Protein AF-0000000077553442 (afdb_homodimer)

pLDDT: mean 93.77, std 8.23, range [32.81, 98.44]

Solvent-accessible surface area (backbone atoms only — not comparable to full-atom values): 22302 Å² total; per-residue (Å²): 128,80,71,80,67,77,78,49,71,69,54,51,41,55,32,45,45,23,33,68,34,34,52,26,51,50,46,31,51,26,26,51,32,44,35,47,26,70,66,44,84,52,64,70,59,17,49,35,37,38,51,53,23,52,50,47,52,50,30,48,53,60,61,53,53,65,42,47,67,46,32,50,54,54,42,69,42,34,64,62,48,52,74,72,46,93,47,56,65,56,48,45,39,51,39,48,36,38,46,38,50,40,51,24,46,52,39,37,50,50,19,53,38,17,68,52,67,76,36,97,56,62,33,70,60,32,44,48,52,23,48,53,34,49,40,51,31,36,51,44,50,49,52,39,48,50,50,53,50,49,52,51,49,52,34,35,76,68,68,73,34,53,72,70,56,45,51,62,66,41,47,62,50,54,50,46,46,54,17,45,48,24,36,38,55,32,42,44,26,67,39,89,58,89,46,93,56,21,67,67,59,50,74,51,55,34,24,48,30,39,27,50,18,22,49,42,54,37,56,70,60,108,128,82,73,80,70,75,80,50,73,68,54,51,40,57,32,44,46,24,33,68,34,35,51,26,49,51,46,31,52,26,26,50,32,46,36,46,26,70,66,45,82,51,65,68,58,18,50,35,38,38,52,52,24,50,51,48,52,51,28,48,54,58,62,53,51,65,43,50,67,47,32,49,53,54,42,69,42,32,65,62,48,51,75,71,46,93,47,55,64,56,48,47,40,53,39,49,36,38,44,36,49,41,51,25,46,51,39,36,50,52,18,53,39,17,68,50,66,76,36,96,57,64,34,70,61,33,44,48,51,22,50,51,36,50,40,50,32,36,52,45,49,48,51,40,48,50,49,52,51,49,52,51,49,50,34,35,76,68,67,76,32,54,71,70,56,43,50,62,65,41,47,63,48,54,50,46,46,53,18,47,49,25,38,38,55,32,42,44,25,68,38,89,57,87,44,94,59,22,66,67,55,51,74,52,55,33,24,48,29,40,28,52,18,22,49,43,54,38,56,70,58,107

Secondary structure (DSSP, 8-state):
--------HHHHHHHHTBHHHHHHHHHHHHHHHHHHHHH-S-HHHHHHHHHHHHHHHHHHHHHHGGGHHHHHHHHHTHHHHHHT-S-HHHHHHHHHHHHHHHHHHHHHHHHHHHHTTSS-S-HHHHHHHHHHHHHHHHHHHHHHHHHHHHHHHHHHHTTSS-HHHHHHHHHHHHHHHHHHHHHHHHHHHT-SS--TTTTTS-HHHHHHHHHHHHHHHHHTT-/--------HHHHHHHHTBHHHHHHHHHHHHHHHHHHHHH-S-HHHHHHHHHHHHHHHHHHHHHHGGGHHHHHHHHHTHHHHHHT-S-HHHHHHHHHHHHHHHHHHHHHHHHHHHHTTSS-S-HHHHHHHHHHHHHHHHHHHHHHHHHHHHHHHHHHHTTSS-HHHHHHHHHHHHHHHHHHHHHHHHHHHT-SS--TTTTTS-HHHHHHHHHHHHHHHHHTT-

Radius of gyration: 24.99 Å; Cα contacts (8 Å, |Δi|>4): 515; chains: 2; bounding box: 57×66×61 Å

Organism: Bursaphelenchus xylophilus (NCBI:txid6326)

Foldseek 3Di:
DPPPDDDDPVLLVVLCVDPLLVLLVLLLQLLVLLLVLVVDPDVVVSVVSNVVSVVSVVVSLVVVLVCLVVLVVVLVCLVVCCVPDPDNLLSVLVSVLSVLVNVLSVLSVQLVCVVVPNHPDDNVVSVLVSLVSVLVSLVSLLVSLVVVLVVLVVCVVVVNAPPVRSCVVNVLSVLLNLLSVLLNVLSQCCHPDPDDNHVVDDSNSSSVSNSSSSVSSSVVSD/DPPPDDDDPVLLVVLCVDPLLVLLVLLLQLLVLLLVLVVDPDVVVSVVSNVVSVVSVVVSLVVVLVCLVVLVVVLVCLVVCCVPDPDNLLSVLVSVLSVLVNVLSVLSVQLVCVVVPNHPDDNVVSVLVSLVSVLVSLVSLLVSLVVVLVVLVVCVVVVNAPPVRSCVVNVLSVLLNLLSVLLNVLSQCCHPDPDDNHVVDDSNSSSVSNSSSSVSSSVVSD

Sequence (444 aa):
MSHEKLPSLKEIIRVLATYNGRDKAVRCIYFSLILLSTKVGDPEIAKKIFSLAKELSKSRLIFRQLNIPSLFYTASKVPDDLEHSRDLVDTGLAGTVTWIFSVQNVIELLAYLSDHQLVSVETAKWFRWALYLWVLAMFHGLIRLAWRLRRASRQRENNELSEKAYQEVTKSDRIALLGLGSDFIAGVASLPHRFLWAGRLSKAQHAAFSLVASFVGLYKCFMSHEKLPSLKEIIRVLATYNGRDKAVRCIYFSLILLSTKVGDPEIAKKIFSLAKELSKSRLIFRQLNIPSLFYTASKVPDDLEHSRDLVDTGLAGTVTWIFSVQNVIELLAYLSDHQLVSVETAKWFRWALYLWVLAMFHGLIRLAWRLRRASRQRENNELSEKAYQEVTKSDRIALLGLGSDFIAGVASLPHRFLWAGRLSKAQHAAFSLVASFVGLYKCF

Structure (mmCIF, N/CA/C/O backbone):
data_AF-0000000077553442-model_v1
#
loop_
_entity.id
_entity.type
_entity.pdbx_description
1 polymer '(pine wood nematode) hypothetical protein'
#
loop_
_atom_site.group_PDB
_atom_site.id
_atom_site.type_symbol
_atom_site.label_atom_id
_atom_site.label_alt_id
_atom_site.label_comp_id
_atom_site.label_asym_id
_atom_site.label_entity_id
_atom_site.label_seq_id
_atom_site.pdbx_PDB_ins_code
_atom_site.Cartn_x
_atom_site.Cartn_y
_atom_site.Cartn_z
_atom_site.occupancy
_atom_site.B_iso_or_equiv
_atom_site.auth_seq_id
_atom_site.auth_comp_id
_atom_site.auth_asym_id
_atom_site.auth_atom_id
_atom_site.pdbx_PDB_model_num
ATOM 1 N N . MET A 1 1 ? -11.641 8.242 33 1 32.91 1 MET A N 1
ATOM 2 C CA . MET A 1 1 ? -10.508 8.219 32.094 1 32.91 1 MET A CA 1
ATOM 3 C C . MET A 1 1 ? -10.594 7.016 31.156 1 32.91 1 MET A C 1
ATOM 5 O O . MET A 1 1 ? -10.375 5.879 31.578 1 32.91 1 MET A O 1
ATOM 9 N N . SER A 1 2 ? -11.617 6.887 30.375 1 42.91 2 SER A N 1
ATOM 10 C CA . SER A 1 2 ? -11.914 5.727 29.547 1 42.91 2 SER A CA 1
ATOM 11 C C . SER A 1 2 ? -10.656 5.16 28.906 1 42.91 2 SER A C 1
ATOM 13 O O . SER A 1 2 ? -9.867 5.895 28.312 1 42.91 2 SER A O 1
ATOM 15 N N . HIS A 1 3 ? -9.945 4.223 29.438 1 49.44 3 HIS A N 1
ATOM 16 C CA . HIS A 1 3 ? -8.742 3.488 29.062 1 49.44 3 HIS A CA 1
ATOM 17 C C . HIS A 1 3 ? -8.672 3.273 27.547 1 49.44 3 HIS A C 1
ATOM 19 O O . HIS A 1 3 ? -9.555 2.641 26.969 1 49.44 3 HIS A O 1
ATOM 25 N N . GLU A 1 4 ? -8.375 4.352 26.922 1 62.22 4 GLU A N 1
ATOM 26 C CA . GLU A 1 4 ? -8.148 4.27 25.484 1 62.22 4 GLU A CA 1
ATOM 27 C C . GLU A 1 4 ? -7.59 2.91 25.094 1 62.22 4 GLU A C 1
ATOM 29 O O . GLU A 1 4 ? -6.453 2.574 25.438 1 62.22 4 GLU A O 1
ATOM 34 N N . LYS A 1 5 ? -8.414 1.891 25.078 1 70 5 LYS A N 1
ATOM 35 C CA . LYS A 1 5 ? -8.211 0.471 24.812 1 70 5 LYS A CA 1
ATOM 36 C C . LYS A 1 5 ? -7.395 0.266 23.531 1 70 5 LYS A C 1
ATOM 38 O O . LYS A 1 5 ? -7.602 0.959 22.547 1 70 5 LYS A O 1
ATOM 43 N N . LEU A 1 6 ? -6.195 -0.256 23.656 1 84.75 6 LEU A N 1
ATOM 44 C CA . LEU A 1 6 ? -5.355 -0.708 22.547 1 84.75 6 LEU A CA 1
ATOM 45 C C . LEU A 1 6 ? -6.184 -1.437 21.5 1 84.75 6 LEU A C 1
ATOM 47 O O . LEU A 1 6 ? -7.129 -2.158 21.844 1 84.75 6 LEU A O 1
ATOM 51 N N . PRO A 1 7 ? -5.898 -1.057 20.266 1 91.81 7 PRO A N 1
ATOM 52 C CA . PRO A 1 7 ? -6.656 -1.723 19.203 1 91.81 7 PRO A CA 1
ATOM 53 C C . PRO A 1 7 ? -6.496 -3.24 19.234 1 91.81 7 PRO A C 1
ATOM 55 O O . PRO A 1 7 ? -5.414 -3.746 19.547 1 91.81 7 PRO A O 1
ATOM 58 N N . SER A 1 8 ? -7.508 -3.934 18.938 1 93 8 SER A N 1
ATOM 59 C CA . SER A 1 8 ? -7.477 -5.387 18.812 1 93 8 SER A CA 1
ATOM 60 C C . SER A 1 8 ? -6.715 -5.824 17.578 1 93 8 SER A C 1
ATOM 62 O O . SER A 1 8 ? -6.473 -5.02 16.672 1 93 8 SER A O 1
ATOM 64 N N . LEU A 1 9 ? -6.27 -7.051 17.562 1 93.62 9 LEU A N 1
ATOM 65 C CA . LEU A 1 9 ? -5.566 -7.609 16.422 1 93.62 9 LEU A CA 1
ATOM 66 C C . LEU A 1 9 ? -6.422 -7.523 15.156 1 93.62 9 LEU A C 1
ATOM 68 O O . LEU A 1 9 ? -5.914 -7.223 14.078 1 93.62 9 LEU A O 1
ATOM 72 N N . LYS A 1 10 ? -7.691 -7.762 15.281 1 94.94 10 LYS A N 1
ATOM 73 C CA . LYS A 1 10 ? -8.609 -7.688 14.156 1 94.94 10 LYS A CA 1
ATOM 74 C C . LYS A 1 10 ? -8.68 -6.27 13.594 1 94.94 10 LYS A C 1
ATOM 76 O O . LYS A 1 10 ? -8.766 -6.078 12.383 1 94.94 10 LYS A O 1
ATOM 81 N N . GLU A 1 11 ? -8.625 -5.32 14.477 1 96.44 11 GLU A N 1
ATOM 82 C CA . GLU A 1 11 ? -8.641 -3.924 14.047 1 96.44 11 GLU A CA 1
ATOM 83 C C . GLU A 1 11 ? -7.352 -3.557 13.32 1 96.44 11 GLU A C 1
ATOM 85 O O . GLU A 1 11 ? -7.379 -2.832 12.328 1 96.44 11 GLU A O 1
ATOM 90 N N . ILE A 1 12 ? -6.289 -4.066 13.867 1 96.88 12 ILE A N 1
ATOM 91 C CA . ILE A 1 12 ? -4.992 -3.814 13.242 1 96.88 12 ILE A CA 1
ATOM 92 C C . ILE A 1 12 ? -4.977 -4.387 11.828 1 96.88 12 ILE A C 1
ATOM 94 O O . ILE A 1 12 ? -4.551 -3.717 10.891 1 96.88 12 ILE A O 1
ATOM 98 N N . ILE A 1 13 ? -5.48 -5.559 11.68 1 97.12 13 ILE A N 1
ATOM 99 C CA . ILE A 1 13 ? -5.508 -6.242 10.391 1 97.12 13 ILE A CA 1
ATOM 100 C C . ILE A 1 13 ? -6.398 -5.473 9.422 1 97.12 13 ILE A C 1
ATOM 102 O O . ILE A 1 13 ? -6.051 -5.305 8.25 1 97.12 13 ILE A O 1
ATOM 106 N N . ARG A 1 14 ? -7.465 -4.992 9.891 1 96.75 14 ARG A N 1
ATOM 107 C CA . ARG A 1 14 ? -8.383 -4.223 9.062 1 96.75 14 ARG A CA 1
ATOM 108 C C . ARG A 1 14 ? -7.73 -2.938 8.562 1 96.75 14 ARG A C 1
ATOM 110 O O . ARG A 1 14 ? -7.855 -2.586 7.38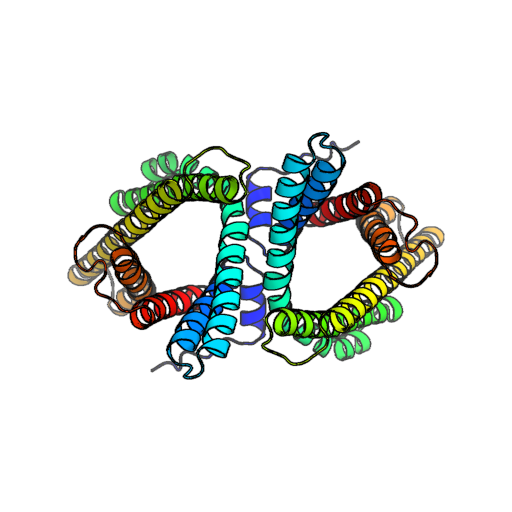7 1 96.75 14 ARG A O 1
ATOM 117 N N . VAL A 1 15 ? -7.031 -2.277 9.422 1 97.19 15 VAL A N 1
ATOM 118 C CA . VAL A 1 15 ? -6.371 -1.023 9.078 1 97.19 15 VAL A CA 1
ATOM 119 C C . VAL A 1 15 ? -5.242 -1.29 8.086 1 97.19 15 VAL A C 1
ATOM 121 O O . VAL A 1 15 ? -5.082 -0.556 7.109 1 97.19 15 VAL A O 1
ATOM 124 N N . LEU A 1 16 ? -4.547 -2.371 8.281 1 97.56 16 LEU A N 1
ATOM 125 C CA . LEU A 1 16 ? -3.416 -2.699 7.418 1 97.56 16 LEU A CA 1
ATOM 126 C C . LEU A 1 16 ? -3.895 -3.174 6.051 1 97.56 16 LEU A C 1
ATOM 128 O O . LEU A 1 16 ? -3.111 -3.23 5.098 1 97.56 16 LEU A O 1
ATOM 132 N N . ALA A 1 17 ? -5.156 -3.486 5.953 1 97.12 17 ALA A N 1
ATOM 133 C CA . ALA A 1 17 ? -5.711 -3.928 4.676 1 97.12 17 ALA A CA 1
ATOM 134 C C . ALA A 1 17 ? -6 -2.738 3.766 1 97.12 17 ALA A C 1
ATOM 136 O O . ALA A 1 17 ? -6.184 -2.904 2.557 1 97.12 17 ALA A O 1
ATOM 137 N N . THR A 1 18 ? -6.035 -1.557 4.312 1 97.62 18 THR A N 1
ATOM 138 C CA . THR A 1 18 ? -6.207 -0.34 3.525 1 97.62 18 THR A CA 1
ATOM 139 C C . THR A 1 18 ? -4.852 0.266 3.168 1 97.62 18 THR A C 1
ATOM 141 O O . THR A 1 18 ? -3.873 0.08 3.893 1 97.62 18 THR A O 1
ATOM 144 N N . TYR A 1 19 ? -4.824 0.962 2.102 1 97.69 19 TYR A N 1
ATOM 145 C CA . TYR A 1 19 ? -3.578 1.63 1.735 1 97.69 19 TYR A CA 1
ATOM 146 C C . TYR A 1 19 ? -3.199 2.682 2.771 1 97.69 19 TYR A C 1
ATOM 148 O O . TYR A 1 19 ? -2.047 2.75 3.203 1 97.69 19 TYR A O 1
ATOM 156 N N . ASN A 1 20 ? -4.16 3.518 3.152 1 97.25 20 ASN A N 1
ATOM 157 C CA . ASN A 1 20 ? -3.893 4.613 4.078 1 97.25 20 ASN A CA 1
ATOM 158 C C . ASN A 1 20 ? -3.291 4.109 5.387 1 97.25 20 ASN A C 1
ATOM 160 O O . ASN A 1 20 ? -2.275 4.633 5.848 1 97.25 20 ASN A O 1
ATOM 164 N N . GLY A 1 21 ? -3.945 3.125 5.961 1 97.69 21 GLY A N 1
ATOM 165 C CA . GLY A 1 21 ? -3.428 2.557 7.195 1 97.69 21 GLY A CA 1
ATOM 166 C C . GLY A 1 21 ? -2.045 1.952 7.039 1 97.69 21 GLY A C 1
ATOM 167 O O . GLY A 1 21 ? -1.185 2.127 7.902 1 97.69 21 GLY A O 1
ATOM 168 N N . ARG A 1 22 ? -1.861 1.27 5.957 1 97.81 22 ARG A N 1
ATOM 169 C CA . ARG A 1 22 ? -0.581 0.613 5.711 1 97.81 22 ARG A CA 1
ATOM 170 C C . ARG A 1 22 ? 0.527 1.638 5.492 1 97.81 22 ARG A C 1
ATOM 172 O O . ARG A 1 22 ? 1.651 1.455 5.965 1 97.81 22 ARG A O 1
ATOM 179 N N . ASP A 1 23 ? 0.273 2.662 4.766 1 98 23 ASP A N 1
ATOM 180 C CA . ASP A 1 23 ? 1.25 3.721 4.523 1 98 23 ASP A CA 1
ATOM 181 C C . ASP A 1 23 ? 1.676 4.383 5.832 1 98 23 ASP A C 1
ATOM 183 O O . ASP A 1 23 ? 2.857 4.672 6.031 1 98 23 ASP A O 1
ATOM 187 N N . LYS A 1 24 ? 0.7 4.633 6.719 1 98 24 LYS A N 1
ATOM 188 C CA . LYS A 1 24 ? 1.019 5.262 7.996 1 98 24 LYS A CA 1
ATOM 189 C C . LYS A 1 24 ? 1.86 4.336 8.867 1 98 24 LYS A C 1
ATOM 191 O O . LYS A 1 24 ? 2.711 4.797 9.633 1 98 24 LYS A O 1
ATOM 196 N N . ALA A 1 25 ? 1.593 3.09 8.75 1 98.25 25 ALA A N 1
ATOM 197 C CA . ALA A 1 25 ? 2.402 2.125 9.492 1 98.25 25 ALA A CA 1
ATOM 198 C C . ALA A 1 25 ? 3.844 2.117 8.992 1 98.25 25 ALA A C 1
ATOM 200 O O . ALA A 1 25 ? 4.785 2.129 9.781 1 98.25 25 ALA A O 1
ATOM 201 N N . VAL A 1 26 ? 3.994 2.117 7.68 1 98.44 26 VAL A N 1
ATOM 202 C CA . VAL A 1 26 ? 5.328 2.131 7.09 1 98.44 26 VAL A CA 1
ATOM 203 C C . VAL A 1 26 ? 6.047 3.428 7.461 1 98.44 26 VAL A C 1
ATOM 205 O O . VAL A 1 26 ? 7.25 3.426 7.73 1 98.44 26 VAL A O 1
ATOM 208 N N . ARG A 1 27 ? 5.277 4.477 7.457 1 98.38 27 ARG A N 1
ATOM 209 C CA . ARG A 1 27 ? 5.848 5.766 7.84 1 98.38 27 ARG A CA 1
ATOM 210 C C . ARG A 1 27 ? 6.352 5.738 9.281 1 98.38 27 ARG A C 1
ATOM 212 O O . ARG A 1 27 ? 7.402 6.309 9.586 1 98.38 27 ARG A O 1
ATOM 219 N N . CYS A 1 28 ? 5.637 5.125 10.141 1 98.25 28 CYS A N 1
ATOM 220 C CA . CYS A 1 28 ? 6.07 4.984 11.531 1 98.25 28 CYS A CA 1
ATOM 221 C C . CYS A 1 28 ? 7.379 4.211 11.617 1 98.25 28 CYS A C 1
ATOM 223 O O . CYS A 1 28 ? 8.297 4.609 12.336 1 98.25 28 CYS A O 1
ATOM 225 N N . ILE A 1 29 ? 7.457 3.15 10.883 1 98.25 29 ILE A N 1
ATOM 226 C CA . ILE A 1 29 ? 8.664 2.332 10.898 1 98.25 29 ILE A CA 1
ATOM 227 C C . ILE A 1 29 ? 9.828 3.129 10.312 1 98.25 29 ILE A C 1
ATOM 229 O O . ILE A 1 29 ? 10.938 3.107 10.859 1 98.25 29 ILE A O 1
ATOM 233 N N . TYR A 1 30 ? 9.539 3.822 9.312 1 97.94 30 TYR A N 1
ATOM 234 C CA . TYR A 1 30 ? 10.531 4.656 8.641 1 97.94 30 TYR A CA 1
ATOM 235 C C . TYR A 1 30 ? 11.172 5.629 9.617 1 97.94 30 TYR A C 1
ATOM 237 O O . TYR A 1 30 ? 12.398 5.621 9.797 1 97.94 30 TYR A O 1
ATOM 245 N N . PHE A 1 31 ? 10.391 6.398 10.289 1 97.88 31 PHE A N 1
ATOM 246 C CA . PHE A 1 31 ? 10.945 7.438 11.148 1 97.88 31 PHE A CA 1
ATOM 247 C C . PHE A 1 31 ? 11.5 6.84 12.438 1 97.88 31 PHE A C 1
ATOM 249 O O . PHE A 1 31 ? 12.422 7.391 13.039 1 97.88 31 PHE A O 1
ATOM 256 N N . SER A 1 32 ? 10.953 5.719 12.875 1 97.94 32 SER A N 1
ATOM 257 C CA . SER A 1 32 ? 11.578 5.012 13.984 1 97.94 32 SER A CA 1
ATOM 258 C C . SER A 1 32 ? 13 4.578 13.633 1 97.94 32 SER A C 1
ATOM 260 O O . SER A 1 32 ? 13.906 4.672 14.469 1 97.94 32 SER A O 1
ATOM 262 N N . LEU A 1 33 ? 13.164 4.117 12.422 1 97.62 33 LEU A N 1
ATOM 263 C CA . LEU A 1 33 ? 14.484 3.689 11.969 1 97.62 33 LEU A CA 1
ATOM 264 C C . LEU A 1 33 ? 15.422 4.883 11.836 1 97.62 33 LEU A C 1
ATOM 266 O O . LEU A 1 33 ? 16.609 4.781 12.164 1 97.62 33 LEU A O 1
ATOM 270 N N . ILE A 1 34 ? 14.891 5.977 11.352 1 97.31 34 ILE A N 1
ATOM 271 C CA . ILE A 1 34 ? 15.719 7.172 11.266 1 97.31 34 ILE A CA 1
ATOM 272 C C . ILE A 1 34 ? 16.203 7.566 12.664 1 97.31 34 ILE A C 1
ATOM 274 O O . ILE A 1 34 ? 17.391 7.824 12.867 1 97.31 34 ILE A O 1
ATOM 278 N N . LEU A 1 35 ? 15.32 7.578 13.594 1 96.81 35 LEU A N 1
ATOM 279 C CA . LEU A 1 35 ? 15.68 7.918 14.961 1 96.81 35 LEU A CA 1
ATOM 280 C C . LEU A 1 35 ? 16.719 6.941 15.516 1 96.81 35 LEU A C 1
ATOM 282 O O . LEU A 1 35 ? 17.688 7.355 16.141 1 96.81 35 LEU A O 1
ATOM 286 N N . LEU A 1 36 ? 16.469 5.715 15.25 1 96.44 36 LEU A N 1
ATOM 287 C CA . LEU A 1 36 ? 17.406 4.688 15.719 1 96.44 36 LEU A CA 1
ATOM 288 C C . LEU A 1 36 ? 18.781 4.879 15.094 1 96.44 36 LEU A C 1
ATOM 290 O O . LEU A 1 36 ? 19.797 4.668 15.75 1 96.44 36 LEU A O 1
ATOM 294 N N . SER A 1 37 ? 18.812 5.234 13.867 1 96.25 37 SER A N 1
ATOM 295 C CA . SER A 1 37 ? 20.078 5.418 13.164 1 96.25 37 SER A CA 1
ATOM 296 C C . SER A 1 37 ? 20.891 6.547 13.781 1 96.25 37 SER A C 1
ATOM 298 O O . SER A 1 37 ? 22.125 6.543 13.703 1 96.25 37 SER A O 1
ATOM 300 N N . THR A 1 38 ? 20.25 7.523 14.398 1 95.12 38 THR A N 1
ATOM 301 C CA . THR A 1 38 ? 20.953 8.648 15.008 1 95.12 38 THR A CA 1
ATOM 302 C C . THR A 1 38 ? 21.422 8.289 16.422 1 95.12 38 THR A C 1
ATOM 304 O O . THR A 1 38 ? 22.281 8.969 16.984 1 95.12 38 THR A O 1
ATOM 307 N N . LYS A 1 39 ? 20.922 7.301 17 1 94.94 39 LYS A N 1
ATOM 308 C CA . LYS A 1 39 ? 21.203 6.969 18.391 1 94.94 39 LYS A CA 1
ATOM 309 C C . LYS A 1 39 ? 22.219 5.832 18.484 1 94.94 39 LYS A C 1
ATOM 311 O O . LYS A 1 39 ? 22.859 5.648 19.531 1 94.94 39 LYS A O 1
ATOM 316 N N . VAL A 1 40 ? 22.266 5.113 17.406 1 94.31 40 VAL A N 1
ATOM 317 C CA . VAL A 1 40 ? 23.188 3.979 17.406 1 94.31 40 VAL A CA 1
ATOM 318 C C . VAL A 1 40 ? 24.625 4.48 17.391 1 94.31 40 VAL A C 1
ATOM 320 O O . VAL A 1 40 ? 24.984 5.383 16.625 1 94.31 40 VAL A O 1
ATOM 323 N N . GLY A 1 41 ? 25.5 3.932 18.219 1 93.31 41 GLY A N 1
ATOM 324 C CA . GLY A 1 41 ? 26.891 4.355 18.375 1 93.31 41 GLY A CA 1
ATOM 325 C C . GLY A 1 41 ? 27.781 3.893 17.234 1 93.31 41 GLY A C 1
ATOM 326 O O . GLY A 1 41 ? 28.641 4.641 16.766 1 93.31 41 GLY A O 1
ATOM 327 N N . ASP A 1 42 ? 27.578 2.754 16.734 1 95.31 42 ASP A N 1
ATOM 328 C CA . ASP A 1 42 ? 28.375 2.201 15.641 1 95.31 42 ASP A CA 1
ATOM 329 C C . ASP A 1 42 ? 27.984 2.824 14.305 1 95.31 42 ASP A C 1
ATOM 331 O O . ASP A 1 42 ? 26.875 2.605 13.812 1 95.31 42 ASP A O 1
ATOM 335 N N . PRO A 1 43 ? 28.891 3.504 13.711 1 95 43 PRO A N 1
ATOM 336 C CA . PRO A 1 43 ? 28.578 4.207 12.461 1 95 43 PRO A CA 1
ATOM 337 C C . PRO A 1 43 ? 28.188 3.258 11.336 1 95 43 PRO A C 1
ATOM 339 O O . PRO A 1 43 ? 27.359 3.611 10.484 1 95 43 PRO A O 1
ATOM 342 N N . GLU A 1 44 ? 28.781 2.129 11.297 1 94.88 44 GLU A N 1
ATOM 343 C CA . GLU A 1 44 ? 28.453 1.17 10.25 1 94.88 44 GLU A CA 1
ATOM 344 C C . GLU A 1 44 ? 27.016 0.672 10.375 1 94.88 44 GLU A C 1
ATOM 346 O O . GLU A 1 44 ? 26.297 0.564 9.383 1 94.88 44 GLU A O 1
ATOM 351 N N . ILE A 1 45 ? 26.672 0.39 11.547 1 94.75 45 ILE A N 1
ATOM 352 C CA . ILE A 1 45 ? 25.312 -0.057 11.805 1 94.75 45 ILE A CA 1
ATOM 353 C C . ILE A 1 45 ? 24.328 1.082 11.531 1 94.75 45 ILE A C 1
ATOM 355 O O . ILE A 1 45 ? 23.25 0.863 10.969 1 94.75 45 ILE A O 1
ATOM 359 N N . ALA A 1 46 ? 24.656 2.242 11.914 1 96.19 46 ALA A N 1
ATOM 360 C CA . ALA A 1 46 ? 23.828 3.416 11.664 1 96.19 46 ALA A CA 1
ATOM 361 C C . ALA A 1 46 ? 23.562 3.594 10.172 1 96.19 46 ALA A C 1
ATOM 363 O O . ALA A 1 46 ? 22.438 3.893 9.758 1 96.19 46 ALA A O 1
ATOM 364 N N . LYS A 1 47 ? 24.547 3.389 9.461 1 96.06 47 LYS A N 1
ATOM 365 C CA . LYS A 1 47 ? 24.438 3.527 8.016 1 96.06 47 LYS A CA 1
ATOM 366 C C . LYS A 1 47 ? 23.5 2.469 7.434 1 96.06 47 LYS A C 1
ATOM 368 O O . LYS A 1 47 ? 22.719 2.758 6.531 1 96.06 47 LYS A O 1
ATOM 373 N N . LYS A 1 48 ? 23.625 1.309 7.938 1 95.94 48 LYS A N 1
ATOM 374 C CA . LYS A 1 48 ? 22.766 0.22 7.477 1 95.94 48 LYS A CA 1
ATOM 375 C C . LYS A 1 48 ? 21.312 0.501 7.793 1 95.94 48 LYS A C 1
ATOM 377 O O . LYS A 1 48 ? 20.438 0.322 6.938 1 95.94 48 LYS A O 1
ATOM 382 N N . ILE A 1 49 ? 21.109 0.964 8.945 1 96.56 49 ILE A N 1
ATOM 383 C CA . ILE A 1 49 ? 19.75 1.282 9.383 1 96.56 49 ILE A CA 1
ATOM 384 C C . ILE A 1 49 ? 19.203 2.439 8.547 1 96.56 49 ILE A C 1
ATOM 386 O O . ILE A 1 49 ? 18.047 2.408 8.125 1 96.56 49 ILE A O 1
ATOM 390 N N . PHE A 1 50 ? 19.984 3.346 8.328 1 96.25 50 PHE A N 1
ATOM 391 C CA . PHE A 1 50 ? 19.594 4.504 7.539 1 96.25 50 PHE A CA 1
ATOM 392 C C . PHE A 1 50 ? 19.281 4.098 6.105 1 96.25 50 PHE A C 1
ATOM 394 O O . PHE A 1 50 ? 18.328 4.613 5.504 1 96.25 50 PHE A O 1
ATOM 401 N N . SER A 1 51 ? 20.016 3.205 5.598 1 95.31 51 SER A N 1
ATOM 402 C CA . SER A 1 51 ? 19.781 2.709 4.246 1 95.31 51 SER A CA 1
ATOM 403 C C . SER A 1 51 ? 18.438 1.992 4.145 1 95.31 51 SER A C 1
ATOM 405 O O . SER A 1 51 ? 17.719 2.141 3.152 1 95.31 51 SER A O 1
ATOM 407 N N . LEU A 1 52 ? 18.156 1.267 5.16 1 96.19 52 LEU A N 1
ATOM 408 C CA . LEU A 1 52 ? 16.859 0.614 5.219 1 96.19 52 LEU A CA 1
ATOM 409 C C . LEU A 1 52 ? 15.734 1.646 5.281 1 96.19 52 LEU A C 1
ATOM 411 O O . LEU A 1 52 ? 14.727 1.508 4.59 1 96.19 52 LEU A O 1
ATOM 415 N N . ALA A 1 53 ? 15.922 2.648 6.039 1 96.81 53 ALA A N 1
ATOM 416 C CA . ALA A 1 53 ? 14.938 3.717 6.156 1 96.81 53 ALA A CA 1
ATOM 417 C C . ALA A 1 53 ? 14.711 4.402 4.812 1 96.81 53 ALA A C 1
ATOM 419 O O . ALA A 1 53 ? 13.57 4.691 4.438 1 96.81 53 ALA A O 1
ATOM 420 N N . LYS A 1 54 ? 15.727 4.574 4.117 1 95.19 54 LYS A N 1
ATOM 421 C CA . LYS A 1 54 ? 15.625 5.211 2.807 1 95.19 54 LYS A CA 1
ATOM 422 C C . LYS A 1 54 ? 14.797 4.363 1.846 1 95.19 54 LYS A C 1
ATOM 424 O O . LYS A 1 54 ? 14.047 4.898 1.031 1 95.19 54 LYS A O 1
ATOM 429 N N . GLU A 1 55 ? 14.914 3.127 1.939 1 95.81 55 GLU A N 1
ATOM 430 C CA . GLU A 1 55 ? 14.141 2.225 1.093 1 95.81 55 GLU A CA 1
ATOM 431 C C . GLU A 1 55 ? 12.656 2.291 1.431 1 95.81 55 GLU A C 1
ATOM 433 O O . GLU A 1 55 ? 11.805 2.219 0.54 1 95.81 55 GLU A O 1
ATOM 438 N N . LEU A 1 56 ? 12.414 2.361 2.705 1 97.62 56 LEU A N 1
ATOM 439 C CA . LEU A 1 56 ? 11.023 2.496 3.125 1 97.62 56 LEU A CA 1
ATOM 440 C C . LEU A 1 56 ? 10.422 3.797 2.6 1 97.62 56 LEU A C 1
ATOM 442 O O . LEU A 1 56 ? 9.273 3.814 2.143 1 97.62 56 LEU A O 1
ATOM 446 N N . SER A 1 57 ? 11.172 4.852 2.662 1 96.81 57 SER A N 1
ATOM 447 C CA . SER A 1 57 ? 10.711 6.145 2.166 1 96.81 57 SER A CA 1
ATOM 448 C C . SER A 1 57 ? 10.43 6.094 0.669 1 96.81 57 SER A C 1
ATOM 450 O O . SER A 1 57 ? 9.422 6.625 0.205 1 96.81 57 SER A O 1
ATOM 452 N N . LYS A 1 58 ? 11.297 5.445 -0.053 1 96.25 58 LYS A N 1
ATOM 453 C CA . LYS A 1 58 ? 11.117 5.309 -1.496 1 96.25 58 LYS A CA 1
ATOM 454 C C . LYS A 1 58 ? 9.883 4.473 -1.819 1 96.25 58 LYS A C 1
ATOM 456 O O . LYS A 1 58 ? 9.156 4.77 -2.771 1 96.25 58 LYS A O 1
ATOM 461 N N . SER A 1 59 ? 9.734 3.438 -1.064 1 97.81 59 SER A N 1
ATOM 462 C CA . SER A 1 59 ? 8.562 2.594 -1.27 1 97.81 59 SER A CA 1
ATOM 463 C C . SER A 1 59 ? 7.27 3.373 -1.041 1 97.81 59 SER A C 1
ATOM 465 O O . SER A 1 59 ? 6.305 3.215 -1.787 1 97.81 59 SER A O 1
ATOM 467 N N . ARG A 1 60 ? 7.254 4.18 -0.052 1 97.94 60 ARG A N 1
ATOM 468 C CA . ARG A 1 60 ? 6.082 5.016 0.207 1 97.94 60 ARG A CA 1
ATOM 469 C C . ARG A 1 60 ? 5.82 5.965 -0.957 1 97.94 60 ARG A C 1
ATOM 471 O O . ARG A 1 60 ? 4.668 6.184 -1.338 1 97.94 60 ARG A O 1
ATOM 478 N N . LEU A 1 61 ? 6.863 6.547 -1.436 1 97.56 61 LEU A N 1
ATOM 479 C CA . LEU A 1 61 ? 6.738 7.461 -2.566 1 97.56 61 LEU A CA 1
ATOM 480 C C . LEU A 1 61 ? 6.082 6.766 -3.756 1 97.56 61 LEU A C 1
ATOM 482 O O . LEU A 1 61 ? 5.148 7.305 -4.355 1 97.56 61 LEU A O 1
ATOM 486 N N . ILE A 1 62 ? 6.484 5.574 -4.055 1 97.5 62 ILE A N 1
ATOM 487 C CA . ILE A 1 62 ? 5.988 4.812 -5.195 1 97.5 62 ILE A CA 1
ATOM 488 C C . ILE A 1 62 ? 4.5 4.527 -5.02 1 97.5 62 ILE A C 1
ATOM 490 O O . ILE A 1 62 ? 3.697 4.812 -5.91 1 97.5 62 ILE A O 1
ATOM 494 N N . PHE A 1 63 ? 4.137 4.027 -3.861 1 98.06 63 PHE A N 1
ATOM 495 C CA . PHE A 1 63 ? 2.744 3.678 -3.619 1 98.06 63 PHE A CA 1
ATOM 496 C C . PHE A 1 63 ? 1.871 4.926 -3.564 1 98.06 63 PHE A C 1
ATOM 498 O O . PHE A 1 63 ? 0.702 4.891 -3.951 1 98.06 63 PHE A O 1
ATOM 505 N N . ARG A 1 64 ? 2.422 5.957 -3.1 1 97.25 64 ARG A N 1
ATOM 506 C CA . ARG A 1 64 ? 1.677 7.203 -2.955 1 97.25 64 ARG A CA 1
ATOM 507 C C . ARG A 1 64 ? 1.29 7.77 -4.316 1 97.25 64 ARG A C 1
ATOM 509 O O . ARG A 1 64 ? 0.296 8.492 -4.438 1 97.25 64 ARG A O 1
ATOM 516 N N . GLN A 1 65 ? 2.037 7.449 -5.352 1 97.5 65 GLN A N 1
ATOM 517 C CA . GLN A 1 65 ? 1.762 7.996 -6.676 1 97.5 65 GLN A CA 1
ATOM 518 C C . GLN A 1 65 ? 0.428 7.484 -7.215 1 97.5 65 GLN A C 1
ATOM 520 O O . GLN A 1 65 ? -0.208 8.141 -8.039 1 97.5 65 GLN A O 1
ATOM 525 N N . LEU A 1 66 ? 0.006 6.41 -6.672 1 97.94 66 LEU A N 1
ATOM 526 C CA . LEU A 1 66 ? -1.252 5.844 -7.148 1 97.94 66 LEU A CA 1
ATOM 527 C C . LEU A 1 66 ? -2.441 6.535 -6.484 1 97.94 66 LEU A C 1
ATOM 529 O O . LEU A 1 66 ? -3.59 6.129 -6.688 1 97.94 66 LEU A O 1
ATOM 533 N N . ASN A 1 67 ? -2.178 7.586 -5.75 1 97.19 67 ASN A N 1
ATOM 534 C CA . ASN A 1 67 ? -3.229 8.461 -5.238 1 97.19 67 ASN A CA 1
ATOM 535 C C . ASN A 1 67 ? -3.682 9.469 -6.293 1 97.19 67 ASN A C 1
ATOM 537 O O . ASN A 1 67 ? -4.719 10.109 -6.137 1 97.19 67 ASN A O 1
ATOM 541 N N . ILE A 1 68 ? -2.926 9.617 -7.344 1 97.38 68 ILE A N 1
ATOM 542 C CA . ILE A 1 68 ? -3.113 10.695 -8.305 1 97.38 68 ILE A CA 1
ATOM 543 C C . ILE A 1 68 ? -4.531 10.641 -8.867 1 97.38 68 ILE A C 1
ATOM 545 O O . ILE A 1 68 ? -5.25 11.641 -8.844 1 97.38 68 ILE A O 1
ATOM 549 N N . PRO A 1 69 ? -5.043 9.461 -9.297 1 96.31 69 PRO A N 1
ATOM 550 C CA . PRO A 1 69 ? -6.414 9.445 -9.805 1 96.31 69 PRO A CA 1
ATOM 551 C C . PRO A 1 69 ? -7.441 9.883 -8.766 1 96.31 69 PRO A C 1
ATOM 553 O O . PRO A 1 69 ? -8.359 10.641 -9.086 1 96.31 69 PRO A O 1
ATOM 556 N N . SER A 1 70 ? -7.266 9.453 -7.613 1 97.38 70 SER A N 1
ATOM 557 C CA . SER A 1 70 ? -8.195 9.812 -6.547 1 97.38 70 SER A CA 1
ATOM 558 C C . SER A 1 70 ? -8.133 11.305 -6.234 1 97.38 70 SER A C 1
ATOM 560 O O . SER A 1 70 ? -9.164 11.945 -6.016 1 97.38 70 SER A O 1
ATOM 562 N N . LEU A 1 71 ? -6.98 11.82 -6.211 1 97.44 71 LEU A N 1
ATOM 563 C CA . LEU A 1 71 ? -6.801 13.234 -5.898 1 97.44 71 LEU A CA 1
ATOM 564 C C . LEU A 1 71 ? -7.43 14.117 -6.973 1 97.44 71 LEU A C 1
ATOM 566 O O . LEU A 1 71 ? -8.133 15.078 -6.66 1 97.44 71 LEU A O 1
ATOM 570 N N . PHE A 1 72 ? -7.242 13.734 -8.172 1 96.75 72 PHE A N 1
ATOM 571 C CA . PHE A 1 72 ? -7.805 14.523 -9.258 1 96.75 72 PHE A CA 1
ATOM 572 C C . PHE A 1 72 ? -9.32 14.383 -9.297 1 96.75 72 PHE A C 1
ATOM 574 O O . PHE A 1 72 ? -10.031 15.336 -9.625 1 96.75 72 PHE A O 1
ATOM 581 N N . TYR A 1 73 ? -9.75 13.25 -9.008 1 97.06 73 TYR A N 1
ATOM 582 C CA . TYR A 1 73 ? -11.195 13.062 -8.922 1 97.06 73 TYR A CA 1
ATOM 583 C C . TYR A 1 73 ? -11.789 13.945 -7.836 1 97.06 73 TYR A C 1
ATOM 585 O O . TYR A 1 73 ? -12.781 14.648 -8.07 1 97.06 73 TYR A O 1
ATOM 593 N N . THR A 1 74 ? -11.234 13.945 -6.699 1 96.88 74 THR A N 1
ATOM 594 C CA . THR A 1 74 ? -11.711 14.75 -5.582 1 96.88 74 THR A CA 1
ATOM 595 C C . THR A 1 74 ? -11.594 1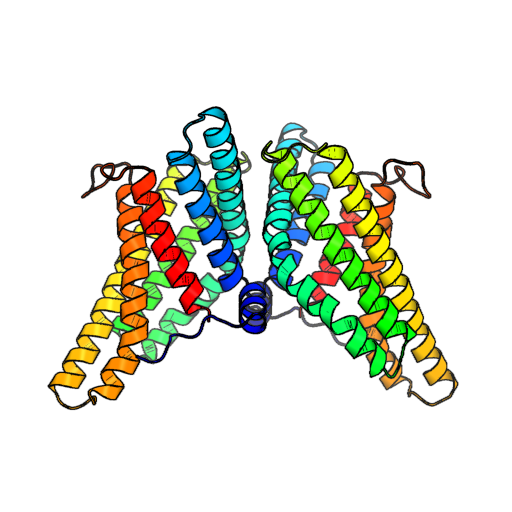6.234 -5.898 1 96.88 74 THR A C 1
ATOM 597 O O . THR A 1 74 ? -12.492 17.016 -5.574 1 96.88 74 THR A O 1
ATOM 600 N N . ALA A 1 75 ? -10.516 16.578 -6.508 1 96.38 75 ALA A N 1
ATOM 601 C CA . ALA A 1 75 ? -10.312 17.969 -6.883 1 96.38 75 ALA A CA 1
ATOM 602 C C . ALA A 1 75 ? -11.383 18.438 -7.863 1 96.38 75 ALA A C 1
ATOM 604 O O . ALA A 1 75 ? -11.82 19.594 -7.805 1 96.38 75 ALA A O 1
ATOM 605 N N . SER A 1 76 ? -11.781 17.578 -8.75 1 95.94 76 SER A N 1
ATOM 606 C CA . SER A 1 76 ? -12.781 17.922 -9.758 1 95.94 76 SER A CA 1
ATOM 607 C C . SER A 1 76 ? -14.148 18.172 -9.117 1 95.94 76 SER A C 1
ATOM 609 O O . SER A 1 76 ? -15 18.828 -9.711 1 95.94 76 SER A O 1
ATOM 611 N N . LYS A 1 77 ? -14.32 17.75 -7.957 1 96.25 77 LYS A N 1
ATOM 612 C CA . LYS A 1 77 ? -15.609 17.891 -7.281 1 96.25 77 LYS A CA 1
ATOM 613 C C . LYS A 1 77 ? -15.625 19.125 -6.391 1 96.25 77 LYS A C 1
ATOM 615 O O . LYS A 1 77 ? -16.672 19.5 -5.859 1 96.25 77 LYS A O 1
ATOM 620 N N . VAL A 1 78 ? -14.508 19.75 -6.258 1 96 78 VAL A N 1
ATOM 621 C CA . VAL A 1 78 ? -14.367 20.844 -5.309 1 96 78 VAL A CA 1
ATOM 622 C C . VAL A 1 78 ? -15.32 21.969 -5.68 1 96 78 VAL A C 1
ATOM 624 O O . VAL A 1 78 ? -16.016 22.516 -4.816 1 96 78 VAL A O 1
ATOM 627 N N . PRO A 1 79 ? -15.508 22.344 -6.961 1 96.06 79 PRO A N 1
ATOM 628 C CA . PRO A 1 79 ? -16.453 23.422 -7.289 1 96.06 79 PRO A CA 1
ATOM 629 C C . PRO A 1 79 ? -17.891 23.078 -6.887 1 96.06 79 PRO A C 1
ATOM 631 O O . PRO A 1 79 ? -18.594 23.922 -6.336 1 96.06 79 PRO A O 1
ATOM 634 N N . ASP A 1 80 ? -18.219 21.875 -7.164 1 96.5 80 ASP A N 1
ATOM 635 C CA . ASP A 1 80 ? -19.562 21.438 -6.77 1 96.5 80 ASP A CA 1
ATOM 636 C C . ASP A 1 80 ? -19.719 21.453 -5.25 1 96.5 80 ASP A C 1
ATOM 638 O O . ASP A 1 80 ? -20.766 21.828 -4.73 1 96.5 80 ASP A O 1
ATOM 642 N N . ASP A 1 81 ? -18.688 21.078 -4.574 1 95.44 81 ASP A N 1
ATOM 643 C CA . ASP A 1 81 ? -18.703 21.062 -3.115 1 95.44 81 ASP A CA 1
ATOM 644 C C . ASP A 1 81 ? -18.844 22.484 -2.564 1 95.44 81 ASP A C 1
ATOM 646 O O . ASP A 1 81 ? -19.531 22.703 -1.567 1 95.44 81 ASP A O 1
ATOM 650 N N . LEU A 1 82 ? -18.141 23.359 -3.158 1 95.56 82 LEU A N 1
ATOM 651 C CA . LEU A 1 82 ? -18.188 24.75 -2.719 1 95.56 82 LEU A CA 1
ATOM 652 C C . LEU A 1 82 ? -19.578 25.328 -2.932 1 95.56 82 LEU A C 1
ATOM 654 O O . LEU A 1 82 ? -20.062 26.094 -2.092 1 95.56 82 LEU A O 1
ATOM 658 N N . GLU A 1 83 ? -20.266 24.984 -3.99 1 95.62 83 GLU A N 1
ATOM 659 C CA . GLU A 1 83 ? -21.594 25.484 -4.316 1 95.62 83 GLU A CA 1
ATOM 660 C C . GLU A 1 83 ? -22.625 25.016 -3.303 1 95.62 83 GLU A C 1
ATOM 662 O O . GLU A 1 83 ? -23.562 25.75 -2.975 1 95.62 83 GLU A O 1
ATOM 667 N N . HIS A 1 84 ? -22.422 23.891 -2.699 1 95.38 84 HIS A N 1
ATOM 668 C CA . HIS A 1 84 ? -23.422 23.312 -1.809 1 95.38 84 HIS A CA 1
ATOM 669 C C . HIS A 1 84 ? -22.938 23.312 -0.363 1 95.38 84 HIS A C 1
ATOM 671 O O . HIS A 1 84 ? -23.531 22.656 0.496 1 95.38 84 HIS A O 1
ATOM 677 N N . SER A 1 85 ? -21.922 24.078 -0.072 1 93.69 85 SER A N 1
ATOM 678 C CA . SER A 1 85 ? -21.297 24.016 1.245 1 93.69 85 SER A CA 1
ATOM 679 C C . SER A 1 85 ? -22.031 24.891 2.252 1 93.69 85 SER A C 1
ATOM 681 O O . SER A 1 85 ? -22.547 25.953 1.898 1 93.69 85 SER A O 1
ATOM 683 N N . ARG A 1 86 ? -22.141 24.438 3.523 1 90.5 86 ARG A N 1
ATOM 684 C CA . ARG A 1 86 ? -22.672 25.219 4.629 1 90.5 86 ARG A CA 1
ATOM 685 C C . ARG A 1 86 ? -21.609 26.094 5.258 1 90.5 86 ARG A C 1
ATOM 687 O O . ARG A 1 86 ? -21.922 27.094 5.922 1 90.5 86 ARG A O 1
ATOM 694 N N . ASP A 1 87 ? -20.328 25.672 5.082 1 94.44 87 ASP A N 1
ATOM 695 C CA . ASP A 1 87 ? -19.156 26.406 5.551 1 94.44 87 ASP A CA 1
ATOM 696 C C . ASP A 1 87 ? -18.125 26.578 4.43 1 94.44 87 ASP A C 1
ATOM 698 O O . ASP A 1 87 ? -17.266 25.734 4.223 1 94.44 87 ASP A O 1
ATOM 702 N N . LEU A 1 88 ? -18.156 27.719 3.9 1 95.25 88 LEU A N 1
ATOM 703 C CA . LEU A 1 88 ? -17.391 28 2.695 1 95.25 88 LEU A CA 1
ATOM 704 C C . LEU A 1 88 ? -15.891 28.031 3.006 1 95.25 88 LEU A C 1
ATOM 706 O O . LEU A 1 88 ? -15.07 27.609 2.188 1 95.25 88 LEU A O 1
ATOM 710 N N . VAL A 1 89 ? -15.57 28.5 4.082 1 96.19 89 VAL A N 1
ATOM 711 C CA . VAL A 1 89 ? -14.164 28.609 4.453 1 96.19 89 VAL A CA 1
ATOM 712 C C . VAL A 1 89 ? -13.562 27.219 4.641 1 96.19 89 VAL A C 1
ATOM 714 O O . VAL A 1 89 ? -12.508 26.922 4.078 1 96.19 89 VAL A O 1
ATOM 717 N N . ASP A 1 90 ? -14.242 26.375 5.363 1 96.19 90 ASP A N 1
ATOM 718 C CA . ASP A 1 90 ? -13.773 25.016 5.586 1 96.19 90 ASP A CA 1
ATOM 719 C C . ASP A 1 90 ? -13.68 24.25 4.273 1 96.19 90 ASP A C 1
ATOM 721 O O . ASP A 1 90 ? -12.664 23.594 3.998 1 96.19 90 ASP A O 1
ATOM 725 N N . THR A 1 91 ? -14.742 24.344 3.525 1 97.19 91 THR A N 1
ATOM 726 C CA . THR A 1 91 ? -14.781 23.641 2.252 1 97.19 91 THR A CA 1
ATOM 727 C C . THR A 1 91 ? -13.719 24.172 1.297 1 97.19 91 THR A C 1
ATOM 729 O O . THR A 1 91 ? -13.086 23.406 0.57 1 97.19 91 THR A O 1
ATOM 732 N N . GLY A 1 92 ? -13.594 25.438 1.329 1 97.38 92 GLY A N 1
ATOM 733 C CA . GLY A 1 92 ? -12.578 26.047 0.485 1 97.38 92 GLY A CA 1
ATOM 734 C C . GLY A 1 92 ? -11.164 25.625 0.858 1 97.38 92 GLY A C 1
ATOM 735 O O . GLY A 1 92 ? -10.352 25.328 -0.016 1 97.38 92 GLY A O 1
ATOM 736 N N . LEU A 1 93 ? -10.859 25.641 2.078 1 97.69 93 LEU A N 1
ATOM 737 C CA . LEU A 1 93 ? -9.539 25.234 2.551 1 97.69 93 LEU A CA 1
ATOM 738 C C . LEU A 1 93 ? -9.289 23.766 2.262 1 97.69 93 LEU A C 1
ATOM 740 O O . LEU A 1 93 ? -8.188 23.391 1.843 1 97.69 93 LEU A O 1
ATOM 744 N N . ALA A 1 94 ? -10.242 22.953 2.441 1 97.06 94 ALA A N 1
ATOM 745 C CA . ALA A 1 94 ? -10.125 21.531 2.133 1 97.06 94 ALA A CA 1
ATOM 746 C C . ALA A 1 94 ? -9.859 21.312 0.646 1 97.06 94 ALA A C 1
ATOM 748 O O . ALA A 1 94 ? -9.023 20.5 0.27 1 97.06 94 ALA A O 1
ATOM 749 N N . GLY A 1 95 ? -10.656 22.016 -0.093 1 97.75 95 GLY A N 1
ATOM 750 C CA . GLY A 1 95 ? -10.453 21.953 -1.531 1 97.75 95 GLY A CA 1
ATOM 751 C C . GLY A 1 95 ? -9.062 22.391 -1.956 1 97.75 95 GLY A C 1
ATOM 752 O O . GLY A 1 95 ? -8.453 21.766 -2.83 1 97.75 95 GLY A O 1
ATOM 753 N N . THR A 1 96 ? -8.547 23.422 -1.374 1 97.88 96 THR A N 1
ATOM 754 C CA . THR A 1 96 ? -7.215 23.922 -1.686 1 97.88 96 THR A CA 1
ATOM 755 C C . THR A 1 96 ? -6.152 22.891 -1.333 1 97.88 96 THR A C 1
ATOM 757 O O . THR A 1 96 ? -5.207 22.672 -2.098 1 97.88 96 THR A O 1
ATOM 760 N N . VAL A 1 97 ? -6.309 22.281 -0.247 1 98 97 VAL A N 1
ATOM 761 C CA . VAL A 1 97 ? -5.371 21.234 0.166 1 98 97 VAL A CA 1
ATOM 762 C C . VAL A 1 97 ? -5.363 20.109 -0.864 1 98 97 VAL A C 1
ATOM 764 O O . VAL A 1 97 ? -4.301 19.625 -1.25 1 98 97 VAL A O 1
ATOM 767 N N . THR A 1 98 ? -6.48 19.734 -1.312 1 97.94 98 THR A N 1
ATOM 768 C CA . THR A 1 98 ? -6.602 18.672 -2.314 1 97.94 98 THR A CA 1
ATOM 769 C C . THR A 1 98 ? -5.895 19.078 -3.605 1 97.94 98 THR A C 1
ATOM 771 O O . THR A 1 98 ? -5.18 18.266 -4.203 1 97.94 98 THR A O 1
ATOM 774 N N . TRP A 1 99 ? -6.102 20.297 -3.955 1 97.81 99 TRP A N 1
ATOM 775 C CA . TRP A 1 99 ? -5.457 20.797 -5.168 1 97.81 99 TRP A CA 1
ATOM 776 C C . TRP A 1 99 ? -3.939 20.812 -5.008 1 97.81 99 TRP A C 1
ATOM 778 O O . TRP A 1 99 ? -3.209 20.438 -5.93 1 97.81 99 TRP A O 1
ATOM 788 N N . ILE A 1 100 ? -3.508 21.25 -3.926 1 98.19 100 ILE A N 1
ATOM 789 C CA . ILE A 1 100 ? -2.072 21.328 -3.678 1 98.19 100 ILE A CA 1
ATOM 790 C C . ILE A 1 100 ? -1.471 19.922 -3.742 1 98.19 100 ILE A C 1
ATOM 792 O O . ILE A 1 100 ? -0.456 19.703 -4.406 1 98.19 100 ILE A O 1
ATOM 796 N N . PHE A 1 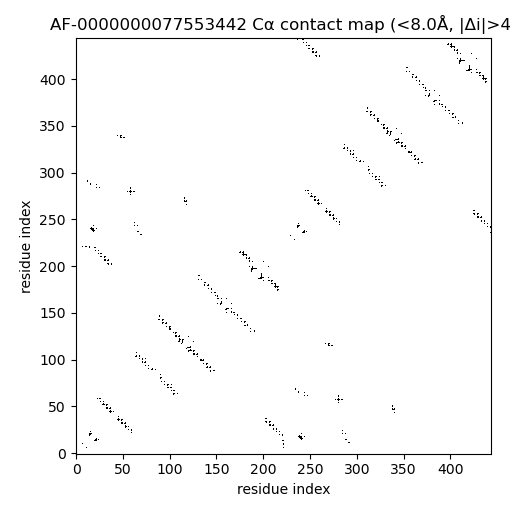101 ? -2.104 18.969 -3.141 1 97.88 101 PHE A N 1
ATOM 797 C CA . PHE A 1 101 ? -1.584 17.609 -3.137 1 97.88 101 PHE A CA 1
ATOM 798 C C . PHE A 1 101 ? -1.649 17 -4.531 1 97.88 101 PHE A C 1
ATOM 800 O O . PHE A 1 101 ? -0.782 16.203 -4.91 1 97.88 101 PHE A O 1
ATOM 807 N N . SER A 1 102 ? -2.654 17.328 -5.301 1 98 102 SER A N 1
ATOM 808 C CA . SER A 1 102 ? -2.738 16.828 -6.672 1 98 102 SER A CA 1
ATOM 809 C C . SER A 1 102 ? -1.533 17.266 -7.496 1 98 102 SER A C 1
ATOM 811 O O . SER A 1 102 ? -0.896 16.453 -8.156 1 98 102 SER A O 1
ATOM 813 N N . VAL A 1 103 ? -1.181 18.516 -7.328 1 98 103 VAL A N 1
ATOM 814 C CA . VAL A 1 103 ? -0.034 19.047 -8.047 1 98 103 VAL A CA 1
ATOM 815 C C . VAL A 1 103 ? 1.26 18.5 -7.449 1 98 103 VAL A C 1
ATOM 817 O O . VAL A 1 103 ? 2.176 18.125 -8.18 1 98 103 VAL A O 1
ATOM 820 N N . GLN A 1 104 ? 1.271 18.484 -6.207 1 98.19 104 GLN A N 1
ATOM 821 C CA . GLN A 1 104 ? 2.455 18.016 -5.492 1 98.19 104 GLN A CA 1
ATOM 822 C C . GLN A 1 104 ? 2.818 16.594 -5.898 1 98.19 104 GLN A C 1
ATOM 824 O O . GLN A 1 104 ? 3.994 16.281 -6.102 1 98.19 104 GLN A O 1
ATOM 829 N N . ASN A 1 105 ? 1.875 15.703 -6.004 1 97.94 105 ASN A N 1
ATOM 830 C CA . ASN A 1 105 ? 2.141 14.312 -6.352 1 97.94 105 ASN A CA 1
ATOM 831 C C . ASN A 1 105 ? 2.637 14.18 -7.789 1 97.94 105 ASN A C 1
ATOM 833 O O . ASN A 1 105 ? 3.475 13.328 -8.086 1 97.94 105 ASN A O 1
ATOM 837 N N . VAL A 1 106 ? 2.178 14.977 -8.641 1 97.5 106 VAL A N 1
ATOM 838 C CA . VAL A 1 106 ? 2.633 14.953 -10.023 1 97.5 106 VAL A CA 1
ATOM 839 C C . VAL A 1 106 ? 4.086 15.414 -10.102 1 97.5 106 VAL A C 1
ATOM 841 O O . VAL A 1 106 ? 4.906 14.789 -10.781 1 97.5 106 VAL A O 1
ATOM 844 N N . ILE A 1 107 ? 4.344 16.484 -9.375 1 97.75 107 ILE A N 1
ATOM 845 C CA . ILE A 1 107 ? 5.703 17.016 -9.344 1 97.75 107 ILE A CA 1
ATOM 846 C C . ILE A 1 107 ? 6.648 15.969 -8.75 1 97.75 107 ILE A C 1
ATOM 848 O O . ILE A 1 107 ? 7.75 15.758 -9.266 1 97.75 107 ILE A O 1
ATOM 852 N N . GLU A 1 108 ? 6.191 15.375 -7.75 1 97.38 108 GLU A N 1
ATOM 853 C CA . GLU A 1 108 ? 7.004 14.344 -7.113 1 97.38 108 GLU A CA 1
ATOM 854 C C . GLU A 1 108 ? 7.23 13.164 -8.055 1 97.38 108 GLU A C 1
ATOM 856 O O . GLU A 1 108 ? 8.312 12.578 -8.078 1 97.38 108 GLU A O 1
ATOM 861 N N . LEU A 1 109 ? 6.227 12.773 -8.781 1 97.12 109 LEU A N 1
ATOM 862 C CA . LEU A 1 109 ? 6.355 11.695 -9.758 1 97.12 109 LEU A CA 1
ATOM 863 C C . LEU A 1 109 ? 7.395 12.047 -10.82 1 97.12 109 LEU A C 1
ATOM 865 O O . LEU A 1 109 ? 8.227 11.211 -11.18 1 97.12 109 LEU A O 1
ATOM 869 N N . LEU A 1 110 ? 7.391 13.258 -11.273 1 96.75 110 LEU A N 1
ATOM 870 C CA . LEU A 1 110 ? 8.352 13.703 -12.281 1 96.75 110 LEU A CA 1
ATOM 871 C C . LEU A 1 110 ? 9.766 13.695 -11.719 1 96.75 110 LEU A C 1
ATOM 873 O O . LEU A 1 110 ? 10.711 13.297 -12.406 1 96.75 110 LEU A O 1
ATOM 877 N N . ALA A 1 111 ? 9.875 14.156 -10.516 1 96.56 111 ALA A N 1
ATOM 878 C CA . ALA A 1 111 ? 11.18 14.133 -9.852 1 96.56 111 ALA A CA 1
ATOM 879 C C . ALA A 1 111 ? 11.703 12.703 -9.727 1 96.56 111 ALA A C 1
ATOM 881 O O . ALA A 1 111 ? 12.883 12.445 -9.984 1 96.56 111 ALA A O 1
ATOM 882 N N . TYR A 1 112 ? 10.805 11.852 -9.398 1 96.38 112 TYR A N 1
ATOM 883 C CA . TYR A 1 112 ? 11.164 10.445 -9.234 1 96.38 112 TYR A CA 1
ATOM 884 C C . TYR A 1 112 ? 11.602 9.836 -10.555 1 96.38 112 TYR A C 1
ATOM 886 O O . TYR A 1 112 ? 12.602 9.117 -10.617 1 96.38 112 TYR A O 1
ATOM 894 N N . LEU A 1 113 ? 10.906 10.086 -11.617 1 95.12 113 LEU A N 1
ATOM 895 C CA . LEU A 1 113 ? 11.242 9.562 -12.938 1 95.12 113 LEU A CA 1
ATOM 896 C C . LEU A 1 113 ? 12.562 10.148 -13.438 1 95.12 113 LEU A C 1
ATOM 898 O O . LEU A 1 113 ? 13.328 9.477 -14.133 1 95.12 113 LEU A O 1
ATOM 902 N N . SER A 1 114 ? 12.797 11.367 -13.016 1 95.06 114 SER A N 1
ATOM 903 C CA . SER A 1 114 ? 14.055 12.008 -13.383 1 95.06 114 SER A CA 1
ATOM 904 C C . SER A 1 114 ? 15.234 11.375 -12.648 1 95.06 114 SER A C 1
ATOM 906 O O . SER A 1 114 ? 16.328 11.273 -13.195 1 95.06 114 SER A O 1
ATOM 908 N N . ASP A 1 115 ? 14.93 11.031 -11.477 1 92.62 115 ASP A N 1
ATOM 909 C CA . ASP A 1 115 ? 15.953 10.352 -10.688 1 92.62 115 ASP A CA 1
ATOM 910 C C . ASP A 1 115 ? 16.406 9.062 -11.375 1 92.62 115 ASP A C 1
ATOM 912 O O . ASP A 1 115 ? 17.531 8.609 -11.18 1 92.62 115 ASP A O 1
ATOM 916 N N . HIS A 1 116 ? 15.586 8.445 -12.172 1 92.19 116 HIS A N 1
ATOM 917 C CA . HIS A 1 116 ? 15.914 7.246 -12.93 1 92.19 116 HIS A CA 1
ATOM 918 C C . HIS A 1 116 ? 16.297 7.586 -14.367 1 92.19 116 HIS A C 1
ATOM 920 O O . HIS A 1 116 ? 16.391 6.699 -15.219 1 92.19 116 HIS A O 1
ATOM 926 N N . GLN A 1 117 ? 16.406 8.836 -14.625 1 91.75 117 GLN A N 1
ATOM 927 C CA . GLN A 1 117 ? 16.891 9.367 -15.898 1 91.75 117 GLN A CA 1
ATOM 928 C C . GLN A 1 117 ? 15.922 9.047 -17.031 1 91.75 117 GLN A C 1
ATOM 930 O O . GLN A 1 117 ? 16.344 8.734 -18.156 1 91.75 117 GLN A O 1
ATOM 935 N N . LEU A 1 118 ? 14.711 8.969 -16.688 1 91.31 118 LEU A N 1
ATOM 936 C CA . LEU A 1 118 ? 13.695 8.719 -17.719 1 91.31 118 LEU A CA 1
ATOM 937 C C . LEU A 1 118 ? 13.086 10.031 -18.203 1 91.31 118 LEU A C 1
ATOM 939 O O . LEU A 1 118 ? 12.492 10.078 -19.281 1 91.31 118 LEU A O 1
ATOM 943 N N . VAL A 1 119 ? 13.219 11 -17.297 1 89 119 VAL A N 1
ATOM 944 C CA . VAL A 1 119 ? 12.781 12.352 -17.641 1 89 119 VAL A CA 1
ATOM 945 C C . VAL A 1 119 ? 13.945 13.32 -17.469 1 89 119 VAL A C 1
ATOM 947 O O . VAL A 1 119 ? 14.719 13.203 -16.516 1 89 119 VAL A O 1
ATOM 950 N N . SER A 1 120 ? 14.008 14.25 -18.328 1 90.31 120 SER A N 1
ATOM 951 C CA . SER A 1 120 ? 15.148 15.164 -18.344 1 90.31 120 SER A CA 1
ATOM 952 C C . SER A 1 120 ? 14.844 16.438 -17.562 1 90.31 120 SER A C 1
ATOM 954 O O . SER A 1 120 ? 14.766 17.531 -18.141 1 90.31 120 SER A O 1
ATOM 956 N N . VAL A 1 121 ? 14.57 16.344 -16.344 1 89.19 121 VAL A N 1
ATOM 957 C CA . VAL A 1 121 ? 14.414 17.484 -15.461 1 89.19 121 VAL A CA 1
ATOM 958 C C . VAL A 1 121 ? 15.438 17.422 -14.336 1 89.19 121 VAL A C 1
ATOM 960 O O . VAL A 1 121 ? 16.047 16.375 -14.109 1 89.19 121 VAL A O 1
ATOM 963 N N . GLU A 1 122 ? 15.586 18.547 -13.695 1 93.69 122 GLU A N 1
ATOM 964 C CA . GLU A 1 122 ? 16.516 18.578 -12.578 1 93.69 122 GLU A CA 1
ATOM 965 C C . GLU A 1 122 ? 15.914 17.938 -11.336 1 93.69 122 GLU A C 1
ATOM 967 O O . GLU A 1 122 ? 15.102 18.562 -10.641 1 93.69 122 GLU A O 1
ATOM 972 N N . THR A 1 123 ? 16.375 16.828 -10.977 1 93.25 123 THR A N 1
ATOM 973 C CA . THR A 1 123 ? 15.789 16 -9.93 1 93.25 123 THR A CA 1
ATOM 974 C C . THR A 1 123 ? 15.68 16.781 -8.617 1 93.25 123 THR A C 1
ATOM 976 O O . THR A 1 123 ? 14.594 16.875 -8.039 1 93.25 123 THR A O 1
ATOM 979 N N . ALA A 1 124 ? 16.719 17.375 -8.18 1 93.44 124 ALA A N 1
ATOM 980 C CA . ALA A 1 124 ? 16.766 18.047 -6.879 1 93.44 124 ALA A CA 1
ATOM 981 C C . ALA A 1 124 ? 15.781 19.203 -6.828 1 93.44 124 ALA A C 1
ATOM 983 O O . ALA A 1 124 ? 15.102 19.406 -5.82 1 93.44 124 ALA A O 1
ATOM 984 N N . LYS A 1 125 ? 15.695 19.922 -7.883 1 93.94 125 LYS A N 1
ATOM 985 C CA . LYS A 1 125 ? 14.805 21.078 -7.957 1 93.94 125 LYS A CA 1
ATOM 986 C C . LYS A 1 125 ? 13.344 20.641 -7.84 1 93.94 125 LYS A C 1
ATOM 988 O O . LYS A 1 125 ? 12.562 21.266 -7.117 1 93.94 125 LYS A O 1
ATOM 993 N N . TRP A 1 126 ? 13 19.641 -8.477 1 94.81 126 TRP A N 1
ATOM 994 C CA . TRP A 1 126 ? 11.609 19.188 -8.492 1 94.81 126 TRP A CA 1
ATOM 995 C C . TRP A 1 126 ? 11.227 18.547 -7.164 1 94.81 126 TRP A C 1
ATOM 997 O O . TRP A 1 126 ? 10.094 18.703 -6.699 1 94.81 126 TRP A O 1
ATOM 1007 N N . PHE A 1 127 ? 12.148 17.859 -6.562 1 94.88 127 PHE A N 1
ATOM 1008 C CA . PHE A 1 127 ? 11.875 17.375 -5.219 1 94.88 127 PHE A CA 1
ATOM 1009 C C . PHE A 1 127 ? 11.719 18.531 -4.242 1 94.88 127 PHE A C 1
ATOM 1011 O O . PHE A 1 127 ? 10.914 18.453 -3.309 1 94.88 127 PHE A O 1
ATOM 1018 N N . ARG A 1 128 ? 12.422 19.578 -4.461 1 94.31 128 ARG A N 1
ATOM 1019 C CA . ARG A 1 128 ? 12.289 20.766 -3.617 1 94.31 128 ARG A CA 1
ATOM 1020 C C . ARG A 1 128 ? 10.914 21.391 -3.773 1 94.31 128 ARG A C 1
ATOM 1022 O O . ARG A 1 128 ? 10.289 21.781 -2.785 1 94.31 128 ARG A O 1
ATOM 1029 N N . TRP A 1 129 ? 10.516 21.484 -4.98 1 95.38 129 TRP A N 1
ATOM 1030 C CA . TRP A 1 129 ? 9.18 22.031 -5.23 1 95.38 129 TRP A CA 1
ATOM 1031 C C . TRP A 1 129 ? 8.109 21.156 -4.578 1 95.38 129 TRP A C 1
ATOM 1033 O O . TRP A 1 129 ? 7.121 21.672 -4.055 1 95.38 129 TRP A O 1
ATOM 1043 N N . ALA A 1 130 ? 8.305 19.875 -4.672 1 96.88 130 ALA A N 1
ATOM 1044 C CA . ALA A 1 130 ? 7.359 18.969 -4.012 1 96.88 130 ALA A CA 1
ATOM 1045 C C . ALA A 1 130 ? 7.324 19.219 -2.506 1 96.88 130 ALA A C 1
ATOM 1047 O O . ALA A 1 130 ? 6.254 19.203 -1.893 1 96.88 130 ALA A O 1
ATOM 1048 N N . LEU A 1 131 ? 8.445 19.453 -1.968 1 95.38 131 LEU A N 1
ATOM 1049 C CA . LEU A 1 131 ? 8.547 19.734 -0.539 1 95.38 131 LEU A CA 1
ATOM 1050 C C . LEU A 1 131 ? 7.832 21.031 -0.185 1 95.38 131 LEU A C 1
ATOM 1052 O O . LEU A 1 131 ? 7.105 21.094 0.809 1 95.38 131 LEU A O 1
ATOM 1056 N N . TYR A 1 132 ? 8.008 22.047 -1.013 1 95.31 132 TYR A N 1
ATOM 1057 C CA . TYR A 1 132 ? 7.344 23.328 -0.78 1 95.31 132 TYR A CA 1
ATOM 1058 C C . TYR A 1 132 ? 5.828 23.156 -0.791 1 95.31 132 TYR A C 1
ATOM 1060 O O . TYR A 1 132 ? 5.133 23.719 0.064 1 95.31 132 TYR A O 1
ATOM 1068 N N . LEU A 1 133 ? 5.418 22.422 -1.711 1 97.5 133 LEU A N 1
ATOM 1069 C CA . LEU A 1 133 ? 3.979 22.234 -1.832 1 97.5 133 LEU A CA 1
ATOM 1070 C C . LEU A 1 133 ? 3.441 21.406 -0.664 1 97.5 133 LEU A C 1
ATOM 1072 O O . LEU A 1 133 ? 2.336 21.672 -0.177 1 97.5 133 LEU A O 1
ATOM 1076 N N . TRP A 1 134 ? 4.188 20.453 -0.285 1 97 134 TRP A N 1
ATOM 1077 C CA . TRP A 1 134 ? 3.797 19.641 0.867 1 97 134 TRP A CA 1
ATOM 1078 C C . TRP A 1 134 ? 3.676 20.5 2.119 1 97 134 TRP A C 1
ATOM 1080 O O . TRP A 1 134 ? 2.686 20.422 2.85 1 97 134 TRP A O 1
ATOM 1090 N N . VAL A 1 135 ? 4.609 21.359 2.348 1 95.5 135 VAL A N 1
ATOM 1091 C CA . VAL A 1 135 ? 4.59 22.25 3.504 1 95.5 135 VAL A CA 1
ATOM 1092 C C . VAL A 1 135 ? 3.416 23.219 3.393 1 95.5 135 VAL A C 1
ATOM 1094 O O . VAL A 1 135 ? 2.744 23.516 4.387 1 95.5 135 VAL A O 1
ATOM 1097 N N . LEU A 1 136 ? 3.229 23.703 2.229 1 96.94 136 LEU A N 1
ATOM 1098 C CA . LEU A 1 136 ? 2.104 24.594 1.989 1 96.94 136 LEU A CA 1
ATOM 1099 C C . LEU A 1 136 ? 0.782 23.906 2.316 1 96.94 136 LEU A C 1
ATOM 1101 O O . LEU A 1 136 ? -0.121 24.531 2.885 1 96.94 136 LEU A O 1
ATOM 1105 N N . ALA A 1 137 ? 0.67 22.703 1.978 1 97.62 137 ALA A N 1
ATOM 1106 C CA . ALA A 1 137 ? -0.537 21.938 2.281 1 97.62 137 ALA A CA 1
ATOM 1107 C C . ALA A 1 137 ? -0.726 21.797 3.789 1 97.62 137 ALA A C 1
ATOM 1109 O O . ALA A 1 137 ? -1.849 21.875 4.293 1 97.62 137 ALA A O 1
ATOM 1110 N N . MET A 1 138 ? 0.359 21.531 4.457 1 96.88 138 MET A N 1
ATOM 1111 C CA . MET A 1 138 ? 0.28 21.422 5.914 1 96.88 138 MET A CA 1
ATOM 1112 C C . MET A 1 138 ? -0.189 22.734 6.531 1 96.88 138 MET A C 1
ATOM 1114 O O . MET A 1 138 ? -1.005 22.734 7.453 1 96.88 138 MET A O 1
ATOM 1118 N N . PHE A 1 139 ? 0.323 23.734 6.031 1 96.5 139 PHE A N 1
ATOM 1119 C CA . PHE A 1 139 ? -0.052 25.062 6.527 1 96.5 139 PHE A CA 1
ATOM 1120 C C . PHE A 1 139 ? -1.542 25.312 6.328 1 96.5 139 PHE A C 1
ATOM 1122 O O . PHE A 1 139 ? -2.23 25.75 7.254 1 96.5 139 PHE A O 1
ATOM 1129 N N . HIS A 1 140 ? -2.02 25.047 5.164 1 97.62 140 HIS A N 1
ATOM 1130 C CA . HIS A 1 140 ? -3.441 25.203 4.891 1 97.62 140 HIS A CA 1
ATOM 1131 C C . HIS A 1 140 ? -4.281 24.297 5.781 1 97.62 140 HIS A C 1
ATOM 1133 O O . HIS A 1 140 ? -5.359 24.688 6.234 1 97.62 140 HIS A O 1
ATOM 1139 N N . GLY A 1 141 ? -3.777 23.109 5.992 1 97.12 141 GLY A N 1
ATOM 1140 C CA . GLY A 1 141 ? -4.469 22.203 6.891 1 97.12 141 GLY A CA 1
ATOM 1141 C C . GLY A 1 141 ? -4.559 22.719 8.312 1 97.12 141 GLY A C 1
ATOM 1142 O O . GLY A 1 141 ? -5.586 22.562 8.977 1 97.12 141 GLY A O 1
ATOM 1143 N N . LEU A 1 142 ? -3.555 23.312 8.727 1 97.44 142 LEU A N 1
ATOM 1144 C CA . LEU A 1 142 ? -3.547 23.891 10.07 1 97.44 142 LEU A CA 1
ATOM 1145 C C . LEU A 1 142 ? -4.547 25.031 10.18 1 97.44 142 LEU A C 1
ATOM 1147 O O . LEU A 1 142 ? -5.266 25.141 11.172 1 97.44 142 LEU A O 1
ATOM 1151 N N . ILE A 1 143 ? -4.547 25.828 9.203 1 97.88 143 ILE A N 1
ATOM 1152 C CA . ILE A 1 143 ? -5.496 26.938 9.188 1 97.88 143 ILE A CA 1
ATOM 1153 C C . ILE A 1 143 ? -6.922 26.406 9.227 1 97.88 143 ILE A C 1
ATOM 1155 O O . ILE A 1 143 ? -7.773 26.922 9.953 1 97.88 143 ILE A O 1
ATOM 1159 N N . ARG A 1 144 ? -7.164 25.375 8.461 1 97.44 144 ARG A N 1
ATOM 1160 C CA . ARG A 1 144 ? -8.484 24.75 8.406 1 97.44 144 ARG A CA 1
ATOM 1161 C C . ARG A 1 144 ? -8.891 24.219 9.781 1 97.44 144 ARG A C 1
ATOM 1163 O O . ARG A 1 144 ? -10.023 24.453 10.227 1 97.44 144 ARG A O 1
ATOM 1170 N N . LEU A 1 145 ? -7.957 23.562 10.391 1 96.69 145 LEU A N 1
ATOM 1171 C CA . LEU A 1 145 ? -8.234 23 11.711 1 96.69 145 LEU A CA 1
ATOM 1172 C C . LEU A 1 145 ? -8.492 24.109 12.727 1 96.69 145 LEU A C 1
ATOM 1174 O O . LEU A 1 145 ? -9.375 24 13.578 1 96.69 145 LEU A O 1
ATOM 1178 N N . ALA A 1 146 ? -7.719 25.141 12.656 1 96.69 146 ALA A N 1
ATOM 1179 C CA . ALA A 1 146 ? -7.914 26.281 13.539 1 96.69 146 ALA A CA 1
ATOM 1180 C C . ALA A 1 146 ? -9.281 26.922 13.32 1 96.69 146 ALA A C 1
ATOM 1182 O O . ALA A 1 146 ? -9.961 27.312 14.281 1 96.69 146 ALA A O 1
ATOM 1183 N N . TRP A 1 147 ? -9.641 27.016 12.102 1 97.19 147 TRP A N 1
ATOM 1184 C CA . TRP A 1 147 ? -10.945 27.578 11.766 1 97.19 147 TRP A CA 1
ATOM 1185 C C . TRP A 1 147 ? -12.07 26.734 12.367 1 97.19 147 TRP A C 1
ATOM 1187 O O . TRP A 1 147 ? -12.984 27.281 12.992 1 97.19 147 TRP A O 1
ATOM 1197 N N . ARG A 1 148 ? -11.969 25.469 12.227 1 95.69 148 ARG A N 1
ATOM 1198 C CA . ARG A 1 148 ? -12.984 24.562 12.734 1 95.69 148 ARG A CA 1
ATOM 1199 C C . ARG A 1 148 ? -13.07 24.641 14.258 1 95.69 148 ARG A C 1
ATOM 1201 O O . ARG A 1 148 ? -14.164 24.641 14.82 1 95.69 148 ARG A O 1
ATOM 1208 N N . LEU A 1 149 ? -11.93 24.719 14.875 1 95.88 149 LEU A N 1
ATOM 1209 C CA . LEU A 1 149 ? -11.891 24.781 16.328 1 95.88 149 LEU A CA 1
ATOM 1210 C C . LEU A 1 149 ? -12.453 26.109 16.828 1 95.88 149 LEU A C 1
ATOM 1212 O O . LEU A 1 149 ? -13.172 26.141 17.828 1 95.88 149 LEU A O 1
ATOM 1216 N N . ARG A 1 150 ? -12.133 27.109 16.156 1 96 150 ARG A N 1
ATOM 1217 C CA . ARG A 1 150 ? -12.656 28.422 16.531 1 96 150 ARG A CA 1
ATOM 1218 C C . ARG A 1 150 ? -14.164 28.469 16.359 1 96 150 ARG A C 1
ATOM 1220 O O . ARG A 1 150 ? -14.875 29.031 17.203 1 96 150 ARG A O 1
ATOM 1227 N N . ARG A 1 151 ? -14.562 27.984 15.312 1 94.81 151 ARG A N 1
ATOM 1228 C CA . ARG A 1 151 ? -16 27.953 15.055 1 94.81 151 ARG A CA 1
ATOM 1229 C C . ARG A 1 151 ? -16.734 27.156 16.125 1 94.81 151 ARG A C 1
ATOM 1231 O O . ARG A 1 151 ? -17.781 27.578 16.625 1 94.81 151 ARG A O 1
ATOM 1238 N N . ALA A 1 152 ? -16.188 26.031 16.5 1 95 152 ALA A N 1
ATOM 1239 C CA . ALA A 1 152 ? -16.797 25.203 17.547 1 95 152 ALA A CA 1
ATOM 1240 C C . ALA A 1 152 ? -16.797 25.938 18.875 1 95 152 ALA A C 1
ATOM 1242 O O . ALA A 1 152 ? -17.766 25.844 19.641 1 95 152 ALA A O 1
ATOM 1243 N N . SER A 1 153 ? -15.758 26.609 19.156 1 95.38 153 SER A N 1
ATOM 1244 C CA . SER A 1 153 ? -15.664 27.359 20.391 1 95.38 153 SER A CA 1
ATOM 1245 C C . SER A 1 153 ? -16.703 28.469 20.453 1 95.38 153 SER A C 1
ATOM 1247 O O . SER A 1 153 ? -17.312 28.719 21.5 1 95.38 153 SER A O 1
ATOM 1249 N N . ARG A 1 154 ? -16.859 29.109 19.359 1 95.5 154 ARG A N 1
ATOM 1250 C CA . ARG A 1 154 ? -17.859 30.172 19.281 1 95.5 154 ARG A CA 1
ATOM 1251 C C . ARG A 1 154 ? -19.266 29.609 19.469 1 95.5 154 ARG A C 1
ATOM 1253 O O . ARG A 1 154 ? -20.094 30.234 20.156 1 95.5 154 ARG A O 1
ATOM 1260 N N . GLN A 1 155 ? -19.5 28.484 18.875 1 95 155 GLN A N 1
ATOM 1261 C CA . GLN A 1 155 ? -20.797 27.844 19.016 1 95 155 GLN A CA 1
ATOM 1262 C C . GLN A 1 155 ? -21.047 27.422 20.469 1 95 155 GLN A C 1
ATOM 1264 O O . GLN A 1 155 ? -22.188 27.484 20.953 1 95 155 GLN A O 1
ATOM 1269 N N . ARG A 1 156 ? -20.016 27.031 21.094 1 94.19 156 ARG A N 1
ATOM 1270 C CA . ARG A 1 156 ? -20.109 26.688 22.516 1 94.19 156 ARG A CA 1
ATOM 1271 C C . ARG A 1 156 ? -20.391 27.922 23.359 1 94.19 156 ARG A C 1
ATOM 1273 O O . ARG A 1 156 ? -21.25 27.906 24.234 1 94.19 156 ARG A O 1
ATOM 1280 N N . GLU A 1 157 ? -19.688 29 23.172 1 95.12 157 GLU A N 1
ATOM 1281 C CA . GLU A 1 157 ? -19.844 30.266 23.891 1 95.12 157 GLU A CA 1
ATOM 1282 C C . GLU A 1 157 ? -21.234 30.828 23.703 1 95.12 157 GLU A C 1
ATOM 1284 O O . GLU A 1 157 ? -21.781 31.469 24.625 1 95.12 157 GLU A O 1
ATOM 1289 N N . ASN A 1 158 ? -21.75 30.562 22.562 1 95.88 158 ASN A N 1
ATOM 1290 C CA . ASN A 1 158 ? -23.094 31.062 22.266 1 95.88 158 ASN A CA 1
ATOM 1291 C C . ASN A 1 158 ? -24.172 30.094 22.734 1 95.88 158 ASN A C 1
ATOM 1293 O O . ASN A 1 158 ? -25.344 30.25 22.375 1 95.88 158 ASN A O 1
ATOM 1297 N N . ASN A 1 159 ? -23.812 29.031 23.359 1 93.69 159 ASN A N 1
ATOM 1298 C CA . ASN A 1 159 ? -24.703 28.016 23.922 1 93.69 159 ASN A CA 1
ATOM 1299 C C . ASN A 1 159 ? -25.438 27.266 22.812 1 93.69 159 ASN A C 1
ATOM 1301 O O . ASN A 1 159 ? -26.578 26.828 23.016 1 93.69 159 ASN A O 1
ATOM 1305 N N . GLU A 1 160 ? -24.812 27.203 21.672 1 94 160 GLU A N 1
ATOM 1306 C CA . GLU A 1 160 ? -25.359 26.438 20.562 1 94 160 GLU A CA 1
ATOM 1307 C C . GLU A 1 160 ? -24.875 24.984 20.609 1 94 160 GLU A C 1
ATOM 1309 O O . GLU A 1 160 ? -25.484 24.109 20.016 1 94 160 GLU A O 1
ATOM 1314 N N . LEU A 1 161 ? -23.781 24.812 21.234 1 91.5 161 LEU A N 1
ATOM 1315 C CA . LEU A 1 161 ? -23.156 23.516 21.391 1 91.5 161 LEU A CA 1
ATOM 1316 C C . LEU A 1 161 ? -22.922 23.203 22.875 1 91.5 161 LEU A C 1
ATOM 1318 O O . LEU A 1 161 ? -22.328 24 23.594 1 91.5 161 LEU A O 1
ATOM 1322 N N . SER A 1 162 ? -23.406 22.047 23.297 1 93.81 162 SER A N 1
ATOM 1323 C CA . SER A 1 162 ? -23.141 21.641 24.672 1 93.81 162 SER A CA 1
ATOM 1324 C C . SER A 1 162 ? -21.672 21.344 24.906 1 93.81 162 SER A C 1
ATOM 1326 O O . SER A 1 162 ? -20.922 21.125 23.953 1 93.81 162 SER A O 1
ATOM 1328 N N . GLU A 1 163 ? -21.297 21.312 26.141 1 92.75 163 GLU A N 1
ATOM 1329 C CA . GLU A 1 163 ? -19.906 21 26.469 1 92.75 163 GLU A CA 1
ATOM 1330 C C . GLU A 1 163 ? -19.516 19.609 26.016 1 92.75 163 GLU A C 1
ATOM 1332 O O . GLU A 1 163 ? -18.422 19.391 25.484 1 92.75 163 GLU A O 1
ATOM 1337 N N . LYS A 1 164 ? -20.375 18.656 26.203 1 92.5 164 LYS A N 1
ATOM 1338 C CA . LYS A 1 164 ? -20.109 17.281 25.797 1 92.5 164 LYS A CA 1
ATOM 1339 C C . LYS A 1 164 ? -19.984 17.156 24.281 1 92.5 164 LYS A C 1
ATOM 1341 O O . LYS A 1 164 ? -19.062 16.5 23.781 1 92.5 164 LYS A O 1
ATOM 1346 N N . ALA A 1 165 ? -20.859 17.844 23.609 1 91.5 165 ALA A N 1
ATOM 1347 C CA . ALA A 1 165 ? -20.828 17.828 22.141 1 91.5 165 ALA A CA 1
ATOM 1348 C C . ALA A 1 165 ? -19.578 18.516 21.609 1 91.5 165 ALA A C 1
ATOM 1350 O O . ALA A 1 165 ? -18.969 18.062 20.641 1 91.5 165 ALA A O 1
ATOM 1351 N N . TYR A 1 166 ? -19.25 19.578 22.281 1 93.25 166 TYR A N 1
ATOM 1352 C CA . TYR A 1 166 ? -18.031 20.312 21.922 1 93.25 166 TYR A CA 1
ATOM 1353 C C . TYR A 1 166 ? -16.812 19.422 22.016 1 93.25 166 TYR A C 1
ATOM 1355 O O . TYR A 1 166 ? -15.984 19.375 21.094 1 93.25 166 TYR A O 1
ATOM 1363 N N . GLN A 1 167 ? -16.703 18.734 23.078 1 93 167 GLN A N 1
ATOM 1364 C CA . GLN A 1 167 ? -15.555 17.859 23.297 1 93 167 GLN A CA 1
ATOM 1365 C C . GLN A 1 167 ? -15.523 16.734 22.266 1 93 167 GLN A C 1
ATOM 1367 O O . GLN A 1 167 ? -14.461 16.359 21.766 1 93 167 GLN A O 1
ATOM 1372 N N . GLU A 1 168 ? -16.594 16.281 21.938 1 90.56 168 GLU A N 1
ATOM 1373 C CA . GLU A 1 168 ? -16.688 15.172 20.984 1 90.56 168 GLU A CA 1
ATOM 1374 C C . GLU A 1 168 ? -16.328 15.625 19.578 1 90.56 168 GLU A C 1
ATOM 1376 O O . GLU A 1 168 ? -15.625 14.906 18.859 1 90.56 168 GLU A O 1
ATOM 1381 N N . VAL A 1 169 ? -16.766 16.812 19.312 1 87.06 169 VAL A N 1
ATOM 1382 C CA . VAL A 1 169 ? -16.578 17.281 17.938 1 87.06 169 VAL A CA 1
ATOM 1383 C C . VAL A 1 169 ? -15.133 17.781 17.766 1 87.06 169 VAL A C 1
ATOM 1385 O O . VAL A 1 169 ? -14.547 17.625 16.688 1 87.06 169 VAL A O 1
ATOM 1388 N N . THR A 1 170 ? -14.531 18.25 18.859 1 93.94 170 THR A N 1
ATOM 1389 C CA . THR A 1 170 ? -13.219 18.875 18.719 1 93.94 170 THR A CA 1
ATOM 1390 C C . THR A 1 170 ? -12.109 17.875 19.016 1 93.94 170 THR A C 1
ATOM 1392 O O . THR A 1 170 ? -10.945 18.125 18.688 1 93.94 170 THR A O 1
ATOM 1395 N N . LYS A 1 171 ? -12.445 16.781 19.625 1 93.94 171 LYS A N 1
ATOM 1396 C CA . LYS A 1 171 ? -11.43 15.812 20 1 93.94 171 LYS A CA 1
ATOM 1397 C C . LYS A 1 171 ? -10.594 15.391 18.797 1 93.94 171 LYS A C 1
ATOM 1399 O O . LYS A 1 171 ? -9.359 15.43 18.844 1 93.94 171 LYS A O 1
ATOM 1404 N N . SER A 1 172 ? -11.203 14.977 17.766 1 93.75 172 SER A N 1
ATOM 1405 C CA . SER A 1 172 ? -10.508 14.531 16.562 1 93.75 172 SER A CA 1
ATOM 1406 C C . SER A 1 172 ? -9.664 15.641 15.969 1 93.75 172 SER A C 1
ATOM 1408 O O . SER A 1 172 ? -8.547 15.398 15.5 1 93.75 172 SER A O 1
ATOM 1410 N N . ASP A 1 173 ? -10.18 16.828 16.016 1 95.12 173 ASP A N 1
ATOM 1411 C CA . ASP A 1 173 ? -9.453 17.953 15.453 1 95.12 173 ASP A CA 1
ATOM 1412 C C . ASP A 1 173 ? -8.227 18.297 16.297 1 95.12 173 ASP A C 1
ATOM 1414 O O . ASP A 1 173 ? -7.191 18.703 15.758 1 95.12 173 ASP A O 1
ATOM 1418 N N . ARG A 1 174 ? -8.398 18.188 17.547 1 95.56 174 ARG A N 1
ATOM 1419 C CA . ARG A 1 174 ? -7.266 18.469 18.422 1 95.56 174 ARG A CA 1
ATOM 1420 C C . ARG A 1 174 ? -6.145 17.453 18.203 1 95.56 174 ARG A C 1
ATOM 1422 O O . ARG A 1 174 ? -4.969 17.812 18.188 1 95.56 174 ARG A O 1
ATOM 1429 N N . ILE A 1 175 ? -6.504 16.281 18.016 1 96.06 175 ILE A N 1
ATOM 1430 C CA . ILE A 1 175 ? -5.523 15.242 17.734 1 96.06 175 ILE A CA 1
ATOM 1431 C C . ILE A 1 175 ? -4.883 15.492 16.375 1 96.06 175 ILE A C 1
ATOM 1433 O O . ILE A 1 175 ? -3.664 15.375 16.219 1 96.06 175 ILE A O 1
ATOM 1437 N N . ALA A 1 176 ? -5.688 15.883 15.461 1 96.25 176 ALA A N 1
ATOM 1438 C CA . ALA A 1 176 ? -5.188 16.188 14.125 1 96.25 176 ALA A CA 1
ATOM 1439 C C . ALA A 1 176 ? -4.223 17.375 14.164 1 96.25 176 ALA A C 1
ATOM 1441 O O . ALA A 1 176 ? -3.264 17.422 13.391 1 96.25 176 ALA A O 1
ATOM 1442 N N . LEU A 1 177 ? -4.516 18.281 15.008 1 96.88 177 LEU A N 1
ATOM 1443 C CA . LEU A 1 177 ? -3.652 19.453 15.156 1 96.88 177 LEU A CA 1
ATOM 1444 C C . LEU A 1 177 ? -2.26 19.031 15.625 1 96.88 177 LEU A C 1
ATOM 1446 O O . LEU A 1 177 ? -1.259 19.594 15.156 1 96.88 177 LEU A O 1
ATOM 1450 N N . LEU A 1 178 ? -2.236 18.141 16.5 1 96.62 178 LEU A N 1
ATOM 1451 C CA . LEU A 1 178 ? -0.953 17.625 16.984 1 96.62 178 LEU A CA 1
ATOM 1452 C C . LEU A 1 178 ? -0.168 16.984 15.836 1 96.62 178 LEU A C 1
ATOM 1454 O O . LEU A 1 178 ? 1.03 17.234 15.688 1 96.62 178 LEU A O 1
ATOM 1458 N N . GLY A 1 179 ? -0.813 16.188 15.07 1 97.31 179 GLY A N 1
ATOM 1459 C CA . GLY A 1 179 ? -0.166 15.531 13.945 1 97.31 179 GLY A CA 1
ATOM 1460 C C . GLY A 1 179 ? 0.292 16.5 12.867 1 97.31 179 GLY A C 1
ATOM 1461 O O . GLY A 1 179 ? 1.47 16.516 12.508 1 97.31 179 GLY A O 1
ATOM 1462 N N . LEU A 1 180 ? -0.589 17.297 12.453 1 97 180 LEU A N 1
ATOM 1463 C CA . LEU A 1 180 ? -0.297 18.266 11.406 1 97 180 LEU A CA 1
ATOM 1464 C C . LEU A 1 180 ? 0.748 19.281 11.867 1 97 180 LEU A C 1
ATOM 1466 O O . LEU A 1 180 ? 1.613 19.688 11.094 1 97 180 LEU A O 1
ATOM 1470 N N . GLY A 1 181 ? 0.57 19.688 13.117 1 97.19 181 GLY A N 1
ATOM 1471 C CA . GLY A 1 181 ? 1.555 20.609 13.672 1 97.19 181 GLY A CA 1
ATOM 1472 C C . GLY A 1 181 ? 2.955 20.031 13.711 1 97.19 181 GLY A C 1
ATOM 1473 O O . GLY A 1 181 ? 3.924 20.703 13.359 1 97.19 181 GLY A O 1
ATOM 1474 N N . SER A 1 182 ? 3.041 18.812 14.07 1 96.94 182 SER A N 1
ATOM 1475 C CA . SER A 1 182 ? 4.332 18.141 14.117 1 96.94 182 SER A CA 1
ATOM 1476 C C . SER A 1 182 ? 4.941 18.016 12.719 1 96.94 182 SER A C 1
ATOM 1478 O O . SER A 1 182 ? 6.129 18.266 12.531 1 96.94 182 SER A O 1
ATOM 1480 N N . ASP A 1 183 ? 4.145 17.672 11.812 1 95.94 183 ASP A N 1
ATOM 1481 C CA . ASP A 1 183 ? 4.605 17.562 10.43 1 95.94 183 ASP A CA 1
ATOM 1482 C C . ASP A 1 183 ? 5.047 18.922 9.891 1 95.94 183 ASP A C 1
ATOM 1484 O O . ASP A 1 183 ? 6.012 19.016 9.133 1 95.94 183 ASP A O 1
ATOM 1488 N N . PHE A 1 184 ? 4.285 19.875 10.25 1 96.19 184 PHE A N 1
ATOM 1489 C CA . PHE A 1 184 ? 4.621 21.219 9.781 1 96.19 184 PHE A CA 1
ATOM 1490 C C . PHE A 1 184 ? 5.965 21.672 10.344 1 96.19 184 PHE A C 1
ATOM 1492 O O . PHE A 1 184 ? 6.785 22.234 9.617 1 96.19 184 PHE A O 1
ATOM 1499 N N . ILE A 1 185 ? 6.168 21.438 11.578 1 94.69 185 ILE A N 1
ATOM 1500 C CA . ILE A 1 185 ? 7.438 21.781 12.211 1 94.69 185 ILE A CA 1
ATOM 1501 C C . ILE A 1 185 ? 8.578 21.047 11.516 1 94.69 185 ILE A C 1
ATOM 1503 O O . ILE A 1 185 ? 9.586 21.672 11.141 1 94.69 185 ILE A O 1
ATOM 1507 N N . ALA A 1 186 ? 8.391 19.797 11.281 1 93.81 186 ALA A N 1
ATOM 1508 C CA . ALA A 1 186 ? 9.414 19 10.625 1 93.81 186 ALA A CA 1
ATOM 1509 C C . ALA A 1 186 ? 9.625 19.453 9.18 1 93.81 186 ALA A C 1
ATOM 1511 O O . ALA A 1 186 ? 10.758 19.484 8.688 1 93.81 186 ALA A O 1
ATOM 1512 N N . GLY A 1 187 ? 8.555 19.781 8.523 1 92.69 187 GLY A N 1
ATOM 1513 C CA . GLY A 1 187 ? 8.617 20.219 7.133 1 92.69 187 GLY A CA 1
ATOM 1514 C C . GLY A 1 187 ? 9.383 21.516 6.949 1 92.69 187 GLY A C 1
ATOM 1515 O O . GLY A 1 187 ? 10.25 21.625 6.078 1 92.69 187 GLY A O 1
ATOM 1516 N N . VAL A 1 188 ? 9.102 22.453 7.738 1 91.38 188 VAL A N 1
ATOM 1517 C CA . VAL A 1 188 ? 9.742 23.75 7.648 1 91.38 188 VAL A CA 1
ATOM 1518 C C . VAL A 1 188 ? 11.234 23.625 7.965 1 91.38 188 VAL A C 1
ATOM 1520 O O . VAL A 1 188 ? 12.07 24.281 7.348 1 91.38 188 VAL A O 1
ATOM 1523 N N . ALA A 1 189 ? 11.484 22.75 8.828 1 89.88 189 ALA A N 1
ATOM 1524 C CA . ALA A 1 189 ? 12.883 22.547 9.203 1 89.88 189 ALA A CA 1
ATOM 1525 C C . ALA A 1 189 ? 13.68 21.953 8.047 1 89.88 189 ALA A C 1
ATOM 1527 O O . ALA A 1 189 ? 14.898 22.109 7.984 1 89.88 189 ALA A O 1
ATOM 1528 N N . SER A 1 190 ? 13.023 21.266 7.172 1 87.75 190 SER A N 1
ATOM 1529 C CA . SER A 1 190 ? 13.695 20.578 6.074 1 87.75 190 SER A CA 1
ATOM 1530 C C . SER A 1 190 ? 13.867 21.5 4.867 1 87.75 190 SER A C 1
ATOM 1532 O O . SER A 1 190 ? 14.469 21.109 3.865 1 87.75 190 SER A O 1
ATOM 1534 N N . LEU A 1 191 ? 13.43 22.719 4.965 1 87.81 191 LEU A N 1
ATOM 1535 C CA . LEU A 1 191 ? 13.531 23.656 3.854 1 87.81 191 LEU A CA 1
ATOM 1536 C C . LEU A 1 191 ? 14.953 24.188 3.719 1 87.81 191 LEU A C 1
ATOM 1538 O O . LEU A 1 191 ? 15.656 24.359 4.719 1 87.81 191 LEU A O 1
ATOM 1542 N N . PRO A 1 192 ? 15.461 24.344 2.467 1 78.31 192 PRO A N 1
ATOM 1543 C CA . PRO A 1 192 ? 16.828 24.812 2.246 1 78.31 192 PRO A CA 1
ATOM 1544 C C . PRO A 1 192 ? 17.047 26.266 2.631 1 78.31 192 PRO A C 1
ATOM 1546 O O . PRO A 1 192 ? 18.141 26.656 3.051 1 78.31 192 PRO A O 1
ATOM 1549 N N . HIS A 1 193 ? 16.125 27.125 2.359 1 68.81 193 HIS A N 1
ATOM 1550 C CA . HIS A 1 193 ? 16.297 28.562 2.602 1 68.81 193 HIS A CA 1
ATOM 1551 C C . HIS A 1 193 ? 16.016 28.906 4.059 1 68.81 193 HIS A C 1
ATOM 1553 O O . HIS A 1 193 ? 15.219 28.234 4.719 1 68.81 193 HIS A O 1
ATOM 1559 N N . ARG A 1 194 ? 16.797 29.766 4.562 1 68.25 194 ARG A N 1
ATOM 1560 C CA . ARG A 1 194 ? 16.656 30.234 5.938 1 68.25 194 ARG A CA 1
ATOM 1561 C C . ARG A 1 194 ? 15.289 30.859 6.172 1 68.25 194 ARG A C 1
ATOM 1563 O O . ARG A 1 194 ? 15.109 32.062 5.957 1 68.25 194 ARG A O 1
ATOM 1570 N N . PHE A 1 195 ? 14.383 30.016 6.176 1 72.19 195 PHE A N 1
ATOM 1571 C CA . PHE A 1 195 ? 13.031 30.438 6.504 1 72.19 195 PHE A CA 1
ATOM 1572 C C . PHE A 1 195 ? 12.594 29.875 7.852 1 72.19 195 PHE A C 1
ATOM 1574 O O . PHE A 1 195 ? 12.656 28.672 8.078 1 72.19 195 PHE A O 1
ATOM 1581 N N . LEU A 1 196 ? 12.273 30.828 8.75 1 74.06 196 LEU A N 1
ATOM 1582 C CA . LEU A 1 196 ? 11.82 30.516 10.102 1 74.06 196 LEU A CA 1
ATOM 1583 C C . LEU A 1 196 ? 12.836 29.625 10.82 1 74.06 196 LEU A C 1
ATOM 1585 O O . LEU A 1 196 ? 13.945 30.078 11.117 1 74.06 196 LEU A O 1
ATOM 1589 N N . TRP A 1 197 ? 12.531 28.359 11.086 1 79.75 197 TRP A N 1
ATOM 1590 C CA . TRP A 1 197 ? 13.469 27.516 11.812 1 79.75 197 TRP A CA 1
ATOM 1591 C C . TRP A 1 197 ? 14.109 26.5 10.875 1 79.75 197 TRP A C 1
ATOM 1593 O O . TRP A 1 197 ? 14.555 25.422 11.312 1 79.75 197 TRP A O 1
ATOM 1603 N N . ALA A 1 198 ? 14.148 26.891 9.742 1 79.81 198 ALA A N 1
ATOM 1604 C CA . ALA A 1 198 ? 14.75 26 8.758 1 79.81 198 ALA A CA 1
ATOM 1605 C C . ALA A 1 198 ? 16.219 25.719 9.094 1 79.81 198 ALA A C 1
ATOM 1607 O O . ALA A 1 198 ? 16.969 26.641 9.398 1 79.81 198 ALA A O 1
ATOM 1608 N N . GLY A 1 199 ? 16.578 24.438 9.148 1 77.06 199 GLY A N 1
ATOM 1609 C CA . GLY A 1 199 ? 17.953 24.047 9.398 1 77.06 199 GLY A CA 1
ATOM 1610 C C . GLY A 1 199 ? 18.312 24.062 10.875 1 77.06 199 GLY A C 1
ATOM 1611 O O . GLY A 1 199 ? 19.453 23.766 11.234 1 77.06 199 GLY A O 1
ATOM 1612 N N . ARG A 1 200 ? 17.375 24.281 11.711 1 82.75 200 ARG A N 1
ATOM 1613 C CA . ARG A 1 200 ? 17.703 24.406 13.125 1 82.75 200 ARG A CA 1
ATOM 1614 C C . ARG A 1 200 ? 17.438 23.109 13.875 1 82.75 200 ARG A C 1
ATOM 1616 O O . ARG A 1 200 ? 17.938 22.891 14.977 1 82.75 200 ARG A O 1
ATOM 1623 N N . LEU A 1 201 ? 16.703 22.266 13.305 1 87.94 201 LEU A N 1
ATOM 1624 C CA . LEU A 1 201 ? 16.406 21 13.953 1 87.94 201 LEU A CA 1
ATOM 1625 C C . LEU A 1 201 ? 17.422 19.938 13.57 1 87.94 201 LEU A C 1
ATOM 1627 O O . LEU A 1 201 ? 17.844 19.844 12.406 1 87.94 201 LEU A O 1
ATOM 1631 N N . SER A 1 202 ? 17.875 19.25 14.547 1 89.38 202 SER A N 1
ATOM 1632 C CA . SER A 1 202 ? 18.719 18.094 14.266 1 89.38 202 SER A CA 1
ATOM 1633 C C . SER A 1 202 ? 17.953 17 13.539 1 89.38 202 SER A C 1
ATOM 1635 O O . SER A 1 202 ? 16.719 17.031 13.484 1 89.38 202 SER A O 1
ATOM 1637 N N . LYS A 1 203 ? 18.672 16.078 12.914 1 90.25 203 LYS A N 1
ATOM 1638 C CA . LYS A 1 203 ? 18.047 14.953 12.234 1 90.25 203 LYS A CA 1
ATOM 1639 C C . LYS A 1 203 ? 17.156 14.164 13.188 1 90.25 203 LYS A C 1
ATOM 1641 O O . LYS A 1 203 ? 16.078 13.711 12.797 1 90.25 203 LYS A O 1
ATOM 1646 N N . ALA A 1 204 ? 17.531 14.023 14.383 1 93 204 ALA A N 1
ATOM 1647 C CA . ALA A 1 204 ? 16.766 13.289 15.391 1 93 204 ALA A CA 1
ATOM 1648 C C . ALA A 1 204 ? 15.477 14.023 15.742 1 93 204 ALA A C 1
ATOM 1650 O O . ALA A 1 204 ? 14.422 13.391 15.867 1 93 204 ALA A O 1
ATOM 1651 N N . GLN A 1 205 ? 15.594 15.297 15.898 1 93.06 205 GLN A N 1
ATOM 1652 C CA . GLN A 1 205 ? 14.414 16.094 16.219 1 93.06 205 GLN A CA 1
ATOM 1653 C C . GLN A 1 205 ? 13.398 16.047 15.086 1 93.06 205 GLN A C 1
ATOM 1655 O O . GLN A 1 205 ? 12.195 15.898 15.32 1 93.06 205 GLN A O 1
ATOM 1660 N N . HIS A 1 206 ? 13.906 16.156 13.898 1 93.56 206 HIS A N 1
ATOM 1661 C CA . HIS A 1 206 ? 13.047 16.078 12.719 1 93.56 206 HIS A CA 1
ATOM 1662 C C . HIS A 1 206 ? 12.297 14.742 12.688 1 93.56 206 HIS A C 1
ATOM 1664 O O . HIS A 1 206 ? 11.078 14.719 12.5 1 93.56 206 HIS A O 1
ATOM 1670 N N . ALA A 1 207 ? 13.039 13.727 12.898 1 95.19 207 ALA A N 1
ATOM 1671 C CA . ALA A 1 207 ? 12.461 12.391 12.859 1 95.19 207 ALA A CA 1
ATOM 1672 C C . ALA A 1 207 ? 11.453 12.195 13.992 1 95.19 207 ALA A C 1
ATOM 1674 O O . ALA A 1 207 ? 10.438 11.516 13.82 1 95.19 207 ALA A O 1
ATOM 1675 N N . ALA A 1 208 ? 11.734 12.766 15.086 1 96.12 208 ALA A N 1
ATOM 1676 C CA . ALA A 1 208 ? 10.844 12.633 16.234 1 96.12 208 ALA A CA 1
ATOM 1677 C C . ALA A 1 208 ? 9.5 13.305 15.961 1 96.12 208 ALA A C 1
ATOM 1679 O O . ALA A 1 208 ? 8.445 12.734 16.234 1 96.12 208 ALA A O 1
ATOM 1680 N N . PHE A 1 209 ? 9.539 14.469 15.453 1 96 209 PHE A N 1
ATOM 1681 C CA . PHE A 1 209 ? 8.305 15.18 15.125 1 96 209 PHE A CA 1
ATOM 1682 C C . PHE A 1 209 ? 7.508 14.422 14.07 1 96 209 PHE A C 1
ATOM 1684 O O . PHE A 1 209 ? 6.289 14.266 14.195 1 96 209 PHE A O 1
ATOM 1691 N N . SER A 1 210 ? 8.188 13.938 13.109 1 96.44 210 SER A N 1
ATOM 1692 C CA . SER A 1 210 ? 7.512 13.211 12.039 1 96.44 210 SER A CA 1
ATOM 1693 C C . SER A 1 210 ? 6.961 11.875 12.539 1 96.44 210 SER A C 1
ATOM 1695 O O . SER A 1 210 ? 5.918 11.414 12.07 1 96.44 210 SER A O 1
ATOM 1697 N N . LEU A 1 211 ? 7.668 11.328 13.469 1 97.88 211 LEU A N 1
ATOM 1698 C CA . LEU A 1 211 ? 7.176 10.086 14.062 1 97.88 211 LEU A CA 1
ATOM 1699 C C . LEU A 1 211 ? 5.891 10.336 14.844 1 97.88 211 LEU A C 1
ATOM 1701 O O . LEU A 1 211 ? 4.949 9.539 14.773 1 97.88 211 LEU A O 1
ATOM 1705 N N . VAL A 1 212 ? 5.859 11.391 15.578 1 97.81 212 VAL A N 1
ATOM 1706 C CA . VAL A 1 212 ? 4.645 11.758 16.297 1 97.81 212 VAL A CA 1
ATOM 1707 C C . VAL A 1 212 ? 3.492 11.93 15.312 1 97.81 212 VAL A C 1
ATOM 1709 O O . VAL A 1 212 ? 2.395 11.414 15.531 1 97.81 212 VAL A O 1
ATOM 1712 N N . ALA A 1 213 ? 3.766 12.648 14.289 1 97.69 213 ALA A N 1
ATOM 1713 C CA . ALA A 1 213 ? 2.746 12.867 13.266 1 97.69 213 ALA A CA 1
ATOM 1714 C C . ALA A 1 213 ? 2.287 11.539 12.656 1 97.69 213 ALA A C 1
ATOM 1716 O O . ALA A 1 213 ? 1.098 11.352 12.391 1 97.69 213 ALA A O 1
ATOM 1717 N N . SER A 1 214 ? 3.207 10.641 12.5 1 97.81 214 SER A N 1
ATOM 1718 C CA . SER A 1 214 ? 2.889 9.344 11.914 1 97.81 214 SER A CA 1
ATOM 1719 C C . SER A 1 214 ? 2.016 8.516 12.852 1 97.81 214 SER A C 1
ATOM 1721 O O . SER A 1 214 ? 1.076 7.848 12.406 1 97.81 214 SER A O 1
ATOM 1723 N N . PHE A 1 215 ? 2.299 8.586 14.094 1 97.44 215 PHE A N 1
ATOM 1724 C CA . PHE A 1 215 ? 1.498 7.863 15.07 1 97.44 215 PHE A CA 1
ATOM 1725 C C . PHE A 1 215 ? 0.081 8.422 15.133 1 97.44 215 PHE A C 1
ATOM 1727 O O . PHE A 1 215 ? -0.885 7.66 15.242 1 97.44 215 PHE A O 1
ATOM 1734 N N . VAL A 1 216 ? 0.006 9.68 15.102 1 97.12 216 VAL A N 1
ATOM 1735 C CA . VAL A 1 216 ? -1.308 10.32 15.102 1 97.12 216 VAL A CA 1
ATOM 1736 C C . VAL A 1 216 ? -2.094 9.875 13.867 1 97.12 216 VAL A C 1
ATOM 1738 O O . VAL A 1 216 ? -3.281 9.562 13.961 1 97.12 216 VAL A O 1
ATOM 1741 N N . GLY A 1 217 ? -1.385 9.883 12.742 1 96.12 217 GLY A N 1
ATOM 1742 C CA . GLY A 1 217 ? -2.027 9.43 11.516 1 96.12 217 GLY A CA 1
ATOM 1743 C C . GLY A 1 217 ? -2.508 7.996 11.586 1 96.12 217 GLY A C 1
ATOM 1744 O O . GLY A 1 217 ? -3.617 7.684 11.148 1 96.12 217 GLY A O 1
ATOM 1745 N N . LEU A 1 218 ? -1.685 7.215 12.109 1 96.62 218 LEU A N 1
ATOM 1746 C CA . LEU A 1 218 ? -2.049 5.809 12.25 1 96.62 218 LEU A CA 1
ATOM 1747 C C . LEU A 1 218 ? -3.188 5.637 13.25 1 96.62 218 LEU A C 1
ATOM 1749 O O . LEU A 1 218 ? -4.117 4.863 13.016 1 96.62 218 LEU A O 1
ATOM 1753 N N . TYR A 1 219 ? -3.152 6.34 14.305 1 95.69 219 TYR A N 1
ATOM 1754 C CA . TYR A 1 219 ? -4.188 6.301 15.328 1 95.69 219 TYR A CA 1
ATOM 1755 C C . TYR A 1 219 ? -5.547 6.668 14.75 1 95.69 219 TYR A C 1
ATOM 1757 O O . TYR A 1 219 ? -6.559 6.047 15.078 1 95.69 219 TYR A O 1
ATOM 1765 N N . LYS A 1 220 ? -5.562 7.555 13.93 1 94.69 220 LYS A N 1
ATOM 1766 C CA . LYS A 1 220 ? -6.809 8.062 13.359 1 94.69 220 LYS A CA 1
ATOM 1767 C C . LYS A 1 220 ? -7.414 7.062 12.383 1 94.69 220 LYS A C 1
ATOM 1769 O O . LYS A 1 220 ? -8.562 7.203 11.969 1 94.69 220 LYS A O 1
ATOM 1774 N N . CYS A 1 221 ? -6.672 6.086 12.055 1 94.44 221 CYS A N 1
ATOM 1775 C CA . CYS A 1 221 ? -7.188 5.055 11.164 1 94.44 221 CYS A CA 1
ATOM 1776 C C . CYS A 1 221 ? -8.047 4.051 11.922 1 94.44 221 CYS A C 1
ATOM 1778 O O . CYS A 1 221 ? -8.773 3.266 11.312 1 94.44 221 CYS A O 1
ATOM 1780 N N . PHE A 1 222 ? -7.926 4.082 13.227 1 93.56 222 PHE A N 1
ATOM 1781 C CA . PHE A 1 222 ? -8.688 3.131 14.031 1 93.56 222 PHE A CA 1
ATOM 1782 C C . PHE A 1 222 ? -10.016 3.73 14.469 1 93.56 222 PHE A C 1
ATOM 1784 O O . PHE A 1 222 ? -11 3.012 14.648 1 93.56 222 PHE A O 1
ATOM 1791 N N . MET B 1 1 ? -23.141 -11.484 -25.453 1 32.81 1 MET B N 1
ATOM 1792 C CA . MET B 1 1 ? -21.734 -11.25 -25.109 1 32.81 1 MET B CA 1
ATOM 1793 C C . MET B 1 1 ? -21.594 -10.039 -24.203 1 32.81 1 MET B C 1
ATOM 1795 O O . MET B 1 1 ? -21.734 -8.898 -24.656 1 32.81 1 MET B O 1
ATOM 1799 N N . SER B 1 2 ? -22.141 -10.008 -23.047 1 42.22 2 SER B N 1
ATOM 1800 C CA . SER B 1 2 ? -22.266 -8.883 -22.125 1 42.22 2 SER B CA 1
ATOM 1801 C C . SER B 1 2 ? -20.969 -8.086 -22.047 1 42.22 2 SER B C 1
ATOM 1803 O O . SER B 1 2 ? -19.891 -8.656 -21.859 1 42.22 2 SER B O 1
ATOM 1805 N N . HIS B 1 3 ? -20.719 -7.047 -22.75 1 47.38 3 HIS B N 1
ATOM 1806 C CA . HIS B 1 3 ? -19.625 -6.086 -22.891 1 47.38 3 HIS B CA 1
ATOM 1807 C C . HIS B 1 3 ? -18.984 -5.797 -21.531 1 47.38 3 HIS B C 1
ATOM 1809 O O . HIS B 1 3 ? -19.641 -5.32 -20.609 1 47.38 3 HIS B O 1
ATOM 1815 N N . GLU B 1 4 ? -18.25 -6.781 -21.062 1 57.53 4 GLU B N 1
ATOM 1816 C CA . GLU B 1 4 ? -17.516 -6.59 -19.812 1 57.53 4 GLU B CA 1
ATOM 1817 C C . GLU B 1 4 ? -17.078 -5.141 -19.656 1 57.53 4 GLU B C 1
ATOM 1819 O O . GLU B 1 4 ? -16.25 -4.645 -20.422 1 57.53 4 GLU B O 1
ATOM 1824 N N . LYS B 1 5 ? -17.875 -4.238 -19.203 1 70.31 5 LYS B N 1
ATOM 1825 C CA . LYS B 1 5 ? -17.797 -2.795 -19 1 70.31 5 LYS B CA 1
ATOM 1826 C C . LYS B 1 5 ? -16.547 -2.432 -18.203 1 70.31 5 LYS B C 1
ATOM 1828 O O . LYS B 1 5 ? -16.188 -3.125 -17.234 1 70.31 5 LYS B O 1
ATOM 1833 N N . LEU B 1 6 ? -15.672 -1.743 -18.875 1 84.69 6 LEU B N 1
ATOM 1834 C CA . LEU B 1 6 ? -14.516 -1.134 -18.219 1 84.69 6 LEU B CA 1
ATOM 1835 C C . LEU B 1 6 ? -14.914 -0.497 -16.891 1 84.69 6 LEU B C 1
ATOM 1837 O O . LEU B 1 6 ? -16 0.071 -16.781 1 84.69 6 LEU B O 1
ATOM 1841 N N . PRO B 1 7 ? -14.078 -0.786 -15.938 1 91.62 7 PRO B N 1
ATOM 1842 C CA . PRO B 1 7 ? -14.406 -0.213 -14.625 1 91.62 7 PRO B CA 1
ATOM 1843 C C . PRO B 1 7 ? -14.508 1.311 -14.656 1 91.62 7 PRO B C 1
ATOM 1845 O O . PRO B 1 7 ? -13.75 1.966 -15.383 1 91.62 7 PRO B O 1
ATOM 1848 N N . SER B 1 8 ? -15.398 1.869 -13.914 1 93.06 8 SER B N 1
ATOM 1849 C CA . SER B 1 8 ? -15.531 3.314 -13.766 1 93.06 8 SER B CA 1
ATOM 1850 C C . SER B 1 8 ? -14.383 3.898 -12.953 1 93.06 8 SER B C 1
ATOM 1852 O O . SER B 1 8 ? -13.664 3.166 -12.273 1 93.06 8 SER B O 1
ATOM 1854 N N . LEU B 1 9 ? -14.18 5.168 -13.094 1 93.69 9 LEU B N 1
ATOM 1855 C CA . LEU B 1 9 ? -13.133 5.859 -12.336 1 93.69 9 LEU B CA 1
ATOM 1856 C C . LEU B 1 9 ? -13.352 5.684 -10.836 1 93.69 9 LEU B C 1
ATOM 1858 O O . LEU B 1 9 ? -12.391 5.484 -10.086 1 93.69 9 LEU B O 1
ATOM 1862 N N . LYS B 1 10 ? -14.555 5.703 -10.406 1 94.81 10 LYS B N 1
ATOM 1863 C CA . LYS B 1 10 ? -14.875 5.531 -8.992 1 94.81 10 LYS B CA 1
ATOM 1864 C C . LYS B 1 10 ? -14.484 4.137 -8.508 1 94.81 10 LYS B C 1
ATOM 1866 O O . LYS B 1 10 ? -14.016 3.977 -7.379 1 94.81 10 LYS B O 1
ATOM 1871 N N . GLU B 1 11 ? -14.695 3.207 -9.359 1 96.38 11 GLU B N 1
ATOM 1872 C CA . GLU B 1 11 ? -14.312 1.839 -9.016 1 96.38 11 GLU B CA 1
ATOM 1873 C C . GLU B 1 11 ? -12.797 1.689 -8.922 1 96.38 11 GLU B C 1
ATOM 1875 O O . GLU B 1 11 ? -12.289 1.005 -8.031 1 96.38 11 GLU B O 1
ATOM 1880 N N . ILE B 1 12 ? -12.156 2.32 -9.852 1 96.81 12 ILE B N 1
ATOM 1881 C CA . ILE B 1 12 ? -10.703 2.281 -9.852 1 96.81 12 ILE B CA 1
ATOM 1882 C C . ILE B 1 12 ? -10.164 2.896 -8.562 1 96.81 12 ILE B C 1
ATOM 1884 O O . ILE B 1 12 ? -9.281 2.326 -7.914 1 96.81 12 ILE B O 1
ATOM 1888 N N . ILE B 1 13 ? -10.742 3.979 -8.1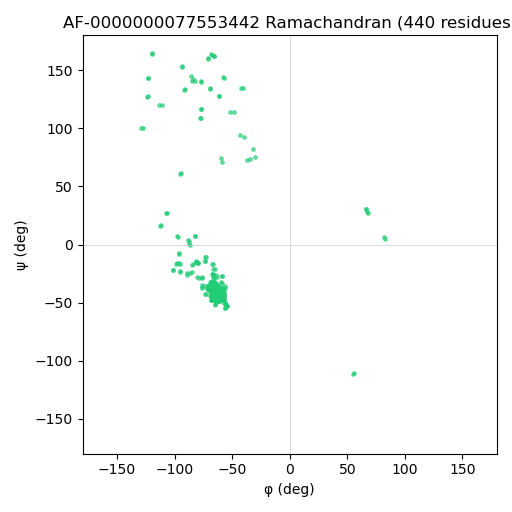8 1 97.12 13 ILE B N 1
ATOM 1889 C CA . ILE B 1 13 ? -10.312 4.691 -6.98 1 97.12 13 ILE B CA 1
ATOM 1890 C C . ILE B 1 13 ? -10.578 3.83 -5.75 1 97.12 13 ILE B C 1
ATOM 1892 O O . ILE B 1 13 ? -9.742 3.754 -4.848 1 97.12 13 ILE B O 1
ATOM 1896 N N . ARG B 1 14 ? -11.656 3.188 -5.73 1 96.75 14 ARG B N 1
ATOM 1897 C CA . ARG B 1 14 ? -12.008 2.314 -4.613 1 96.75 14 ARG B CA 1
ATOM 1898 C C . ARG B 1 14 ? -11.016 1.16 -4.492 1 96.75 14 ARG B C 1
ATOM 1900 O O . ARG B 1 14 ? -10.57 0.836 -3.389 1 96.75 14 ARG B O 1
ATOM 1907 N N . VAL B 1 15 ? -10.672 0.581 -5.59 1 97.19 15 VAL B N 1
ATOM 1908 C CA . VAL B 1 15 ? -9.758 -0.55 -5.605 1 97.19 15 VAL B CA 1
ATOM 1909 C C . VAL B 1 15 ? -8.359 -0.089 -5.184 1 97.19 15 VAL B C 1
ATOM 1911 O O . VAL B 1 15 ? -7.691 -0.758 -4.395 1 97.19 15 VAL B O 1
ATOM 1914 N N . LEU B 1 16 ? -7.973 1.072 -5.621 1 97.56 16 LEU B N 1
ATOM 1915 C CA . LEU B 1 16 ? -6.645 1.59 -5.32 1 97.56 16 LEU B CA 1
ATOM 1916 C C . LEU B 1 16 ? -6.551 2.039 -3.865 1 97.56 16 LEU B C 1
ATOM 1918 O O . LEU B 1 16 ? -5.453 2.242 -3.342 1 97.56 16 LEU B O 1
ATOM 1922 N N . ALA B 1 17 ? -7.684 2.166 -3.227 1 97.19 17 ALA B N 1
ATOM 1923 C CA . ALA B 1 17 ? -7.691 2.564 -1.82 1 97.19 17 ALA B CA 1
ATOM 1924 C C . ALA B 1 17 ? -7.383 1.378 -0.913 1 97.19 17 ALA B C 1
ATOM 1926 O O . ALA B 1 17 ? -7.055 1.557 0.262 1 97.19 17 ALA B O 1
ATOM 1927 N N . THR B 1 18 ? -7.473 0.189 -1.428 1 97.62 18 THR B N 1
ATOM 1928 C CA . THR B 1 18 ? -7.105 -1.012 -0.685 1 97.62 18 THR B CA 1
ATOM 1929 C C . THR B 1 18 ? -5.656 -1.402 -0.967 1 97.62 18 THR B C 1
ATOM 1931 O O . THR B 1 18 ? -5.125 -1.104 -2.039 1 97.62 18 THR B O 1
AT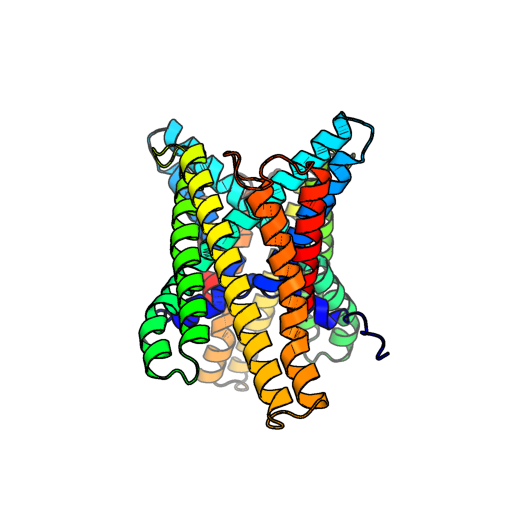OM 1934 N N . TYR B 1 19 ? -5.078 -2.061 -0.046 1 97.69 19 TYR B N 1
ATOM 1935 C CA . TYR B 1 19 ? -3.713 -2.525 -0.275 1 97.69 19 TYR B CA 1
ATOM 1936 C C . TYR B 1 19 ? -3.668 -3.543 -1.409 1 97.69 19 TYR B C 1
ATOM 1938 O O . TYR B 1 19 ? -2.82 -3.451 -2.299 1 97.69 19 TYR B O 1
ATOM 1946 N N . ASN B 1 20 ? -4.559 -4.523 -1.375 1 97.25 20 ASN B N 1
ATOM 1947 C CA . ASN B 1 20 ? -4.555 -5.598 -2.361 1 97.25 20 ASN B CA 1
ATOM 1948 C C . ASN B 1 20 ? -4.66 -5.055 -3.783 1 97.25 20 ASN B C 1
ATOM 1950 O O . ASN B 1 20 ? -3.883 -5.438 -4.66 1 97.25 20 ASN B O 1
ATOM 1954 N N . GLY B 1 21 ? -5.637 -4.203 -3.973 1 97.69 21 GLY B N 1
ATOM 1955 C CA . GLY B 1 21 ? -5.793 -3.605 -5.289 1 97.69 21 GLY B CA 1
ATOM 1956 C C . GLY B 1 21 ? -4.586 -2.801 -5.73 1 97.69 21 GLY B C 1
ATOM 1957 O O . GLY B 1 21 ? -4.168 -2.877 -6.887 1 97.69 21 GLY B O 1
ATOM 1958 N N . ARG B 1 22 ? -4.059 -2.051 -4.805 1 97.75 22 ARG B N 1
ATOM 1959 C CA . ARG B 1 22 ? -2.908 -1.207 -5.113 1 97.75 22 ARG B CA 1
ATOM 1960 C C . ARG B 1 22 ? -1.68 -2.053 -5.43 1 97.75 22 ARG B C 1
ATOM 1962 O O . ARG B 1 22 ? -0.911 -1.728 -6.336 1 97.75 22 ARG B O 1
ATOM 1969 N N . ASP B 1 23 ? -1.45 -3.08 -4.707 1 98 23 ASP B N 1
ATOM 1970 C CA . ASP B 1 23 ? -0.321 -3.975 -4.941 1 98 23 ASP B CA 1
ATOM 1971 C C . ASP B 1 23 ? -0.411 -4.617 -6.324 1 98 23 ASP B C 1
ATOM 1973 O O . ASP B 1 23 ? 0.596 -4.742 -7.023 1 98 23 ASP B O 1
ATOM 1977 N N . LYS B 1 24 ? -1.613 -5.031 -6.707 1 98 24 LYS B N 1
ATOM 1978 C CA . LYS B 1 24 ? -1.79 -5.656 -8.016 1 98 24 LYS B CA 1
ATOM 1979 C C . LYS B 1 24 ? -1.549 -4.648 -9.141 1 98 24 LYS B C 1
ATOM 1981 O O . LYS B 1 24 ? -1.055 -5.012 -10.211 1 98 24 LYS B O 1
ATOM 1986 N N . ALA B 1 25 ? -1.913 -3.449 -8.883 1 98.25 25 ALA B N 1
ATOM 1987 C CA . ALA B 1 25 ? -1.648 -2.404 -9.867 1 98.25 25 ALA B CA 1
ATOM 1988 C C . ALA B 1 25 ? -0.149 -2.174 -10.031 1 98.25 25 ALA B C 1
ATOM 1990 O O . ALA B 1 25 ? 0.35 -2.078 -11.156 1 98.25 25 ALA B O 1
ATOM 1991 N N . VAL B 1 26 ? 0.545 -2.109 -8.914 1 98.44 26 VAL B N 1
ATOM 1992 C CA . VAL B 1 26 ? 1.99 -1.913 -8.961 1 98.44 26 VAL B CA 1
ATOM 1993 C C . VAL B 1 26 ? 2.654 -3.105 -9.648 1 98.44 26 VAL B C 1
ATOM 1995 O O . VAL B 1 26 ? 3.609 -2.938 -10.406 1 98.44 26 VAL B O 1
ATOM 1998 N N . ARG B 1 27 ? 2.121 -4.246 -9.336 1 98.38 27 ARG B N 1
ATOM 1999 C CA . ARG B 1 27 ? 2.65 -5.453 -9.969 1 98.38 27 ARG B CA 1
ATOM 2000 C C . ARG B 1 27 ? 2.477 -5.398 -11.484 1 98.38 27 ARG B C 1
ATOM 2002 O O . ARG B 1 27 ? 3.361 -5.824 -12.227 1 98.38 27 ARG B O 1
ATOM 2009 N N . CYS B 1 28 ? 1.383 -4.926 -11.938 1 98.25 28 CYS B N 1
ATOM 2010 C CA . CYS B 1 28 ? 1.151 -4.77 -13.367 1 98.25 28 CYS B CA 1
ATOM 2011 C C . CYS B 1 28 ? 2.17 -3.82 -13.984 1 98.25 28 CYS B C 1
ATOM 2013 O O . CYS B 1 28 ? 2.73 -4.105 -15.047 1 98.25 28 CYS B O 1
ATOM 2015 N N . ILE B 1 29 ? 2.398 -2.734 -13.32 1 98.31 29 ILE B N 1
ATOM 2016 C CA . ILE B 1 29 ? 3.354 -1.753 -13.828 1 98.31 29 ILE B CA 1
ATOM 2017 C C . ILE B 1 29 ? 4.758 -2.355 -13.828 1 98.31 29 ILE B C 1
ATOM 2019 O O . ILE B 1 29 ? 5.504 -2.197 -14.797 1 98.31 29 ILE B O 1
ATOM 2023 N N . TYR B 1 30 ? 5.031 -3.057 -12.82 1 98 30 TYR B N 1
ATOM 2024 C CA . TYR B 1 30 ? 6.324 -3.717 -12.672 1 98 30 TYR B CA 1
ATOM 2025 C C . TYR B 1 30 ? 6.617 -4.617 -13.859 1 98 30 TYR B C 1
ATOM 2027 O O . TYR B 1 30 ? 7.629 -4.441 -14.547 1 98 30 TYR B O 1
ATOM 2035 N N . PHE B 1 31 ? 5.738 -5.508 -14.156 1 97.94 31 PHE B N 1
ATOM 2036 C CA . PHE B 1 31 ? 6.016 -6.484 -15.203 1 97.94 31 PHE B CA 1
ATOM 2037 C C . PHE B 1 31 ? 5.875 -5.852 -16.578 1 97.94 31 PHE B C 1
ATOM 2039 O O . PHE B 1 31 ? 6.527 -6.285 -17.531 1 97.94 31 PHE B O 1
ATOM 2046 N N . SER B 1 32 ? 5.039 -4.852 -16.703 1 97.94 32 SER B N 1
ATOM 2047 C CA . SER B 1 32 ? 5.012 -4.098 -17.953 1 97.94 32 SER B CA 1
ATOM 2048 C C . SER B 1 32 ? 6.363 -3.445 -18.234 1 97.94 32 SER B C 1
ATOM 2050 O O . SER B 1 32 ? 6.828 -3.438 -19.375 1 97.94 32 SER B O 1
ATOM 2052 N N . LEU B 1 33 ? 6.969 -2.918 -17.203 1 97.62 33 LEU B N 1
ATOM 2053 C CA . LEU B 1 33 ? 8.273 -2.283 -17.344 1 97.62 33 LEU B CA 1
ATOM 2054 C C . LEU B 1 33 ? 9.352 -3.316 -17.656 1 97.62 33 LEU B C 1
ATOM 2056 O O . LEU B 1 33 ? 10.25 -3.051 -18.469 1 97.62 33 LEU B O 1
ATOM 2060 N N . ILE B 1 34 ? 9.234 -4.461 -17.031 1 97.31 34 ILE B N 1
ATOM 2061 C CA . ILE B 1 34 ? 10.188 -5.52 -17.359 1 97.31 34 ILE B CA 1
ATOM 2062 C C . ILE B 1 34 ? 10.086 -5.883 -18.828 1 97.31 34 ILE B C 1
ATOM 2064 O O . ILE B 1 34 ? 11.094 -5.965 -19.531 1 97.31 34 ILE B O 1
ATOM 2068 N N . LEU B 1 35 ? 8.906 -6.051 -19.312 1 96.88 35 LEU B N 1
ATOM 2069 C CA . LEU B 1 35 ? 8.695 -6.383 -20.703 1 96.88 35 LEU B CA 1
ATOM 2070 C C . LEU B 1 35 ? 9.234 -5.281 -21.609 1 96.88 35 LEU B C 1
ATOM 2072 O O . LEU B 1 35 ? 9.898 -5.562 -22.609 1 96.88 35 LEU B O 1
ATOM 2076 N N . LEU B 1 36 ? 8.945 -4.094 -21.234 1 96.5 36 LEU B N 1
ATOM 2077 C CA . LEU B 1 36 ? 9.422 -2.957 -22.016 1 96.5 36 LEU B CA 1
ATOM 2078 C C . LEU B 1 36 ? 10.945 -2.922 -22.047 1 96.5 36 LEU B C 1
ATOM 2080 O O . LEU B 1 36 ? 11.539 -2.584 -23.078 1 96.5 36 LEU B O 1
ATOM 2084 N N . SER B 1 37 ? 11.539 -3.232 -20.953 1 96.31 37 SER B N 1
ATOM 2085 C CA . SER B 1 37 ? 13 -3.199 -20.875 1 96.31 37 SER B CA 1
ATOM 2086 C C . SER B 1 37 ? 13.633 -4.219 -21.812 1 96.31 37 SER B C 1
ATOM 2088 O O . SER B 1 37 ? 14.766 -4.031 -22.266 1 96.31 37 SER B O 1
ATOM 2090 N N . THR B 1 38 ? 12.938 -5.293 -22.141 1 95.12 38 THR B N 1
ATOM 2091 C CA . THR B 1 38 ? 13.461 -6.32 -23.031 1 95.12 38 THR B CA 1
ATOM 2092 C C . THR B 1 38 ? 13.219 -5.945 -24.484 1 95.12 38 THR B C 1
ATOM 2094 O O . THR B 1 38 ? 13.852 -6.504 -25.391 1 95.12 38 THR B O 1
ATOM 2097 N N . LYS B 1 39 ? 12.375 -5.074 -24.766 1 94.88 39 LYS B N 1
ATOM 2098 C CA . LYS B 1 39 ? 11.992 -4.75 -26.141 1 94.88 39 LYS B CA 1
ATOM 2099 C C . LYS B 1 39 ? 12.688 -3.48 -26.609 1 94.88 39 LYS B C 1
ATOM 2101 O O . LYS B 1 39 ? 12.797 -3.244 -27.828 1 94.88 39 LYS B O 1
ATOM 2106 N N . VAL B 1 40 ? 13.094 -2.717 -25.625 1 94.31 40 VAL B N 1
ATOM 2107 C CA . VAL B 1 40 ? 13.742 -1.459 -25.984 1 94.31 40 VAL B CA 1
ATOM 2108 C C . VAL B 1 40 ? 15.102 -1.743 -26.609 1 94.31 40 VAL B C 1
ATOM 2110 O O . VAL B 1 40 ? 15.875 -2.564 -26.109 1 94.31 40 VAL B O 1
ATOM 2113 N N . GLY B 1 41 ? 15.453 -1.101 -27.719 1 93.25 41 GLY B N 1
ATOM 2114 C CA . GLY B 1 41 ? 16.672 -1.322 -28.469 1 93.25 41 GLY B CA 1
ATOM 2115 C C . GLY B 1 41 ? 17.891 -0.7 -27.812 1 93.25 41 GLY B C 1
ATOM 2116 O O . GLY B 1 41 ? 18.969 -1.299 -27.781 1 93.25 41 GLY B O 1
ATOM 2117 N N . ASP B 1 42 ? 17.766 0.416 -27.219 1 95.38 42 ASP B N 1
ATOM 2118 C CA . ASP B 1 42 ? 18.875 1.112 -26.562 1 95.38 42 ASP B CA 1
ATOM 2119 C C . ASP B 1 42 ? 19.188 0.482 -25.219 1 95.38 42 ASP B C 1
ATOM 2121 O O . ASP B 1 42 ? 18.375 0.549 -24.281 1 95.38 42 ASP B O 1
ATOM 2125 N N . PRO B 1 43 ? 20.344 -0.049 -25.094 1 95 43 PRO B N 1
ATOM 2126 C CA . PRO B 1 43 ? 20.703 -0.752 -23.859 1 95 43 PRO B CA 1
ATOM 2127 C C . PRO B 1 43 ? 20.703 0.164 -22.641 1 95 43 PRO B C 1
ATOM 2129 O O . PRO B 1 43 ? 20.391 -0.278 -21.531 1 95 43 PRO B O 1
ATOM 2132 N N . GLU B 1 44 ? 21.078 1.38 -22.828 1 94.81 44 GLU B N 1
ATOM 2133 C CA . GLU B 1 44 ? 21.109 2.312 -21.703 1 94.81 44 GLU B CA 1
ATOM 2134 C C . GLU B 1 44 ? 19.688 2.592 -21.188 1 94.81 44 GLU B C 1
ATOM 2136 O O . GLU B 1 44 ? 19.469 2.619 -19.984 1 94.81 44 GLU B O 1
ATOM 2141 N N . ILE B 1 45 ? 18.844 2.779 -22.094 1 94.81 45 ILE B N 1
ATOM 2142 C CA . ILE B 1 45 ? 17.453 3.016 -21.734 1 94.81 45 ILE B CA 1
ATOM 2143 C C . ILE B 1 45 ? 16.875 1.756 -21.094 1 94.81 45 ILE B C 1
ATOM 2145 O O . ILE B 1 45 ? 16.125 1.833 -20.125 1 94.81 45 ILE B O 1
ATOM 2149 N N . ALA B 1 46 ? 17.156 0.645 -21.609 1 96.19 46 ALA B N 1
ATOM 2150 C CA . ALA B 1 46 ? 16.688 -0.629 -21.078 1 96.19 46 ALA B CA 1
ATOM 2151 C C . ALA B 1 46 ? 17.125 -0.794 -19.625 1 96.19 46 ALA B C 1
ATOM 2153 O O . ALA B 1 46 ? 16.344 -1.238 -18.781 1 96.19 46 ALA B O 1
ATOM 2154 N N . LYS B 1 47 ? 18.297 -0.427 -19.391 1 96 47 LYS B N 1
ATOM 2155 C CA . LYS B 1 47 ? 18.828 -0.533 -18.047 1 96 47 LYS B CA 1
ATOM 2156 C C . LYS B 1 47 ? 18.094 0.399 -17.094 1 96 47 LYS B C 1
ATOM 2158 O O . LYS B 1 47 ? 17.828 0.03 -15.945 1 96 47 LYS B O 1
ATOM 2163 N N . LYS B 1 48 ? 17.828 1.543 -17.562 1 95.94 48 LYS B N 1
ATOM 2164 C CA . LYS B 1 48 ? 17.109 2.512 -16.734 1 95.94 48 LYS B CA 1
ATOM 2165 C C . LYS B 1 48 ? 15.703 2.01 -16.406 1 95.94 48 LYS B C 1
ATOM 2167 O O . LYS B 1 48 ? 15.266 2.09 -15.25 1 95.94 48 LYS B O 1
ATOM 2172 N N . ILE B 1 49 ? 15.094 1.484 -17.359 1 96.56 49 ILE B N 1
ATOM 2173 C CA . ILE B 1 49 ? 13.75 0.96 -17.188 1 96.56 49 ILE B CA 1
ATOM 2174 C C . ILE B 1 49 ? 13.781 -0.235 -16.234 1 96.56 49 ILE B C 1
ATOM 2176 O O . ILE B 1 49 ? 12.93 -0.355 -15.352 1 96.56 49 ILE B O 1
ATOM 2180 N N . PHE B 1 50 ? 14.703 -1.015 -16.406 1 96.25 50 PHE B N 1
ATOM 2181 C CA . PHE B 1 50 ? 14.859 -2.193 -15.562 1 96.25 50 PHE B CA 1
ATOM 2182 C C . PHE B 1 50 ? 15.133 -1.79 -14.117 1 96.25 50 PHE B C 1
ATOM 2184 O O . PHE B 1 50 ? 14.625 -2.418 -13.188 1 96.25 50 PHE B O 1
ATOM 2191 N N . SER B 1 51 ? 15.875 -0.782 -13.945 1 95.31 51 SER B N 1
ATOM 2192 C CA . SER B 1 51 ? 16.172 -0.28 -12.609 1 95.31 51 SER B CA 1
ATOM 2193 C C . SER B 1 51 ? 14.922 0.237 -11.922 1 95.31 51 SER B C 1
ATOM 2195 O O . SER B 1 51 ? 14.727 0.018 -10.727 1 95.31 51 SER B O 1
ATOM 2197 N N . LEU B 1 52 ? 14.133 0.888 -12.695 1 96.19 52 LEU B N 1
ATOM 2198 C CA . LEU B 1 52 ? 12.852 1.344 -12.164 1 96.19 52 LEU B CA 1
ATOM 2199 C C . LEU B 1 52 ? 11.977 0.16 -11.773 1 96.19 52 LEU B C 1
ATOM 2201 O O . LEU B 1 52 ? 11.344 0.171 -10.711 1 96.19 52 LEU B O 1
ATOM 2205 N N . ALA B 1 53 ? 11.969 -0.836 -12.578 1 96.81 53 ALA B N 1
ATOM 2206 C CA . ALA B 1 53 ? 11.188 -2.037 -12.289 1 96.81 53 ALA B CA 1
ATOM 2207 C C . ALA B 1 53 ? 11.656 -2.709 -11.008 1 96.81 53 ALA B C 1
ATOM 2209 O O . ALA B 1 53 ? 10.844 -3.146 -10.188 1 96.81 53 ALA B O 1
ATOM 2210 N N . LYS B 1 54 ? 12.883 -2.711 -10.82 1 95.12 54 LYS B N 1
ATOM 2211 C CA . LYS B 1 54 ? 13.453 -3.312 -9.609 1 95.12 54 LYS B CA 1
ATOM 2212 C C . LYS B 1 54 ? 13 -2.566 -8.359 1 95.12 54 LYS B C 1
ATOM 2214 O O . LYS B 1 54 ? 12.75 -3.18 -7.32 1 95.12 54 LYS B O 1
ATOM 2219 N N . GLU B 1 55 ? 12.883 -1.334 -8.453 1 95.88 55 GLU B N 1
ATOM 2220 C CA . GLU B 1 55 ? 12.422 -0.529 -7.324 1 95.88 55 GLU B CA 1
ATOM 2221 C C . GLU B 1 55 ? 10.961 -0.82 -6.996 1 95.88 55 GLU B C 1
ATOM 2223 O O . GLU B 1 55 ? 10.578 -0.839 -5.824 1 95.88 55 GLU B O 1
ATOM 2228 N N . LEU B 1 56 ? 10.211 -0.968 -8.047 1 97.62 56 LEU B N 1
ATOM 2229 C CA . LEU B 1 56 ? 8.812 -1.319 -7.836 1 97.62 56 LEU B CA 1
ATOM 2230 C C . LEU B 1 56 ? 8.688 -2.672 -7.145 1 97.62 56 LEU B C 1
ATOM 2232 O O . LEU B 1 56 ? 7.867 -2.84 -6.238 1 97.62 56 LEU B O 1
ATOM 2236 N N . SER B 1 57 ? 9.484 -3.607 -7.559 1 96.81 57 SER B N 1
ATOM 2237 C CA . SER B 1 57 ? 9.477 -4.938 -6.953 1 96.81 57 SER B CA 1
ATOM 2238 C C . SER B 1 57 ? 9.867 -4.875 -5.48 1 96.81 57 SER B C 1
ATOM 2240 O O . SER B 1 57 ? 9.242 -5.531 -4.641 1 96.81 57 SER B O 1
ATOM 2242 N N . LYS B 1 58 ? 10.852 -4.098 -5.18 1 96.06 58 LYS B N 1
ATOM 2243 C CA . LYS B 1 58 ? 11.297 -3.939 -3.797 1 96.06 58 LYS B CA 1
ATOM 2244 C C . LYS B 1 58 ? 10.211 -3.283 -2.947 1 96.06 58 LYS B C 1
ATOM 2246 O O . LYS B 1 58 ? 10.016 -3.648 -1.785 1 96.06 58 LYS B O 1
ATOM 2251 N N . SER B 1 59 ? 9.602 -2.303 -3.539 1 97.88 59 SER B N 1
ATOM 2252 C CA . SER B 1 59 ? 8.523 -1.633 -2.822 1 97.88 59 SER B CA 1
ATOM 2253 C C . SER B 1 59 ? 7.391 -2.6 -2.498 1 97.88 59 SER B C 1
ATOM 2255 O O . SER B 1 59 ? 6.828 -2.561 -1.402 1 97.88 59 SER B O 1
ATOM 2257 N N . ARG B 1 60 ? 7.066 -3.434 -3.402 1 97.94 60 ARG B N 1
ATOM 2258 C CA . ARG B 1 60 ? 6.035 -4.438 -3.156 1 97.94 60 ARG B CA 1
ATOM 2259 C C . ARG B 1 60 ? 6.441 -5.375 -2.025 1 97.94 60 ARG B C 1
ATOM 2261 O O . ARG B 1 60 ? 5.613 -5.742 -1.188 1 97.94 60 ARG B O 1
ATOM 2268 N N . LEU B 1 61 ? 7.664 -5.781 -2.064 1 97.56 61 LEU B N 1
ATOM 2269 C CA . LEU B 1 61 ? 8.172 -6.664 -1.02 1 97.56 61 LEU B CA 1
ATOM 2270 C C . LEU B 1 61 ? 7.996 -6.031 0.358 1 97.56 61 LEU B C 1
ATOM 2272 O O . LEU B 1 61 ? 7.5 -6.68 1.283 1 97.56 61 LEU B O 1
ATOM 2276 N N . ILE B 1 62 ? 8.312 -4.785 0.487 1 97.56 62 ILE B N 1
ATOM 2277 C CA . ILE B 1 62 ? 8.25 -4.066 1.755 1 97.56 62 ILE B CA 1
ATOM 2278 C C . ILE B 1 62 ? 6.809 -4.004 2.246 1 97.56 62 ILE B C 1
ATOM 2280 O O . ILE B 1 62 ? 6.516 -4.371 3.387 1 97.56 62 ILE B O 1
ATOM 2284 N N . PHE B 1 63 ? 5.914 -3.596 1.37 1 98.06 63 PHE B N 1
ATOM 2285 C CA . PHE B 1 63 ? 4.52 -3.453 1.768 1 98.06 63 PHE B CA 1
ATOM 2286 C C . PHE B 1 63 ? 3.896 -4.816 2.053 1 98.06 63 PHE B C 1
ATOM 2288 O O . PHE B 1 63 ? 3.016 -4.934 2.908 1 98.06 63 PHE B O 1
ATOM 2295 N N . ARG B 1 64 ? 4.336 -5.766 1.369 1 97.31 64 ARG B N 1
ATOM 2296 C CA . ARG B 1 64 ? 3.787 -7.109 1.521 1 97.31 64 ARG B CA 1
ATOM 2297 C C . ARG B 1 64 ? 4.113 -7.68 2.896 1 97.31 64 ARG B C 1
ATOM 2299 O O . ARG B 1 64 ? 3.387 -8.539 3.408 1 97.31 64 ARG B O 1
ATOM 2306 N N . GLN B 1 65 ? 5.184 -7.234 3.518 1 97.44 65 GLN B N 1
ATOM 2307 C CA . GLN B 1 65 ? 5.586 -7.766 4.816 1 97.44 65 GLN B CA 1
ATOM 2308 C C . GLN B 1 65 ? 4.551 -7.441 5.891 1 97.44 65 GLN B C 1
ATOM 2310 O O . GLN B 1 65 ? 4.438 -8.156 6.887 1 97.44 65 GLN B O 1
ATOM 2315 N N . LEU B 1 66 ? 3.789 -6.461 5.613 1 97.94 66 LEU B N 1
ATOM 2316 C CA . LEU B 1 66 ? 2.789 -6.07 6.602 1 97.94 66 LEU B CA 1
ATOM 2317 C C . LEU B 1 66 ? 1.546 -6.945 6.492 1 97.94 66 LEU B C 1
ATOM 2319 O O . LEU B 1 66 ? 0.554 -6.715 7.188 1 97.94 66 LEU B O 1
ATOM 2323 N N . ASN B 1 67 ? 1.615 -7.965 5.68 1 97.25 67 ASN B N 1
ATOM 2324 C CA . ASN B 1 67 ? 0.584 -9 5.645 1 97.25 67 ASN B CA 1
ATOM 2325 C C . ASN B 1 67 ? 0.777 -10.023 6.754 1 97.25 67 ASN B C 1
ATOM 2327 O O . ASN B 1 67 ? -0.123 -10.82 7.035 1 97.25 67 ASN B O 1
ATOM 2331 N N . ILE B 1 68 ? 1.923 -10.031 7.363 1 97.38 68 ILE B N 1
ATOM 2332 C CA . ILE B 1 68 ? 2.328 -11.094 8.273 1 97.38 68 ILE B CA 1
ATOM 2333 C C . ILE B 1 68 ? 1.301 -11.227 9.398 1 97.38 68 ILE B C 1
ATOM 2335 O O . ILE B 1 68 ? 0.797 -12.328 9.656 1 97.38 68 ILE B O 1
ATOM 2339 N N . PRO B 1 69 ? 0.855 -10.125 10.055 1 96.38 69 PRO B N 1
ATOM 2340 C CA . PRO B 1 69 ? -0.149 -10.289 11.102 1 96.38 69 PRO B CA 1
ATOM 2341 C C . PRO B 1 69 ? -1.445 -10.914 10.594 1 96.38 69 PRO B C 1
ATOM 2343 O O . PRO B 1 69 ? -2.02 -11.781 11.25 1 96.38 69 PRO B O 1
ATOM 2346 N N . SER B 1 70 ? -1.859 -10.492 9.484 1 97.38 70 SER B N 1
ATOM 2347 C CA . SER B 1 70 ? -3.096 -11.023 8.906 1 97.38 70 SER B CA 1
ATOM 2348 C C . SER B 1 70 ? -2.955 -12.492 8.547 1 97.38 70 SER B C 1
ATOM 2350 O O . SER B 1 70 ? -3.873 -13.281 8.773 1 97.38 70 SER B O 1
ATOM 2352 N N . L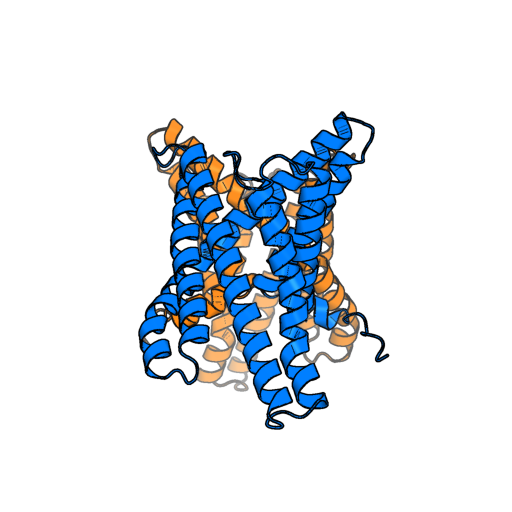EU B 1 71 ? -1.856 -12.836 8.008 1 97.38 71 LEU B N 1
ATOM 2353 C CA . LEU B 1 71 ? -1.626 -14.219 7.605 1 97.38 71 LEU B CA 1
ATOM 2354 C C . LEU B 1 71 ? -1.598 -15.148 8.82 1 97.38 71 LEU B C 1
ATOM 2356 O O . LEU B 1 71 ? -2.221 -16.203 8.812 1 97.38 71 LEU B O 1
ATOM 2360 N N . PHE B 1 72 ? -0.971 -14.695 9.836 1 96.75 72 PHE B N 1
ATOM 2361 C CA . PHE B 1 72 ? -0.891 -15.516 11.039 1 96.75 72 PHE B CA 1
ATOM 2362 C C . PHE B 1 72 ? -2.246 -15.602 11.727 1 96.75 72 PHE B C 1
ATOM 2364 O O . PHE B 1 72 ? -2.6 -16.641 12.297 1 96.75 72 PHE B O 1
ATOM 2371 N N . TYR B 1 73 ? -2.916 -14.547 11.703 1 97.06 73 TYR B N 1
ATOM 2372 C CA . TYR B 1 73 ? -4.266 -14.57 12.25 1 97.06 73 TYR B CA 1
ATOM 2373 C C . TYR B 1 73 ? -5.141 -15.57 11.5 1 97.06 73 TYR B C 1
ATOM 2375 O O . TYR B 1 73 ? -5.82 -16.391 12.117 1 97.06 73 TYR B O 1
ATOM 2383 N N . THR B 1 74 ? -5.129 -15.539 10.227 1 96.88 74 THR B N 1
ATOM 2384 C CA . THR B 1 74 ? -5.918 -16.438 9.398 1 96.88 74 THR B CA 1
ATOM 2385 C C . THR B 1 74 ? -5.465 -17.891 9.586 1 96.88 74 THR B C 1
ATOM 2387 O O . THR B 1 74 ? -6.289 -18.797 9.648 1 96.88 74 THR B O 1
ATOM 2390 N N . ALA B 1 75 ? -4.188 -18.031 9.648 1 96.31 75 ALA B N 1
ATOM 2391 C CA . ALA B 1 75 ? -3.639 -19.375 9.844 1 96.31 75 ALA B CA 1
ATOM 2392 C C . ALA B 1 75 ? -4.102 -19.953 11.18 1 96.31 75 ALA B C 1
ATOM 2394 O O . ALA B 1 75 ? -4.352 -21.156 11.273 1 96.31 75 ALA B O 1
ATOM 2395 N N . SER B 1 76 ? -4.211 -19.141 12.188 1 95.94 76 SER B N 1
ATOM 2396 C CA . SER B 1 76 ? -4.613 -19.594 13.516 1 95.94 76 SER B CA 1
ATOM 2397 C C . SER B 1 76 ? -6.066 -20.062 13.516 1 95.94 76 SER B C 1
ATOM 2399 O O . SER B 1 76 ? -6.477 -20.828 14.398 1 95.94 76 SER B O 1
ATOM 2401 N N . LYS B 1 77 ? -6.789 -19.719 12.57 1 96.25 77 LYS B N 1
ATOM 2402 C CA . LYS B 1 77 ? -8.211 -20.062 12.516 1 96.25 77 LYS B CA 1
ATOM 2403 C C . LYS B 1 77 ? -8.43 -21.328 11.672 1 96.25 77 LYS B C 1
ATOM 2405 O O . LYS B 1 77 ? -9.539 -21.859 11.641 1 96.25 77 LYS B O 1
ATOM 2410 N N . VAL B 1 78 ? -7.406 -21.766 11.039 1 95.94 78 VAL B N 1
ATOM 2411 C CA . VAL B 1 78 ? -7.527 -22.859 10.086 1 95.94 78 VAL B CA 1
ATOM 2412 C C . VAL B 1 78 ? -8.055 -24.109 10.797 1 95.94 78 VAL B C 1
ATOM 2414 O O . VAL B 1 78 ? -8.969 -24.766 10.297 1 95.94 78 VAL B O 1
ATOM 2417 N N . PRO B 1 79 ? -7.613 -24.453 12 1 96.06 79 PRO B N 1
ATOM 2418 C CA . PRO B 1 79 ? -8.164 -25.641 12.672 1 96.06 79 PRO B CA 1
ATOM 2419 C C . PRO B 1 79 ? -9.656 -25.531 12.945 1 96.06 79 PRO B C 1
ATOM 2421 O O . PRO B 1 79 ? -10.406 -26.484 12.727 1 96.06 79 PRO B O 1
ATOM 2424 N N . ASP B 1 80 ? -10.016 -24.391 13.391 1 96.5 80 ASP B N 1
ATOM 2425 C CA . ASP B 1 80 ? -11.438 -24.156 13.625 1 96.5 80 ASP B CA 1
ATOM 2426 C C . ASP B 1 80 ? -12.227 -24.234 12.32 1 96.5 80 ASP B C 1
ATOM 2428 O O . ASP B 1 80 ? -13.336 -24.781 12.297 1 96.5 80 ASP B O 1
ATOM 2432 N N . ASP B 1 81 ? -11.664 -23.734 11.273 1 95.38 81 ASP B N 1
ATOM 2433 C CA . ASP B 1 81 ? -12.32 -23.781 9.969 1 95.38 81 ASP B CA 1
ATOM 2434 C C . ASP B 1 81 ? -12.469 -25.219 9.484 1 95.38 81 ASP B C 1
ATOM 2436 O O . ASP B 1 81 ? -13.484 -25.562 8.875 1 95.38 81 ASP B O 1
ATOM 2440 N N . LEU B 1 82 ? -11.469 -25.953 9.68 1 95.44 82 LEU B N 1
ATOM 2441 C CA . LEU B 1 82 ? -11.5 -27.344 9.258 1 95.44 82 LEU B CA 1
ATOM 2442 C C . LEU B 1 82 ? -12.562 -28.125 10.031 1 95.44 82 LEU B C 1
ATOM 2444 O O . LEU B 1 82 ? -13.25 -28.969 9.461 1 95.44 82 LEU B O 1
ATOM 2448 N N . GLU B 1 83 ? -12.758 -27.844 11.297 1 95.56 83 GLU B N 1
ATOM 2449 C CA . GLU B 1 83 ? -13.727 -28.531 12.141 1 95.56 83 GLU B CA 1
ATOM 2450 C C . GLU B 1 83 ? -15.156 -28.234 11.695 1 95.56 83 GLU B C 1
ATOM 2452 O O . GLU B 1 83 ? -16.031 -29.109 11.773 1 95.56 83 GLU B O 1
ATOM 2457 N N . HIS B 1 84 ? -15.398 -27.109 11.117 1 95.38 84 HIS B N 1
ATOM 2458 C CA . HIS B 1 84 ? -16.75 -26.719 10.766 1 95.38 84 HIS B CA 1
ATOM 2459 C C . HIS B 1 84 ? -16.953 -26.688 9.25 1 95.38 84 HIS B C 1
ATOM 2461 O O . HIS B 1 84 ? -17.938 -26.156 8.758 1 95.38 84 HIS B O 1
ATOM 2467 N N . SER B 1 85 ? -16.062 -27.312 8.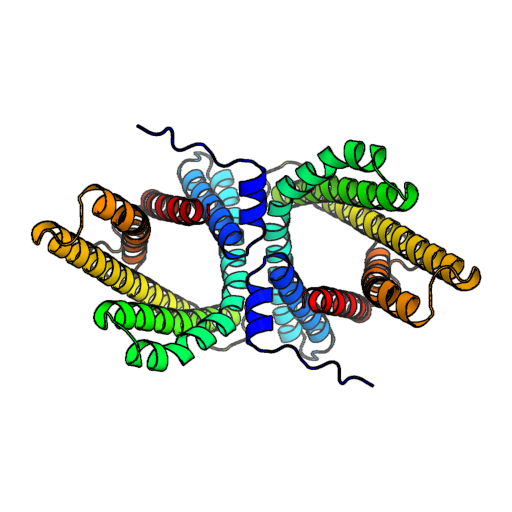516 1 93.62 85 SER B N 1
ATOM 2468 C CA . SER B 1 85 ? -16.094 -27.188 7.059 1 93.62 85 SER B CA 1
ATOM 2469 C C . SER B 1 85 ? -17.047 -28.203 6.438 1 93.62 85 SER B C 1
ATOM 2471 O O . SER B 1 85 ? -17.203 -29.312 6.945 1 93.62 85 SER B O 1
ATOM 2473 N N . ARG B 1 86 ? -17.719 -27.797 5.348 1 90.06 86 ARG B N 1
ATOM 2474 C CA . ARG B 1 86 ? -18.562 -28.688 4.559 1 90.06 86 ARG B CA 1
ATOM 2475 C C . ARG B 1 86 ? -17.75 -29.422 3.498 1 90.06 86 ARG B C 1
ATOM 2477 O O . ARG B 1 86 ? -18.172 -30.469 3.004 1 90.06 86 ARG B O 1
ATOM 2484 N N . ASP B 1 87 ? -16.625 -28.812 3.105 1 94.38 87 ASP B N 1
ATOM 2485 C CA . ASP B 1 87 ? -15.68 -29.375 2.152 1 94.38 87 ASP B CA 1
ATOM 2486 C C . ASP B 1 87 ? -14.258 -29.375 2.725 1 94.38 87 ASP B C 1
ATOM 2488 O O . ASP B 1 87 ? -13.523 -28.406 2.568 1 94.38 87 ASP B O 1
ATOM 2492 N N . LEU B 1 88 ? -13.891 -30.484 3.182 1 95.31 88 LEU B N 1
ATOM 2493 C CA . LEU B 1 88 ? -12.641 -30.609 3.928 1 95.31 88 LEU B CA 1
ATOM 2494 C C . LEU B 1 88 ? -11.438 -30.438 3.008 1 95.31 88 LEU B C 1
ATOM 2496 O O . LEU B 1 88 ? -10.422 -29.859 3.41 1 95.31 88 LEU B O 1
ATOM 2500 N N . VAL B 1 89 ? -11.562 -30.875 1.887 1 96.19 89 VAL B N 1
ATOM 2501 C CA . VAL B 1 89 ? -10.453 -30.812 0.945 1 96.19 89 VAL B CA 1
ATOM 2502 C C . VAL B 1 89 ? -10.195 -29.359 0.563 1 96.19 89 VAL B C 1
ATOM 2504 O O . VAL B 1 89 ? -9.055 -28.875 0.625 1 96.19 89 VAL B O 1
ATOM 2507 N N . ASP B 1 90 ? -11.227 -28.641 0.228 1 96.19 90 ASP B N 1
ATOM 2508 C CA . ASP B 1 90 ? -11.094 -27.234 -0.135 1 96.19 90 ASP B CA 1
ATOM 2509 C C . ASP B 1 90 ? -10.555 -26.422 1.034 1 96.19 90 ASP B C 1
ATOM 2511 O O . ASP B 1 90 ? -9.633 -25.625 0.867 1 96.19 90 ASP B O 1
ATOM 2515 N N . THR B 1 91 ? -11.164 -26.641 2.168 1 97.12 91 THR B N 1
ATOM 2516 C CA . THR B 1 91 ? -10.758 -25.906 3.361 1 97.12 91 THR B CA 1
ATOM 2517 C C . THR B 1 91 ? -9.32 -26.25 3.746 1 97.12 91 THR B C 1
ATOM 2519 O O . THR B 1 91 ? -8.555 -25.375 4.156 1 97.12 91 THR B O 1
ATOM 2522 N N . GLY B 1 92 ? -9.047 -27.5 3.607 1 97.31 92 GLY B N 1
ATOM 2523 C CA . GLY B 1 92 ? -7.691 -27.922 3.912 1 97.31 92 GLY B CA 1
ATOM 2524 C C . GLY B 1 92 ? -6.656 -27.312 2.982 1 97.31 92 GLY B C 1
ATOM 2525 O O . GLY B 1 92 ? -5.598 -26.875 3.43 1 97.31 92 GLY B O 1
ATOM 2526 N N . LEU B 1 93 ? -6.91 -27.312 1.759 1 97.62 93 LEU B N 1
ATOM 2527 C CA . LEU B 1 93 ? -5.996 -26.734 0.777 1 97.62 93 LEU B CA 1
ATOM 2528 C C . LEU B 1 93 ? -5.859 -25.234 0.979 1 97.62 93 LEU B C 1
ATOM 2530 O O . LEU B 1 93 ? -4.758 -24.688 0.894 1 97.62 93 LEU B O 1
ATOM 2534 N N . ALA B 1 94 ? -6.902 -24.594 1.242 1 97 94 ALA B N 1
ATOM 2535 C CA . ALA B 1 94 ? -6.863 -23.156 1.514 1 97 94 ALA B CA 1
ATOM 2536 C C . ALA B 1 94 ? -6.02 -22.844 2.75 1 97 94 ALA B C 1
ATOM 2538 O O . ALA B 1 94 ? -5.234 -21.906 2.754 1 97 94 ALA B O 1
ATOM 2539 N N . GLY B 1 95 ? -6.297 -23.625 3.758 1 97.69 95 GLY B N 1
ATOM 2540 C CA . GLY B 1 95 ? -5.504 -23.484 4.969 1 97.69 95 GLY B CA 1
ATOM 2541 C C . GLY B 1 95 ? -4.02 -23.703 4.738 1 97.69 95 GLY B C 1
ATOM 2542 O O . GLY B 1 95 ? -3.188 -22.984 5.285 1 97.69 95 GLY B O 1
ATOM 2543 N N . THR B 1 96 ? -3.68 -24.688 3.945 1 97.81 96 THR B N 1
ATOM 2544 C CA . THR B 1 96 ? -2.285 -24.984 3.637 1 97.81 96 THR B CA 1
ATOM 2545 C C . THR B 1 96 ? -1.638 -23.812 2.893 1 97.81 96 THR B C 1
ATOM 2547 O O . THR B 1 96 ? -0.496 -23.438 3.18 1 97.81 96 THR B O 1
ATOM 2550 N N . VAL B 1 97 ? -2.334 -23.266 2.004 1 97.88 97 VAL B N 1
ATOM 2551 C CA . VAL B 1 97 ? -1.828 -22.109 1.26 1 97.88 97 VAL B CA 1
ATOM 2552 C C . VAL B 1 97 ? -1.539 -20.969 2.221 1 97.88 97 VAL B C 1
ATOM 2554 O O . VAL B 1 97 ? -0.495 -20.312 2.125 1 97.88 97 VAL B O 1
ATOM 2557 N N . THR B 1 98 ? -2.387 -20.734 3.121 1 97.88 98 THR B N 1
ATOM 2558 C CA . THR B 1 98 ? -2.215 -19.672 4.109 1 97.88 98 THR B CA 1
ATOM 2559 C C . THR B 1 98 ? -0.972 -19.922 4.957 1 97.88 98 THR B C 1
ATOM 2561 O O . THR B 1 98 ? -0.193 -19 5.215 1 97.88 98 THR B O 1
ATOM 2564 N N . TRP B 1 99 ? -0.828 -21.156 5.316 1 97.81 99 TRP B N 1
ATOM 2565 C CA . TRP B 1 99 ? 0.338 -21.516 6.117 1 97.81 99 TRP B CA 1
ATOM 2566 C C . TRP B 1 99 ? 1.625 -21.328 5.324 1 97.81 99 TRP B C 1
ATOM 2568 O O . TRP B 1 99 ? 2.617 -20.812 5.852 1 97.81 99 TRP B O 1
ATOM 2578 N N . ILE B 1 100 ? 1.609 -21.734 4.152 1 98.19 100 ILE B N 1
ATOM 2579 C CA . ILE B 1 100 ? 2.793 -21.594 3.311 1 98.19 100 ILE B CA 1
ATOM 2580 C C . ILE B 1 100 ? 3.156 -20.125 3.154 1 98.19 100 ILE B C 1
ATOM 2582 O O . ILE B 1 100 ? 4.316 -19.734 3.326 1 98.19 100 ILE B O 1
ATOM 2586 N N . PHE B 1 101 ? 2.195 -19.297 2.91 1 97.81 101 PHE B N 1
ATOM 2587 C CA . PHE B 1 101 ? 2.463 -17.875 2.725 1 97.81 101 PHE B CA 1
ATOM 2588 C C . PHE B 1 101 ? 2.914 -17.234 4.031 1 97.81 101 PHE B C 1
ATOM 2590 O O . PHE B 1 101 ? 3.738 -16.312 4.027 1 97.81 101 PHE B O 1
ATOM 2597 N N . SER B 1 102 ? 2.4 -17.688 5.152 1 97.94 102 SER B N 1
ATOM 2598 C CA . SER B 1 102 ? 2.842 -17.172 6.445 1 97.94 102 SER B CA 1
ATOM 2599 C C . SER B 1 102 ? 4.336 -17.406 6.652 1 97.94 102 SER B C 1
ATOM 2601 O O . SER B 1 102 ? 5.07 -16.484 7.012 1 97.94 102 SER B O 1
ATOM 2603 N N . VAL B 1 103 ? 4.75 -18.578 6.309 1 98 103 VAL B N 1
ATOM 2604 C CA . VAL B 1 103 ? 6.16 -18.922 6.449 1 98 103 VAL B CA 1
ATOM 2605 C C . VAL B 1 103 ? 6.977 -18.203 5.371 1 98 103 VAL B C 1
ATOM 2607 O O . VAL B 1 103 ? 8.055 -17.672 5.648 1 98 103 VAL B O 1
ATOM 2610 N N . GLN B 1 104 ? 6.449 -18.219 4.246 1 98.12 104 GLN B N 1
ATOM 2611 C CA . GLN B 1 104 ? 7.133 -17.609 3.107 1 98.12 104 GLN B CA 1
ATOM 2612 C C . GLN B 1 104 ? 7.426 -16.141 3.367 1 98.12 104 GLN B C 1
ATOM 2614 O O . GLN B 1 104 ? 8.508 -15.648 3.051 1 98.12 104 GLN B O 1
ATOM 2619 N N . ASN B 1 105 ? 6.508 -15.406 3.891 1 97.88 105 ASN B N 1
ATOM 2620 C CA . ASN B 1 105 ? 6.688 -13.977 4.137 1 97.88 105 ASN B CA 1
ATOM 2621 C C . ASN B 1 105 ? 7.73 -13.727 5.227 1 97.88 105 ASN B C 1
ATOM 2623 O O . ASN B 1 105 ? 8.477 -12.75 5.16 1 97.88 105 ASN B O 1
ATOM 2627 N N . VAL B 1 106 ? 7.805 -14.555 6.172 1 97.56 106 VAL B N 1
ATOM 2628 C CA . VAL B 1 106 ? 8.805 -14.422 7.227 1 97.56 106 VAL B CA 1
ATOM 2629 C C . VAL B 1 106 ? 10.195 -14.664 6.652 1 97.56 106 VAL B C 1
ATOM 2631 O O . VAL B 1 106 ? 11.133 -13.906 6.93 1 97.56 106 VAL B O 1
ATOM 2634 N N . ILE B 1 107 ? 10.266 -15.703 5.848 1 97.69 107 ILE B N 1
ATOM 2635 C CA . ILE B 1 107 ? 11.539 -16.031 5.215 1 97.69 107 ILE B CA 1
ATOM 2636 C C . ILE B 1 107 ? 11.977 -14.883 4.309 1 97.69 107 ILE B C 1
ATOM 2638 O O . ILE B 1 107 ? 13.148 -14.5 4.301 1 97.69 107 ILE B O 1
ATOM 2642 N N . GLU B 1 108 ? 11.047 -14.398 3.629 1 97.31 108 GLU B N 1
ATOM 2643 C CA . GLU B 1 108 ? 11.344 -13.281 2.738 1 97.31 108 GLU B CA 1
ATOM 2644 C C . GLU B 1 108 ? 11.781 -12.047 3.527 1 97.31 108 GLU B C 1
ATOM 2646 O O . GLU B 1 108 ? 12.672 -11.312 3.1 1 97.31 108 GLU B O 1
ATOM 2651 N N . LEU B 1 109 ? 11.156 -11.781 4.637 1 97.12 109 LEU B N 1
ATOM 2652 C CA . LEU B 1 109 ? 11.531 -10.664 5.496 1 97.12 109 LEU B CA 1
ATOM 2653 C C . LEU B 1 109 ? 12.969 -10.828 5.992 1 97.12 109 LEU B C 1
ATOM 2655 O O . LEU B 1 109 ? 13.742 -9.867 5.984 1 97.12 109 LEU B O 1
ATOM 2659 N N . LEU B 1 110 ? 13.336 -12.008 6.359 1 96.75 110 LEU B N 1
ATOM 2660 C CA . LEU B 1 110 ? 14.688 -12.281 6.836 1 96.75 110 LEU B CA 1
ATOM 2661 C C . LEU B 1 110 ? 15.703 -12.086 5.719 1 96.75 110 LEU B C 1
ATOM 2663 O O . LEU B 1 110 ? 16.781 -11.523 5.945 1 96.75 110 LEU B O 1
ATOM 2667 N N . ALA B 1 111 ? 15.352 -12.562 4.574 1 96.56 111 ALA B N 1
ATOM 2668 C CA . ALA B 1 111 ? 16.219 -12.375 3.418 1 96.56 111 ALA B CA 1
ATOM 2669 C C . ALA B 1 111 ? 16.422 -10.891 3.123 1 96.56 111 ALA B C 1
ATOM 2671 O O . ALA B 1 111 ? 17.547 -10.453 2.852 1 96.56 111 ALA B O 1
ATOM 2672 N N . TYR B 1 112 ? 15.359 -10.188 3.24 1 96.44 112 TYR B N 1
ATOM 2673 C CA . TYR B 1 112 ? 15.398 -8.758 2.98 1 96.44 112 TYR B CA 1
ATOM 2674 C C . TYR B 1 112 ? 16.266 -8.039 4.008 1 96.44 112 TYR B C 1
ATOM 2676 O O . TYR B 1 112 ? 17.078 -7.184 3.65 1 96.44 112 TYR B O 1
ATOM 2684 N N . LEU B 1 113 ? 16.156 -8.344 5.262 1 95.25 113 LEU B N 1
ATOM 2685 C CA . LEU B 1 113 ? 16.938 -7.734 6.324 1 95.25 113 LEU B CA 1
ATOM 2686 C C . LEU B 1 113 ? 18.422 -8.109 6.184 1 95.25 113 LEU B C 1
ATOM 2688 O O . LEU B 1 113 ? 19.297 -7.309 6.5 1 95.25 113 LEU B O 1
ATOM 2692 N N . SER B 1 114 ? 18.625 -9.289 5.66 1 95.19 114 SER B N 1
ATOM 2693 C CA . SER B 1 114 ? 19.984 -9.727 5.434 1 95.19 114 SER B CA 1
ATOM 2694 C C . SER B 1 114 ? 20.641 -8.961 4.281 1 95.19 114 SER B C 1
ATOM 2696 O O . SER B 1 114 ? 21.828 -8.68 4.305 1 95.19 114 SER B O 1
ATOM 2698 N N . ASP B 1 115 ? 19.812 -8.703 3.359 1 92.69 115 ASP B N 1
ATOM 2699 C CA . ASP B 1 115 ? 20.281 -7.91 2.23 1 92.69 115 ASP B CA 1
ATOM 2700 C C . ASP B 1 115 ? 20.797 -6.547 2.693 1 92.69 115 ASP B C 1
ATOM 2702 O O . ASP B 1 115 ? 21.656 -5.945 2.047 1 92.69 115 ASP B O 1
ATOM 2706 N N . HIS B 1 116 ? 20.312 -6.023 3.783 1 92.06 116 HIS B N 1
ATOM 2707 C CA . HIS B 1 116 ? 20.75 -4.762 4.363 1 92.06 116 HIS B CA 1
ATOM 2708 C C . HIS B 1 116 ? 21.766 -4.992 5.484 1 92.06 116 HIS B C 1
ATOM 2710 O O . HIS B 1 116 ? 22.078 -4.07 6.242 1 92.06 116 HIS B O 1
ATOM 2716 N N . GLN B 1 117 ? 22.156 -6.203 5.637 1 91.62 117 GLN B N 1
ATOM 2717 C CA . GLN B 1 117 ? 23.219 -6.613 6.555 1 91.62 117 GLN B CA 1
ATOM 2718 C C . GLN B 1 117 ? 22.797 -6.391 8.008 1 91.62 117 GLN B C 1
ATOM 2720 O O . GLN B 1 117 ? 23.609 -5.98 8.836 1 91.62 117 GLN B O 1
ATOM 2725 N N . LEU B 1 118 ? 21.562 -6.504 8.219 1 91.31 118 LEU B N 1
ATOM 2726 C CA . LEU B 1 118 ? 21.062 -6.371 9.586 1 91.31 118 LEU B CA 1
ATOM 2727 C C . LEU B 1 118 ? 20.922 -7.738 10.25 1 91.31 118 LEU B C 1
ATOM 2729 O O . LEU B 1 118 ? 20.859 -7.832 11.477 1 91.31 118 LEU B O 1
ATOM 2733 N N . VAL B 1 119 ? 20.781 -8.711 9.359 1 89.06 119 VAL B N 1
ATOM 2734 C CA . VAL B 1 119 ? 20.75 -10.094 9.812 1 89.06 119 VAL B CA 1
ATOM 2735 C C . VAL B 1 119 ? 21.844 -10.898 9.109 1 89.06 119 VAL B C 1
ATOM 2737 O O . VAL B 1 119 ? 22.109 -10.695 7.926 1 89.06 119 VAL B O 1
ATOM 2740 N N . SER B 1 120 ? 22.406 -11.781 9.844 1 90.38 120 SER B N 1
ATOM 2741 C CA . SER B 1 120 ? 23.547 -12.523 9.328 1 90.38 120 SER B CA 1
ATOM 2742 C C . SER B 1 120 ? 23.125 -13.852 8.719 1 90.38 120 SER B C 1
ATOM 2744 O O . SER B 1 120 ? 23.453 -14.914 9.242 1 90.38 120 SER B O 1
ATOM 2746 N N . VAL B 1 121 ? 22.344 -13.828 7.73 1 89.19 121 VAL B N 1
ATOM 2747 C CA . VAL B 1 121 ? 22 -15.023 6.965 1 89.19 121 VAL B CA 1
ATOM 2748 C C . VAL B 1 121 ? 22.422 -14.844 5.508 1 89.19 121 VAL B C 1
ATOM 2750 O O . VAL B 1 121 ? 22.719 -13.734 5.074 1 89.19 121 VAL B O 1
ATOM 2753 N N . GLU B 1 122 ? 22.438 -15.977 4.848 1 93.88 122 GLU B N 1
ATOM 2754 C CA . GLU B 1 122 ? 22.797 -15.906 3.434 1 93.88 122 GLU B CA 1
ATOM 2755 C C . GLU B 1 122 ? 21.625 -15.414 2.59 1 93.88 122 GLU B C 1
ATOM 2757 O O . GLU B 1 122 ? 20.703 -16.172 2.287 1 93.88 122 GLU B O 1
ATOM 2762 N N . THR B 1 123 ? 21.719 -14.25 2.107 1 93.38 123 THR B N 1
ATOM 2763 C CA . THR B 1 123 ? 20.625 -13.547 1.439 1 93.38 123 THR B CA 1
ATOM 2764 C C . THR B 1 123 ? 20.078 -14.375 0.28 1 93.38 123 THR B C 1
ATOM 2766 O O . THR B 1 123 ? 18.875 -14.641 0.217 1 93.38 123 THR B O 1
ATOM 2769 N N . ALA B 1 124 ? 20.906 -14.828 -0.583 1 93.5 124 ALA B N 1
ATOM 2770 C CA . ALA B 1 124 ? 20.484 -15.523 -1.796 1 93.5 124 ALA B CA 1
ATOM 2771 C C . ALA B 1 124 ? 19.75 -16.828 -1.457 1 93.5 124 ALA B C 1
ATOM 2773 O O . ALA B 1 124 ? 18.734 -17.156 -2.08 1 93.5 124 ALA B O 1
ATOM 2774 N N . LYS B 1 125 ? 20.234 -17.516 -0.501 1 93.94 125 LYS B N 1
ATOM 2775 C CA . LYS B 1 125 ? 19.641 -18.781 -0.09 1 93.94 125 LYS B CA 1
ATOM 2776 C C . LYS B 1 125 ? 18.234 -18.578 0.445 1 93.94 125 LYS B C 1
ATOM 2778 O O . LYS B 1 125 ? 17.312 -19.328 0.112 1 93.94 125 LYS B O 1
ATOM 2783 N N . TRP B 1 126 ? 18.047 -17.594 1.193 1 94.81 126 TRP B N 1
ATOM 2784 C CA . TRP B 1 126 ? 16.75 -17.375 1.823 1 94.81 126 TRP B CA 1
ATOM 2785 C C . TRP B 1 126 ? 15.742 -16.828 0.813 1 94.81 126 TRP B C 1
ATOM 2787 O O . TRP B 1 126 ? 14.555 -17.156 0.879 1 94.81 126 TRP B O 1
ATOM 2797 N N . PHE B 1 127 ? 16.203 -16.031 -0.098 1 94.88 127 PHE B N 1
ATOM 2798 C CA . PHE B 1 127 ? 15.312 -15.641 -1.177 1 94.88 127 PHE B CA 1
ATOM 2799 C C . PHE B 1 127 ? 14.914 -16.844 -2.025 1 94.88 127 PHE B C 1
ATOM 2801 O O . PHE B 1 127 ? 13.789 -16.922 -2.52 1 94.88 127 PHE B O 1
ATOM 2808 N N . ARG B 1 128 ? 15.797 -17.766 -2.164 1 94.31 128 ARG B N 1
ATOM 2809 C CA . ARG B 1 128 ? 15.484 -18.984 -2.906 1 94.31 128 ARG B CA 1
ATOM 2810 C C . ARG B 1 128 ? 14.414 -19.797 -2.191 1 94.31 128 ARG B C 1
ATOM 2812 O O . ARG B 1 128 ? 13.484 -20.312 -2.824 1 94.31 128 ARG B O 1
ATOM 2819 N N . TRP B 1 129 ? 14.602 -19.906 -0.946 1 95.38 129 TRP B N 1
ATOM 2820 C CA . TRP B 1 129 ? 13.602 -20.641 -0.167 1 95.38 129 TRP B CA 1
ATOM 2821 C C . TRP B 1 129 ? 12.234 -19.953 -0.262 1 95.38 129 TRP B C 1
ATOM 2823 O O . TRP B 1 129 ? 11.203 -20.625 -0.328 1 95.38 129 TRP B O 1
ATOM 2833 N N . ALA B 1 130 ? 12.25 -18.641 -0.208 1 96.88 130 ALA B N 1
ATOM 2834 C CA . ALA B 1 130 ? 10.992 -17.922 -0.369 1 96.88 130 ALA B CA 1
ATOM 2835 C C . ALA B 1 130 ? 10.352 -18.219 -1.72 1 96.88 130 ALA B C 1
ATOM 2837 O O . ALA B 1 130 ? 9.133 -18.375 -1.812 1 96.88 130 ALA B O 1
ATOM 2838 N N . LEU B 1 131 ? 11.156 -18.312 -2.697 1 95.44 131 LEU B N 1
ATOM 2839 C CA . LEU B 1 131 ? 10.664 -18.625 -4.039 1 95.44 131 LEU B CA 1
ATOM 2840 C C . LEU B 1 131 ? 10.07 -20.016 -4.09 1 95.44 131 LEU B C 1
ATOM 2842 O O . LEU B 1 131 ? 9 -20.219 -4.672 1 95.44 131 LEU B O 1
ATOM 2846 N N . TYR B 1 132 ? 10.734 -20.953 -3.455 1 95.38 132 TYR B N 1
ATOM 2847 C CA . TYR B 1 132 ? 10.227 -22.328 -3.422 1 95.38 132 TYR B CA 1
ATOM 2848 C C . TYR B 1 132 ? 8.859 -22.391 -2.752 1 95.38 132 TYR B C 1
ATOM 2850 O O . TYR B 1 132 ? 7.953 -23.062 -3.242 1 95.38 132 TYR B O 1
ATOM 2858 N N . LEU B 1 133 ? 8.789 -21.688 -1.728 1 97.5 133 LEU B N 1
ATOM 2859 C CA . LEU B 1 133 ? 7.531 -21.703 -0.992 1 97.5 133 LEU B CA 1
ATOM 2860 C C . LEU B 1 133 ? 6.43 -21.016 -1.79 1 97.5 133 LEU B C 1
ATOM 2862 O O . LEU B 1 133 ? 5.273 -21.438 -1.763 1 97.5 133 LEU B O 1
ATOM 2866 N N . TRP B 1 134 ? 6.777 -19.969 -2.422 1 97 134 TRP B N 1
ATOM 2867 C CA . TRP B 1 134 ? 5.812 -19.266 -3.266 1 97 134 TRP B CA 1
ATOM 2868 C C . TRP B 1 134 ? 5.293 -20.172 -4.371 1 97 134 TRP B C 1
ATOM 2870 O O . TRP B 1 134 ? 4.086 -20.25 -4.605 1 97 134 TRP B O 1
ATOM 2880 N N . VAL B 1 135 ? 6.16 -20.891 -5.004 1 95.5 135 VAL B N 1
ATOM 2881 C CA . VAL B 1 135 ? 5.773 -21.812 -6.07 1 95.5 135 VAL B CA 1
ATOM 2882 C C . VAL B 1 135 ? 4.914 -22.938 -5.496 1 95.5 135 VAL B C 1
ATOM 2884 O O . VAL B 1 135 ? 3.934 -23.359 -6.113 1 95.5 135 VAL B O 1
ATOM 2887 N N . LEU B 1 136 ? 5.32 -23.391 -4.383 1 97 136 LEU B N 1
ATOM 2888 C CA . LEU B 1 136 ? 4.547 -24.438 -3.713 1 97 136 LEU B CA 1
ATOM 2889 C C . LEU B 1 136 ? 3.129 -23.953 -3.42 1 97 136 LEU B C 1
ATOM 2891 O O . LEU B 1 136 ? 2.168 -24.719 -3.568 1 97 136 LEU B O 1
ATOM 2895 N N . ALA B 1 137 ? 3.002 -22.781 -3.016 1 97.56 137 ALA B N 1
ATOM 2896 C CA . ALA B 1 137 ? 1.685 -22.203 -2.746 1 97.56 137 ALA B CA 1
ATOM 2897 C C . ALA B 1 137 ? 0.849 -22.141 -4.02 1 97.56 137 ALA B C 1
ATOM 2899 O O . ALA B 1 137 ? -0.356 -22.391 -3.996 1 97.56 137 ALA B O 1
ATOM 2900 N N . MET B 1 138 ? 1.492 -21.734 -5.086 1 96.81 138 MET B N 1
ATOM 2901 C CA . MET B 1 138 ? 0.78 -21.688 -6.359 1 96.81 138 MET B CA 1
ATOM 2902 C C . MET B 1 138 ? 0.288 -23.078 -6.762 1 96.81 138 MET B C 1
ATOM 2904 O O . MET B 1 138 ? -0.835 -23.219 -7.246 1 96.81 138 MET B O 1
ATOM 2908 N N . PHE B 1 139 ? 1.098 -23.984 -6.566 1 96.5 139 PHE B N 1
ATOM 2909 C CA . PHE B 1 139 ? 0.741 -25.344 -6.898 1 96.5 139 PHE B CA 1
ATOM 2910 C C . PHE B 1 139 ? -0.465 -25.812 -6.086 1 96.5 139 PHE B C 1
ATOM 2912 O O . PHE B 1 139 ? -1.413 -26.375 -6.637 1 96.5 139 PHE B O 1
ATOM 2919 N N . HIS B 1 140 ? -0.422 -25.578 -4.828 1 97.69 140 HIS B N 1
ATOM 2920 C CA . HIS B 1 140 ? -1.547 -25.938 -3.971 1 97.69 140 HIS B CA 1
ATOM 2921 C C . HIS B 1 140 ? -2.812 -25.203 -4.379 1 97.69 140 HIS B C 1
ATOM 2923 O O . HIS B 1 140 ? -3.91 -25.75 -4.34 1 97.69 140 HIS B O 1
ATOM 2929 N N . GLY B 1 141 ? -2.629 -23.953 -4.742 1 97.06 141 GLY B N 1
ATOM 2930 C CA . GLY B 1 141 ? -3.764 -23.172 -5.219 1 97.06 141 GLY B CA 1
ATOM 2931 C C . GLY B 1 141 ? -4.383 -23.75 -6.484 1 97.06 141 GLY B C 1
ATOM 2932 O O . GLY B 1 141 ? -5.605 -23.75 -6.629 1 97.06 141 GLY B O 1
ATOM 2933 N N . LEU B 1 142 ? -3.584 -24.203 -7.316 1 97.44 142 LEU B N 1
ATOM 2934 C CA . LEU B 1 142 ? -4.07 -24.812 -8.547 1 97.44 142 LEU B CA 1
ATOM 2935 C C . LEU B 1 142 ? -4.844 -26.094 -8.25 1 97.44 142 LEU B C 1
ATOM 2937 O O . LEU B 1 142 ? -5.898 -26.344 -8.844 1 97.44 142 LEU B O 1
ATOM 2941 N N . ILE B 1 143 ? -4.305 -26.859 -7.391 1 97.88 143 ILE B N 1
ATOM 2942 C CA . ILE B 1 143 ? -4.988 -28.078 -7.004 1 97.88 143 ILE B CA 1
ATOM 2943 C C . ILE B 1 143 ? -6.355 -27.75 -6.41 1 97.88 143 ILE B C 1
ATOM 2945 O O . ILE B 1 143 ? -7.348 -28.422 -6.715 1 97.88 143 ILE B O 1
ATOM 2949 N N . ARG B 1 144 ? -6.391 -26.75 -5.586 1 97.44 144 ARG B N 1
ATOM 2950 C CA . ARG B 1 144 ? -7.633 -26.312 -4.953 1 97.44 144 ARG B CA 1
ATOM 2951 C C . ARG B 1 144 ? -8.664 -25.891 -5.992 1 97.44 144 ARG B C 1
ATOM 2953 O O . ARG B 1 144 ? -9.828 -26.297 -5.918 1 97.44 144 ARG B O 1
ATOM 2960 N N . LEU B 1 145 ? -8.188 -25.125 -6.922 1 96.69 145 LEU B N 1
ATOM 2961 C CA . LEU B 1 145 ? -9.086 -24.656 -7.973 1 96.69 145 LEU B CA 1
ATOM 2962 C C . LEU B 1 145 ? -9.586 -25.828 -8.812 1 96.69 145 LEU B C 1
ATOM 2964 O O . LEU B 1 145 ? -10.758 -25.859 -9.195 1 96.69 145 LEU B O 1
ATOM 2968 N N . ALA B 1 146 ? -8.719 -26.734 -9.117 1 96.62 146 ALA B N 1
ATOM 2969 C CA . ALA B 1 146 ? -9.117 -27.922 -9.867 1 96.62 146 ALA B CA 1
ATOM 2970 C C . ALA B 1 146 ? -10.148 -28.75 -9.102 1 96.62 146 ALA B C 1
ATOM 2972 O O . ALA B 1 146 ? -11.109 -29.25 -9.688 1 96.62 146 ALA B O 1
ATOM 2973 N N . TRP B 1 147 ? -9.938 -28.844 -7.852 1 97.12 147 TRP B N 1
ATOM 2974 C CA . TRP B 1 147 ? -10.875 -29.562 -7 1 97.12 147 TRP B CA 1
ATOM 2975 C C . TRP B 1 147 ? -12.258 -28.922 -7.035 1 97.12 147 TRP B C 1
ATOM 2977 O O . TRP B 1 147 ? -13.266 -29.609 -7.219 1 97.12 147 TRP B O 1
ATOM 2987 N N . ARG B 1 148 ? -12.281 -27.656 -6.91 1 95.69 148 ARG B N 1
ATOM 2988 C CA . ARG B 1 148 ? -13.539 -26.906 -6.902 1 95.69 148 ARG B CA 1
ATOM 2989 C C . ARG B 1 148 ? -14.258 -27.047 -8.234 1 95.69 148 ARG B C 1
ATOM 2991 O O . ARG B 1 148 ? -15.477 -27.234 -8.273 1 95.69 148 ARG B O 1
ATOM 2998 N N . LEU B 1 149 ? -13.5 -26.984 -9.289 1 95.88 149 LEU B N 1
ATOM 2999 C CA . LEU B 1 149 ? -14.086 -27.078 -10.617 1 95.88 149 LEU B CA 1
ATOM 3000 C C . LEU B 1 149 ? -14.617 -28.484 -10.875 1 95.88 149 LEU B C 1
ATOM 3002 O O . LEU B 1 149 ? -15.688 -28.656 -11.469 1 95.88 149 LEU B O 1
ATOM 3006 N N . ARG B 1 150 ? -13.883 -29.422 -10.445 1 95.94 150 ARG B N 1
ATOM 3007 C CA . ARG B 1 150 ? -14.328 -30.797 -10.594 1 95.94 150 ARG B CA 1
ATOM 3008 C C . ARG B 1 150 ? -15.594 -31.062 -9.797 1 95.94 150 ARG B C 1
ATOM 3010 O O . ARG B 1 150 ? -16.516 -31.734 -10.266 1 95.94 150 ARG B O 1
ATOM 3017 N N . ARG B 1 151 ? -15.57 -30.594 -8.656 1 94.81 151 ARG B N 1
ATOM 3018 C CA . ARG B 1 151 ? -16.75 -30.766 -7.805 1 94.81 151 ARG B CA 1
ATOM 3019 C C . ARG B 1 151 ? -17.969 -30.109 -8.43 1 94.81 151 ARG B C 1
ATOM 3021 O O . ARG B 1 151 ? -19.062 -30.703 -8.438 1 94.81 151 ARG B O 1
ATOM 3028 N N . ALA B 1 152 ? -17.812 -28.938 -8.953 1 95 152 ALA B N 1
ATOM 3029 C CA . ALA B 1 152 ? -18.922 -28.234 -9.609 1 95 152 ALA B CA 1
ATOM 3030 C C . ALA B 1 152 ? -19.391 -29 -10.844 1 95 152 ALA B C 1
ATOM 3032 O O . ALA B 1 152 ? -20.594 -29.062 -11.109 1 95 152 ALA B O 1
ATOM 3033 N N . SER B 1 153 ? -18.484 -29.531 -11.562 1 95.38 153 SER B N 1
ATOM 3034 C CA . SER B 1 153 ? -18.828 -30.312 -12.742 1 95.38 153 SER B CA 1
ATOM 3035 C C . SER B 1 153 ? -19.625 -31.562 -12.375 1 95.38 153 SER B C 1
ATOM 3037 O O . SER B 1 153 ? -20.578 -31.922 -13.062 1 95.38 153 SER B O 1
ATOM 3039 N N . ARG B 1 154 ? -19.203 -32.156 -11.352 1 95.5 154 ARG B N 1
ATOM 3040 C CA . ARG B 1 154 ? -19.906 -33.344 -10.891 1 95.5 154 ARG B CA 1
ATOM 3041 C C . ARG B 1 154 ? -21.328 -33 -10.445 1 95.5 154 ARG B C 1
ATOM 3043 O O . ARG B 1 154 ? -22.266 -33.75 -10.719 1 95.5 154 ARG B O 1
ATOM 3050 N N . GLN B 1 155 ? -21.438 -31.906 -9.766 1 95 155 GLN B N 1
ATOM 3051 C CA . GLN B 1 155 ? -22.75 -31.453 -9.32 1 95 155 GLN B CA 1
ATOM 3052 C C . GLN B 1 155 ? -23.656 -31.141 -10.508 1 95 155 GLN B C 1
ATOM 3054 O O . GLN B 1 155 ? -24.859 -31.375 -10.453 1 95 155 GLN B O 1
ATOM 3059 N N . ARG B 1 156 ? -23.031 -30.625 -11.492 1 94.19 156 ARG B N 1
ATOM 3060 C CA . ARG B 1 156 ? -23.781 -30.344 -12.711 1 94.19 156 ARG B CA 1
ATOM 3061 C C . ARG B 1 156 ? -24.219 -31.641 -13.398 1 94.19 156 ARG B C 1
ATOM 3063 O O . ARG B 1 156 ? -25.375 -31.766 -13.812 1 94.19 156 ARG B O 1
ATOM 3070 N N . GLU B 1 157 ? -23.375 -32.562 -13.562 1 95.12 157 GLU B N 1
ATOM 3071 C CA . GLU B 1 157 ? -23.641 -33.875 -14.188 1 95.12 157 GLU B CA 1
ATOM 3072 C C . GLU B 1 157 ? -24.734 -34.625 -13.438 1 95.12 157 GLU B C 1
ATOM 3074 O O . GLU B 1 157 ? -25.516 -35.344 -14.039 1 95.12 157 GLU B O 1
ATOM 3079 N N . ASN B 1 158 ? -24.734 -34.406 -12.188 1 95.88 158 ASN B N 1
ATOM 3080 C CA . ASN B 1 158 ? -25.734 -35.094 -11.352 1 95.88 158 ASN B CA 1
ATOM 3081 C C . ASN B 1 158 ? -27.031 -34.281 -11.273 1 95.88 158 ASN B C 1
ATOM 3083 O O . ASN B 1 158 ? -27.891 -34.594 -10.453 1 95.88 158 ASN B O 1
ATOM 3087 N N . ASN B 1 159 ? -27.109 -33.219 -11.961 1 93.69 159 ASN B N 1
ATOM 3088 C CA . ASN B 1 159 ? -28.297 -32.375 -12.055 1 93.69 159 ASN B CA 1
ATOM 3089 C C . ASN B 1 159 ? -28.594 -31.688 -10.727 1 93.69 159 ASN B C 1
ATOM 3091 O O . ASN B 1 159 ? -29.75 -31.422 -10.398 1 93.69 159 ASN B O 1
ATOM 3095 N N . GLU B 1 160 ? -27.562 -31.5 -9.977 1 93.88 160 GLU B N 1
ATOM 3096 C CA . GLU B 1 160 ? -27.672 -30.781 -8.719 1 93.88 160 GLU B CA 1
ATOM 3097 C C . GLU B 1 160 ? -27.469 -29.281 -8.93 1 93.88 160 GLU B C 1
ATOM 3099 O O . GLU B 1 160 ? -27.891 -28.469 -8.102 1 93.88 160 GLU B O 1
ATOM 3104 N N . LEU B 1 161 ? -26.781 -28.984 -9.922 1 91.44 161 LEU B N 1
ATOM 3105 C CA . LEU B 1 161 ? -26.484 -27.609 -10.305 1 91.44 161 LEU B CA 1
ATOM 3106 C C . LEU B 1 161 ? -26.953 -27.328 -11.727 1 91.44 161 LEU B C 1
ATOM 3108 O O . LEU B 1 161 ? -26.625 -28.062 -12.656 1 91.44 161 LEU B O 1
ATOM 3112 N N . SER B 1 162 ? -27.719 -26.266 -11.875 1 93.81 162 SER B N 1
ATOM 3113 C CA . SER B 1 162 ? -28.141 -25.875 -13.219 1 93.81 162 SER B CA 1
ATOM 3114 C C . SER B 1 162 ? -26.953 -25.375 -14.039 1 93.81 162 SER B C 1
ATOM 3116 O O . SER B 1 162 ? -25.922 -25.016 -13.492 1 93.81 162 SER B O 1
ATOM 3118 N N . GLU B 1 163 ? -27.156 -25.312 -15.312 1 92.44 163 GLU B N 1
ATOM 3119 C CA . GLU B 1 163 ? -26.094 -24.844 -16.188 1 92.44 163 GLU B CA 1
ATOM 3120 C C . GLU B 1 163 ? -25.766 -23.375 -15.906 1 92.44 163 GLU B C 1
ATOM 3122 O O . GLU B 1 163 ? -24.594 -23 -15.898 1 92.44 163 GLU B O 1
ATOM 3127 N N . LYS B 1 164 ? -26.75 -22.578 -15.688 1 92.25 164 LYS B N 1
ATOM 3128 C CA . LYS B 1 164 ? -26.547 -21.156 -15.398 1 92.25 164 LYS B CA 1
ATOM 3129 C C . LYS B 1 164 ? -25.797 -20.969 -14.078 1 92.25 164 LYS B C 1
ATOM 3131 O O . LYS B 1 164 ? -24.859 -20.172 -14 1 92.25 164 LYS B O 1
ATOM 3136 N N . ALA B 1 165 ? -26.188 -21.75 -13.109 1 91.44 165 ALA B N 1
ATOM 3137 C CA . ALA B 1 165 ? -25.531 -21.672 -11.805 1 91.44 165 ALA B CA 1
ATOM 3138 C C . ALA B 1 165 ? -24.094 -22.172 -11.883 1 91.44 165 ALA B C 1
ATOM 3140 O O . ALA B 1 165 ? -23.203 -21.594 -11.25 1 91.44 165 ALA B O 1
ATOM 3141 N N . TYR B 1 166 ? -23.922 -23.172 -12.656 1 93.06 166 TYR B N 1
ATOM 3142 C CA . TYR B 1 166 ? -22.594 -23.719 -12.859 1 93.06 166 TYR B CA 1
ATOM 3143 C C . TYR B 1 166 ? -21.656 -22.672 -13.453 1 93.06 166 TYR B C 1
ATOM 3145 O O . TYR B 1 166 ? -20.547 -22.484 -12.969 1 93.06 166 TYR B O 1
ATOM 3153 N N . GLN B 1 167 ? -22.125 -22.016 -14.445 1 92.88 167 GLN B N 1
ATOM 3154 C CA . GLN B 1 167 ? -21.312 -21 -15.102 1 92.88 167 GLN B CA 1
ATOM 3155 C C . GLN B 1 167 ? -21 -19.844 -14.148 1 92.88 167 GLN B C 1
ATOM 3157 O O . GLN B 1 167 ? -19.891 -19.312 -14.148 1 92.88 167 GLN B O 1
ATOM 3162 N N . GLU B 1 168 ? -21.891 -19.531 -13.375 1 90.25 168 GLU B N 1
ATOM 3163 C CA . GLU B 1 168 ? -21.734 -18.422 -12.445 1 90.25 168 GLU B CA 1
ATOM 3164 C C . GLU B 1 168 ? -20.734 -18.766 -11.344 1 90.25 168 GLU B C 1
ATOM 3166 O O . GLU B 1 168 ? -19.906 -17.938 -10.969 1 90.25 168 GLU B O 1
ATOM 3171 N N . VAL B 1 169 ? -20.859 -20 -10.961 1 86.94 169 VAL B N 1
ATOM 3172 C CA . VAL B 1 169 ? -20.031 -20.391 -9.82 1 86.94 169 VAL B CA 1
ATOM 3173 C C . VAL B 1 169 ? -18.594 -20.656 -10.289 1 86.94 169 VAL B C 1
ATOM 3175 O O . VAL B 1 169 ? -17.641 -20.391 -9.562 1 86.94 169 VAL B O 1
ATOM 3178 N N . THR B 1 170 ? -18.453 -21.078 -11.539 1 93.81 170 THR B N 1
ATOM 3179 C CA . THR B 1 170 ? -17.141 -21.516 -12 1 93.81 170 THR B CA 1
ATOM 3180 C C . THR B 1 170 ? -16.406 -20.375 -12.703 1 93.81 170 THR B C 1
ATOM 3182 O O . THR B 1 170 ? -15.203 -20.438 -12.914 1 93.81 170 THR B O 1
ATOM 3185 N N . LYS B 1 171 ? -17.125 -19.375 -13.078 1 93.88 171 LYS B N 1
ATOM 3186 C CA . LYS B 1 171 ? -16.516 -18.281 -13.828 1 93.88 171 LYS B CA 1
ATOM 3187 C C . LYS B 1 171 ? -15.32 -17.703 -13.086 1 93.88 171 LYS B C 1
ATOM 3189 O O . LYS B 1 171 ? -14.234 -17.578 -13.656 1 93.88 171 LYS B O 1
ATOM 3194 N N . SER B 1 172 ? -15.484 -17.344 -11.883 1 93.56 172 SER B N 1
ATOM 3195 C CA . SER B 1 172 ? -14.414 -16.766 -11.078 1 93.56 172 SER B CA 1
ATOM 3196 C C . SER B 1 172 ? -13.242 -17.734 -10.938 1 93.56 172 SER B C 1
ATOM 3198 O O . SER B 1 172 ? -12.086 -17.312 -10.992 1 93.56 172 SER B O 1
ATOM 3200 N N . ASP B 1 173 ? -13.547 -18.969 -10.82 1 95.06 173 ASP B N 1
ATOM 3201 C CA . ASP B 1 173 ? -12.5 -19.969 -10.656 1 95.06 173 ASP B CA 1
ATOM 3202 C C . ASP B 1 173 ? -11.719 -20.172 -11.953 1 95.06 173 ASP B C 1
ATOM 3204 O O . ASP B 1 173 ? -10.508 -20.391 -11.93 1 95.06 173 ASP B O 1
ATOM 3208 N N . ARG B 1 174 ? -12.422 -20.125 -12.992 1 95.62 174 ARG B N 1
ATOM 3209 C CA . ARG B 1 174 ? -11.75 -20.25 -14.281 1 95.62 174 ARG B CA 1
ATOM 3210 C C . ARG B 1 174 ? -10.805 -19.078 -14.531 1 95.62 174 ARG B C 1
ATOM 3212 O O . ARG B 1 174 ? -9.695 -19.266 -15.031 1 95.62 174 ARG B O 1
ATOM 3219 N N . ILE B 1 175 ? -11.219 -17.969 -14.18 1 96.06 175 ILE B N 1
ATOM 3220 C CA . ILE B 1 175 ? -10.375 -16.797 -14.305 1 96.06 175 ILE B CA 1
ATOM 3221 C C . ILE B 1 175 ? -9.18 -16.906 -13.359 1 96.06 175 ILE B C 1
ATOM 3223 O O . ILE B 1 175 ? -8.047 -16.594 -13.742 1 96.06 175 ILE B O 1
ATOM 3227 N N . ALA B 1 176 ? -9.445 -17.375 -12.203 1 96.19 176 ALA B N 1
ATOM 3228 C CA . ALA B 1 176 ? -8.383 -17.578 -11.227 1 96.19 176 ALA B CA 1
ATOM 3229 C C . ALA B 1 176 ? -7.367 -18.609 -11.711 1 96.19 176 ALA B C 1
ATOM 3231 O O . ALA B 1 176 ? -6.172 -18.484 -11.438 1 96.19 176 ALA B O 1
ATOM 3232 N N . LEU B 1 177 ? -7.863 -19.547 -12.375 1 96.88 177 LEU B N 1
ATOM 3233 C CA . LEU B 1 177 ? -6.992 -20.594 -12.922 1 96.88 177 LEU B CA 1
ATOM 3234 C C . LEU B 1 177 ? -6.012 -20 -13.93 1 96.88 177 LEU B C 1
ATOM 3236 O O . LEU B 1 177 ? -4.84 -20.375 -13.961 1 96.88 177 LEU B O 1
ATOM 3240 N N . LEU B 1 178 ? -6.504 -19.141 -14.703 1 96.56 178 LEU B N 1
ATOM 3241 C CA . LEU B 1 178 ? -5.641 -18.469 -15.672 1 96.56 178 LEU B CA 1
ATOM 3242 C C . LEU B 1 178 ? -4.539 -17.688 -14.961 1 96.56 178 LEU B C 1
ATOM 3244 O O . LEU B 1 178 ? -3.373 -17.75 -15.352 1 96.56 178 LEU B O 1
ATOM 3248 N N . GLY B 1 179 ? -4.898 -16.969 -13.969 1 97.38 179 GLY B N 1
ATOM 3249 C CA . GLY B 1 179 ? -3.934 -16.188 -13.219 1 97.38 179 GLY B CA 1
ATOM 3250 C C . GLY B 1 179 ? -2.922 -17.031 -12.477 1 97.38 179 GLY B C 1
ATOM 3251 O O . GLY B 1 179 ? -1.713 -16.875 -12.656 1 97.38 179 GLY B O 1
ATOM 3252 N N . LEU B 1 180 ? -3.41 -17.938 -11.75 1 97 180 LEU B N 1
ATOM 3253 C CA . LEU B 1 180 ? -2.557 -18.828 -10.961 1 97 180 LEU B CA 1
ATOM 3254 C C . LEU B 1 180 ? -1.682 -19.688 -11.859 1 97 180 LEU B C 1
ATOM 3256 O O . LEU B 1 180 ? -0.516 -19.938 -11.547 1 97 180 LEU B O 1
ATOM 3260 N N . GLY B 1 181 ? -2.311 -20.156 -12.922 1 97.19 181 GLY B N 1
ATOM 3261 C CA . GLY B 1 181 ? -1.542 -20.938 -13.875 1 97.19 181 GLY B CA 1
ATOM 3262 C C . GLY B 1 181 ? -0.396 -20.172 -14.5 1 97.19 181 GLY B C 1
ATOM 3263 O O . GLY B 1 181 ? 0.716 -20.688 -14.617 1 97.19 181 GLY B O 1
ATOM 3264 N N . SER B 1 182 ? -0.657 -18.969 -14.82 1 96.94 182 SER B N 1
ATOM 3265 C CA . SER B 1 182 ? 0.377 -18.125 -15.398 1 96.94 182 SER B CA 1
ATOM 3266 C C . SER B 1 182 ? 1.503 -17.859 -14.398 1 96.94 182 SER B C 1
ATOM 3268 O O . SER B 1 182 ? 2.682 -17.938 -14.758 1 96.94 182 SER B O 1
ATOM 3270 N N . ASP B 1 183 ? 1.145 -17.594 -13.227 1 96 183 ASP B N 1
ATOM 3271 C CA . ASP B 1 183 ? 2.141 -17.375 -12.18 1 96 183 ASP B CA 1
ATOM 3272 C C . ASP B 1 183 ? 2.957 -18.641 -11.922 1 96 183 ASP B C 1
ATOM 3274 O O . ASP B 1 183 ? 4.156 -18.562 -11.648 1 96 183 ASP B O 1
ATOM 3278 N N . PHE B 1 184 ? 2.271 -19.719 -11.953 1 96.19 184 PHE B N 1
ATOM 3279 C CA . PHE B 1 184 ? 2.961 -20.984 -11.719 1 96.19 184 PHE B CA 1
ATOM 3280 C C . PHE B 1 184 ? 3.982 -21.25 -12.82 1 96.19 184 PHE B C 1
ATOM 3282 O O . PHE B 1 184 ? 5.105 -21.672 -12.539 1 96.19 184 PHE B O 1
ATOM 3289 N N . ILE B 1 185 ? 3.594 -21.016 -14.016 1 94.75 185 ILE B N 1
ATOM 3290 C CA . ILE B 1 185 ? 4.5 -21.219 -15.141 1 94.75 185 ILE B CA 1
ATOM 3291 C C . ILE B 1 185 ? 5.719 -20.297 -14.977 1 94.75 185 ILE B C 1
ATOM 3293 O O . ILE B 1 185 ? 6.859 -20.75 -15.102 1 94.75 185 ILE B O 1
ATOM 3297 N N . ALA B 1 186 ? 5.469 -19.078 -14.648 1 93.81 186 ALA B N 1
ATOM 3298 C CA . ALA B 1 186 ? 6.551 -18.125 -14.477 1 93.81 186 ALA B CA 1
ATOM 3299 C C . ALA B 1 186 ? 7.426 -18.484 -13.273 1 93.81 186 ALA B C 1
ATOM 3301 O O . ALA B 1 186 ? 8.648 -18.344 -13.328 1 93.81 186 ALA B O 1
ATOM 3302 N N . GLY B 1 187 ? 6.801 -18.953 -12.227 1 92.69 187 GLY B N 1
ATOM 3303 C CA . GLY B 1 187 ? 7.523 -19.328 -11.023 1 92.69 187 GLY B CA 1
ATOM 3304 C C . GLY B 1 187 ? 8.469 -20.5 -11.227 1 92.69 187 GLY B C 1
ATOM 3305 O O . GLY B 1 187 ? 9.625 -20.438 -10.82 1 92.69 187 GLY B O 1
ATOM 3306 N N . VAL B 1 188 ? 8.008 -21.484 -11.852 1 91.5 188 VAL B N 1
ATOM 3307 C CA . VAL B 1 188 ? 8.812 -22.672 -12.086 1 91.5 188 VAL B CA 1
ATOM 3308 C C . VAL B 1 188 ? 9.984 -22.344 -13.008 1 91.5 188 VAL B C 1
ATOM 3310 O O . VAL B 1 188 ? 11.086 -22.859 -12.828 1 91.5 188 VAL B O 1
ATOM 3313 N N . ALA B 1 189 ? 9.711 -21.484 -13.875 1 90 189 ALA B N 1
ATOM 3314 C CA . ALA B 1 189 ? 10.758 -21.094 -14.812 1 90 189 ALA B CA 1
ATOM 3315 C C . ALA B 1 189 ? 11.883 -20.359 -14.086 1 90 189 ALA B C 1
ATOM 3317 O O . ALA B 1 189 ? 13.023 -20.328 -14.562 1 90 189 ALA B O 1
ATOM 3318 N N . SER B 1 190 ? 11.594 -19.734 -12.992 1 87.75 190 SER B N 1
ATOM 3319 C CA . SER B 1 190 ? 12.555 -18.922 -12.258 1 87.75 190 SER B CA 1
ATOM 3320 C C . SER B 1 190 ? 13.359 -19.766 -11.281 1 87.75 190 SER B C 1
ATOM 3322 O O . SER B 1 190 ? 14.273 -19.266 -10.625 1 87.75 190 SER B O 1
ATOM 3324 N N . LEU B 1 191 ? 13.109 -21.047 -11.211 1 88.06 191 LEU B N 1
ATOM 3325 C CA . LEU B 1 191 ? 13.812 -21.922 -10.281 1 88.06 191 LEU B CA 1
ATOM 3326 C C . LEU B 1 191 ? 15.211 -22.234 -10.797 1 88.06 191 LEU B C 1
ATOM 3328 O O . LEU B 1 191 ? 15.438 -22.344 -12 1 88.06 191 LEU B O 1
ATOM 3332 N N . PRO B 1 192 ? 16.219 -22.281 -9.891 1 79.12 192 PRO B N 1
ATOM 3333 C CA . PRO B 1 192 ? 17.609 -22.516 -10.297 1 79.12 192 PRO B CA 1
ATOM 3334 C C . PRO B 1 192 ? 17.844 -23.953 -10.781 1 79.12 192 PRO B C 1
ATOM 3336 O O . PRO B 1 192 ? 18.703 -24.172 -11.641 1 79.12 192 PRO B O 1
ATOM 3339 N N . HIS B 1 193 ? 17.219 -24.906 -10.188 1 69.88 193 HIS B N 1
ATOM 3340 C CA . HIS B 1 193 ? 17.484 -26.297 -10.539 1 69.88 193 HIS B CA 1
ATOM 3341 C C . HIS B 1 193 ? 16.656 -26.734 -11.742 1 69.88 193 HIS B C 1
ATOM 3343 O O . HIS B 1 193 ? 15.562 -26.219 -11.961 1 69.88 193 HIS B O 1
ATOM 3349 N N . ARG B 1 194 ? 17.281 -27.484 -12.539 1 69.06 194 ARG B N 1
ATOM 3350 C CA . ARG B 1 194 ? 16.609 -28 -13.734 1 69.06 194 ARG B CA 1
ATOM 3351 C C . ARG B 1 194 ? 15.383 -28.828 -13.359 1 69.06 194 ARG B C 1
ATOM 3353 O O . ARG B 1 194 ? 15.5 -30.016 -13.078 1 69.06 194 ARG B O 1
ATOM 3360 N N . PHE B 1 195 ? 14.453 -28.125 -13 1 73.06 195 PHE B N 1
ATOM 3361 C CA . PHE B 1 195 ? 13.164 -28.75 -12.719 1 73.06 195 PHE B CA 1
ATOM 3362 C C . PHE B 1 195 ? 12.117 -28.312 -13.734 1 73.06 195 PHE B C 1
ATOM 3364 O O . PHE B 1 195 ? 11.906 -27.109 -13.93 1 73.06 195 PHE B O 1
ATOM 3371 N N . LEU B 1 196 ? 11.578 -29.344 -14.438 1 75.5 196 LEU B N 1
ATOM 3372 C CA . LEU B 1 196 ? 10.555 -29.125 -15.453 1 75.5 196 LEU B CA 1
ATOM 3373 C C . LEU B 1 196 ? 11.023 -28.125 -16.5 1 75.5 196 LEU B C 1
ATOM 3375 O O . LEU B 1 196 ? 11.953 -28.406 -17.266 1 75.5 196 LEU B O 1
ATOM 3379 N N . TRP B 1 197 ? 10.445 -26.938 -16.547 1 80.25 197 TRP B N 1
ATOM 3380 C CA . TRP B 1 197 ? 10.852 -25.969 -17.562 1 80.25 197 TRP B CA 1
ATOM 3381 C C . TRP B 1 197 ? 11.68 -24.844 -16.953 1 80.25 197 TRP B C 1
ATOM 3383 O O . TRP B 1 197 ? 11.742 -23.734 -17.5 1 80.25 197 TRP B O 1
ATOM 3393 N N . ALA B 1 198 ? 12.25 -25.219 -15.961 1 80.44 198 ALA B N 1
ATOM 3394 C CA . ALA B 1 198 ? 13.078 -24.219 -15.297 1 80.44 198 ALA B CA 1
ATOM 3395 C C . ALA B 1 198 ? 14.203 -23.734 -16.219 1 80.44 198 ALA B C 1
ATOM 3397 O O . ALA B 1 198 ? 14.883 -24.562 -16.844 1 80.44 198 ALA B O 1
ATOM 3398 N N . GLY B 1 199 ? 14.312 -22.422 -16.375 1 78.06 199 GLY B N 1
ATOM 3399 C CA . GLY B 1 199 ? 15.383 -21.844 -17.172 1 78.06 199 GLY B CA 1
ATOM 3400 C C . GLY B 1 199 ? 15.086 -21.828 -18.656 1 78.06 199 GLY B C 1
ATOM 3401 O O . GLY B 1 199 ? 15.914 -21.391 -19.469 1 78.06 199 GLY B O 1
ATOM 3402 N N . ARG B 1 200 ? 13.922 -22.219 -19.016 1 83.19 200 ARG B N 1
ATOM 3403 C CA . ARG B 1 200 ? 13.633 -22.344 -20.438 1 83.19 200 ARG B CA 1
ATOM 3404 C C . ARG B 1 200 ? 12.891 -21.109 -20.953 1 83.19 200 ARG B C 1
ATOM 3406 O O . ARG B 1 200 ? 12.852 -20.859 -22.172 1 83.19 200 ARG B O 1
ATOM 3413 N N . LEU B 1 201 ? 12.375 -20.359 -20.109 1 88.25 201 LEU B N 1
ATOM 3414 C CA . LEU B 1 201 ? 11.641 -19.172 -20.516 1 88.25 201 LEU B CA 1
ATOM 3415 C C . LEU B 1 201 ? 12.562 -17.953 -20.578 1 88.25 201 LEU B C 1
ATOM 3417 O O . LEU B 1 201 ? 13.414 -17.781 -19.703 1 88.25 201 LEU B O 1
ATOM 3421 N N . SER B 1 202 ? 12.445 -17.25 -21.625 1 89.5 202 SER B N 1
ATOM 3422 C CA . SER B 1 202 ? 13.156 -15.984 -21.703 1 89.5 202 SER B CA 1
ATOM 3423 C C . SER B 1 202 ? 12.617 -14.992 -20.672 1 89.5 202 SER B C 1
ATOM 3425 O O . SER B 1 202 ? 11.547 -15.203 -20.094 1 89.5 202 SER B O 1
ATOM 3427 N N . LYS B 1 203 ? 13.398 -13.953 -20.391 1 90.31 203 LYS B N 1
ATOM 3428 C CA . LYS B 1 203 ? 12.969 -12.906 -19.469 1 90.31 203 LYS B CA 1
ATOM 3429 C C . LYS B 1 203 ? 11.648 -12.281 -19.922 1 90.31 203 LYS B C 1
ATOM 3431 O O . LYS B 1 203 ? 10.789 -11.984 -19.094 1 90.31 203 LYS B O 1
ATOM 3436 N N . ALA B 1 204 ? 11.453 -12.148 -21.172 1 93.25 204 ALA B N 1
ATOM 3437 C CA . ALA B 1 204 ? 10.242 -11.562 -21.719 1 93.25 204 ALA B CA 1
ATOM 3438 C C . ALA B 1 204 ? 9.039 -12.477 -21.5 1 93.25 204 ALA B C 1
ATOM 3440 O O . ALA B 1 204 ? 7.953 -12.016 -21.156 1 93.25 204 ALA B O 1
ATOM 3441 N N . GLN B 1 205 ? 9.258 -13.727 -21.75 1 93.19 205 GLN B N 1
ATOM 3442 C CA . GLN B 1 205 ? 8.18 -14.688 -21.562 1 93.19 205 GLN B CA 1
ATOM 3443 C C . GLN B 1 205 ? 7.758 -14.766 -20.094 1 93.19 205 GLN B C 1
ATOM 3445 O O . GLN B 1 205 ? 6.562 -14.789 -19.781 1 93.19 205 GLN B O 1
ATOM 3450 N N . HIS B 1 206 ? 8.734 -14.766 -19.25 1 93.56 206 HIS B N 1
ATOM 3451 C CA . HIS B 1 206 ? 8.469 -14.758 -17.812 1 93.56 206 HIS B CA 1
ATOM 3452 C C . HIS B 1 206 ? 7.617 -13.555 -17.406 1 93.56 206 HIS B C 1
ATOM 3454 O O . HIS B 1 206 ? 6.609 -13.703 -16.719 1 93.56 206 HIS B O 1
ATOM 3460 N N . ALA B 1 207 ? 8.047 -12.445 -17.891 1 95.25 207 ALA B N 1
ATOM 3461 C CA . ALA B 1 207 ? 7.352 -11.211 -17.547 1 95.25 207 ALA B CA 1
ATOM 3462 C C . ALA B 1 207 ? 5.941 -11.195 -18.141 1 95.25 207 ALA B C 1
ATOM 3464 O O . ALA B 1 207 ? 5.012 -10.664 -17.531 1 95.25 207 ALA B O 1
ATOM 3465 N N . ALA B 1 208 ? 5.797 -11.758 -19.266 1 96.25 208 ALA B N 1
ATOM 3466 C CA . ALA B 1 208 ? 4.488 -11.789 -19.922 1 96.25 208 ALA B CA 1
ATOM 3467 C C . ALA B 1 208 ? 3.504 -12.648 -19.125 1 96.25 208 ALA B C 1
ATOM 3469 O O . ALA B 1 208 ? 2.359 -12.242 -18.906 1 96.25 208 ALA B O 1
ATOM 3470 N N . PHE B 1 209 ? 3.922 -13.781 -18.719 1 96.12 209 PHE B N 1
ATOM 3471 C CA . PHE B 1 209 ? 3.066 -14.648 -17.906 1 96.12 209 PHE B CA 1
ATOM 3472 C C . PHE B 1 209 ? 2.695 -13.977 -16.594 1 96.12 209 PHE B C 1
ATOM 3474 O O . PHE B 1 209 ? 1.534 -14.008 -16.188 1 96.12 209 PHE B O 1
ATOM 3481 N N . SER B 1 210 ? 3.65 -13.375 -16 1 96.5 210 SER B N 1
ATOM 3482 C CA . SER B 1 210 ? 3.398 -12.719 -14.719 1 96.5 210 SER B CA 1
ATOM 3483 C C . SER B 1 210 ? 2.5 -11.5 -14.891 1 96.5 210 SER B C 1
ATOM 3485 O O . SER B 1 210 ? 1.708 -11.18 -14.008 1 96.5 210 SER B O 1
ATOM 3487 N N . LEU B 1 211 ? 2.652 -10.883 -16.031 1 97.88 211 LEU B N 1
ATOM 3488 C CA . LEU B 1 211 ? 1.779 -9.75 -16.312 1 97.88 211 LEU B CA 1
ATOM 3489 C C . LEU B 1 211 ? 0.333 -10.203 -16.469 1 97.88 211 LEU B C 1
ATOM 3491 O O . LEU B 1 211 ? -0.588 -9.555 -15.977 1 97.88 211 LEU B O 1
ATOM 3495 N N . VAL B 1 212 ? 0.148 -11.273 -17.141 1 97.81 212 VAL B N 1
ATOM 3496 C CA . VAL B 1 212 ? -1.19 -11.844 -17.281 1 97.81 212 VAL B CA 1
ATOM 3497 C C . VAL B 1 212 ? -1.772 -12.148 -15.906 1 97.81 212 VAL B C 1
ATOM 3499 O O . VAL B 1 212 ? -2.92 -11.797 -15.625 1 97.81 212 VAL B O 1
ATOM 3502 N N . ALA B 1 213 ? -0.983 -12.781 -15.125 1 97.69 213 ALA B N 1
ATOM 3503 C CA . ALA B 1 213 ? -1.421 -13.109 -13.766 1 97.69 213 ALA B CA 1
ATOM 3504 C C . ALA B 1 213 ? -1.763 -11.844 -12.984 1 97.69 213 ALA B C 1
ATOM 3506 O O . ALA B 1 213 ? -2.734 -11.82 -12.227 1 97.69 213 ALA B O 1
ATOM 3507 N N . SER B 1 214 ? -1.006 -10.828 -13.203 1 97.75 214 SER B N 1
ATOM 3508 C CA . SER B 1 214 ? -1.227 -9.57 -12.5 1 97.75 214 SER B CA 1
ATOM 3509 C C . SER B 1 214 ? -2.527 -8.906 -12.938 1 97.75 214 SER B C 1
A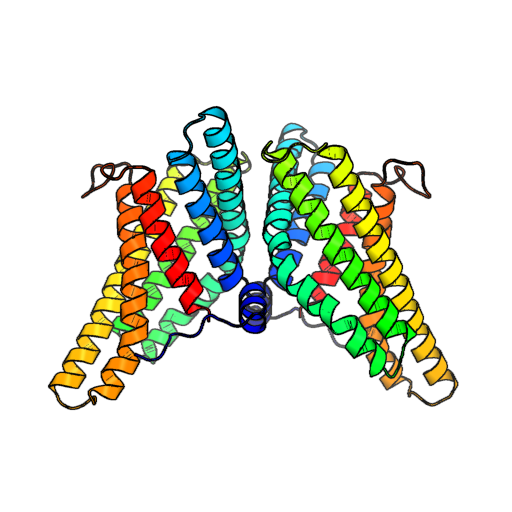TOM 3511 O O . SER B 1 214 ? -3.271 -8.375 -12.109 1 97.75 214 SER B O 1
ATOM 3513 N N . PHE B 1 215 ? -2.799 -8.969 -14.188 1 97.44 215 PHE B N 1
ATOM 3514 C CA . PHE B 1 215 ? -4.039 -8.398 -14.703 1 97.44 215 PHE B CA 1
ATOM 3515 C C . PHE B 1 215 ? -5.246 -9.156 -14.164 1 97.44 215 PHE B C 1
ATOM 3517 O O . PHE B 1 215 ? -6.262 -8.555 -13.82 1 97.44 215 PHE B O 1
ATOM 3524 N N . VAL B 1 216 ? -5.113 -10.414 -14.141 1 97.12 216 VAL B N 1
ATOM 3525 C CA . VAL B 1 216 ? -6.191 -11.234 -13.602 1 97.12 216 VAL B CA 1
ATOM 3526 C C . VAL B 1 216 ? -6.43 -10.875 -12.133 1 97.12 216 VAL B C 1
ATOM 3528 O O . VAL B 1 216 ? -7.574 -10.734 -11.703 1 97.12 216 VAL B O 1
ATOM 3531 N N . GLY B 1 217 ? -5.312 -10.742 -11.414 1 96.19 217 GLY B N 1
ATOM 3532 C CA . GLY B 1 217 ? -5.426 -10.352 -10.023 1 96.19 217 GLY B CA 1
ATOM 3533 C C . GLY B 1 217 ? -6.09 -9 -9.836 1 96.19 217 GLY B C 1
ATOM 3534 O O . GLY B 1 217 ? -6.938 -8.836 -8.953 1 96.19 217 GLY B O 1
ATOM 3535 N N . LEU B 1 218 ? -5.695 -8.125 -10.641 1 96.56 218 LEU B N 1
ATOM 3536 C CA . LEU B 1 218 ? -6.285 -6.793 -10.562 1 96.56 218 LEU B CA 1
ATOM 3537 C C . LEU B 1 218 ? -7.754 -6.82 -10.977 1 96.56 218 LEU B C 1
ATOM 3539 O O . LEU B 1 218 ? -8.594 -6.184 -10.336 1 96.56 218 LEU B O 1
ATOM 3543 N N . TYR B 1 219 ? -8.078 -7.539 -11.953 1 95.56 219 TYR B N 1
ATOM 3544 C CA . TYR B 1 219 ? -9.445 -7.684 -12.438 1 95.56 219 TYR B CA 1
ATOM 3545 C C . TYR B 1 219 ? -10.352 -8.227 -11.344 1 95.56 219 TYR B C 1
ATOM 3547 O O . TYR B 1 219 ? -11.492 -7.766 -11.188 1 95.56 219 TYR B O 1
ATOM 3555 N N . LYS B 1 220 ? -9.875 -9.078 -10.625 1 94.62 220 LYS B N 1
ATOM 3556 C CA . LYS B 1 220 ? -10.672 -9.742 -9.602 1 94.62 220 LYS B CA 1
ATOM 3557 C C . LYS B 1 220 ? -10.945 -8.805 -8.422 1 94.62 220 LYS B C 1
ATOM 3559 O O . LYS B 1 220 ? -11.773 -9.102 -7.562 1 94.62 220 LYS B O 1
ATOM 3564 N N . CYS B 1 221 ? -10.289 -7.715 -8.414 1 94.31 221 CYS B N 1
ATOM 3565 C CA . CYS B 1 221 ? -10.516 -6.742 -7.352 1 94.31 221 CYS B CA 1
ATOM 3566 C C . CYS B 1 221 ? -11.75 -5.895 -7.641 1 94.31 221 CYS B C 1
ATOM 3568 O O . CYS B 1 221 ? -12.25 -5.199 -6.754 1 94.31 221 CYS B O 1
ATOM 3570 N N . PHE B 1 222 ? -12.188 -5.961 -8.867 1 93.5 222 PHE B N 1
ATOM 3571 C CA . PHE B 1 222 ? -13.344 -5.156 -9.234 1 93.5 222 PHE B CA 1
ATOM 3572 C C . PHE B 1 222 ? -14.633 -5.957 -9.086 1 93.5 222 PHE B C 1
ATOM 3574 O O . PHE B 1 222 ? -15.688 -5.398 -8.781 1 93.5 222 PHE B O 1
#

InterPro domains:
  IPR008733 Peroxisomal biogenesis factor 11 [PF05648] (9-220)
  IPR026510 Peroxisomal membrane protein 11C, metazoa [PTHR20990] (8-221)